Protein AF-0000000068420912 (afdb_homodimer)

Nearest PDB structures (foldseek):
  2xsw-assembly1_A  TM=9.893E-01  e=2.251E-63  Homo sapiens
  5okm-assembly4_D  TM=9.020E-01  e=7.539E-31  Homo sapiens
  8um5-assembly1_A  TM=9.000E-01  e=2.008E-30  Homo sapiens
  6ibd-assembly1_A  TM=8.912E-01  e=1.936E-29  Homo sapiens
  5rw3-assembly1_A  TM=8.659E-01  e=4.733E-30  Homo sapiens

Organism: Pseudonaja textilis (NCBI:txid8673)

Radius of gyration: 32.49 Å; Cα contacts (8 Å, |Δi|>4): 1549; chains: 2; bounding box: 97×98×72 Å

Structure (mmCIF, N/CA/C/O backbone):
data_AF-0000000068420912-model_v1
#
loop_
_entity.id
_entity.type
_entity.pdbx_description
1 polymer 'Phosphatidylinositol polyphosphate 5-phosphatase type IV'
#
loop_
_atom_site.group_PDB
_atom_site.id
_atom_site.type_symbol
_atom_site.label_atom_id
_atom_site.label_alt_id
_atom_site.label_comp_id
_atom_site.label_asym_id
_atom_site.label_entity_id
_atom_site.label_seq_id
_atom_site.pdbx_PDB_ins_code
_atom_site.Cartn_x
_atom_site.Cartn_y
_atom_site.Cartn_z
_atom_site.occupancy
_atom_site.B_iso_or_equiv
_atom_site.auth_seq_id
_atom_site.auth_comp_id
_atom_site.auth_asym_id
_atom_site.auth_atom_id
_atom_site.pdbx_PDB_model_num
ATOM 1 N N . GLU A 1 1 ? -16.797 2.41 -8.555 1 80.75 1 GLU A N 1
ATOM 2 C CA . GLU A 1 1 ? -16 3.479 -9.148 1 80.75 1 GLU A CA 1
ATOM 3 C C . GLU A 1 1 ? -14.531 3.078 -9.258 1 80.75 1 GLU A C 1
ATOM 5 O O . GLU A 1 1 ? -13.93 3.193 -10.328 1 80.75 1 GLU A O 1
ATOM 10 N N . GLU A 1 2 ? -14 2.449 -8.242 1 85.56 2 GLU A N 1
ATOM 11 C CA . GLU A 1 2 ? -12.594 2.059 -8.266 1 85.56 2 GLU A CA 1
ATOM 12 C C . GLU A 1 2 ? -12.344 0.945 -9.273 1 85.56 2 GLU A C 1
ATOM 14 O O . GLU A 1 2 ? -11.344 0.964 -9.992 1 85.56 2 GLU A O 1
ATOM 19 N N . LEU A 1 3 ? -13.266 0.02 -9.336 1 92.19 3 LEU A N 1
ATOM 20 C CA . LEU A 1 3 ? -13.102 -1.083 -10.273 1 92.19 3 LEU A CA 1
ATOM 21 C C . LEU A 1 3 ? -13.031 -0.568 -11.711 1 92.19 3 LEU A C 1
ATOM 23 O O . LEU A 1 3 ? -12.164 -0.98 -12.484 1 92.19 3 LEU A O 1
ATOM 27 N N . ASN A 1 4 ? -13.891 0.358 -12.023 1 92.31 4 ASN A N 1
ATOM 28 C CA . ASN A 1 4 ? -13.922 0.902 -13.375 1 92.31 4 ASN A CA 1
ATOM 29 C C . ASN A 1 4 ? -12.672 1.716 -13.688 1 92.31 4 ASN A C 1
ATOM 31 O O . ASN A 1 4 ? -12.211 1.752 -14.828 1 92.31 4 ASN A O 1
ATOM 35 N N . ARG A 1 5 ? -12.148 2.285 -12.68 1 90.06 5 ARG A N 1
ATOM 36 C CA . ARG A 1 5 ? -10.938 3.084 -12.852 1 90.06 5 ARG A CA 1
ATOM 37 C C . ARG A 1 5 ? -9.727 2.195 -13.133 1 90.06 5 ARG A C 1
ATOM 39 O O . ARG A 1 5 ? -8.938 2.486 -14.031 1 90.06 5 ARG A O 1
ATOM 46 N N . TYR A 1 6 ? -9.648 1.131 -12.461 1 92 6 TYR A N 1
ATOM 47 C CA . TYR A 1 6 ? -8.484 0.259 -12.578 1 92 6 TYR A CA 1
ATOM 48 C C . TYR A 1 6 ? -8.648 -0.712 -13.742 1 92 6 TYR A C 1
ATOM 50 O O . TYR A 1 6 ? -7.68 -1.034 -14.43 1 92 6 TYR A O 1
ATOM 58 N N . PHE A 1 7 ? -9.914 -1.137 -13.836 1 95.56 7 PHE A N 1
ATOM 59 C CA . PHE A 1 7 ? -10.219 -2.146 -14.844 1 95.56 7 PHE A CA 1
ATOM 60 C C . PHE A 1 7 ? -11.477 -1.775 -15.617 1 95.56 7 PHE A C 1
ATOM 62 O O . PHE A 1 7 ? -12.531 -2.387 -15.43 1 95.56 7 PHE A O 1
ATOM 69 N N . PRO A 1 8 ? -11.273 -0.954 -16.609 1 94.38 8 PRO A N 1
ATOM 70 C CA . PRO A 1 8 ? -12.453 -0.501 -17.344 1 94.38 8 PRO A CA 1
ATOM 71 C C . PRO A 1 8 ? -13.18 -1.643 -18.062 1 94.38 8 PRO A C 1
ATOM 73 O O . PRO A 1 8 ? -14.398 -1.594 -18.219 1 94.38 8 PRO A O 1
ATOM 76 N N . ASP A 1 9 ? -12.469 -2.635 -18.469 1 94.44 9 ASP A N 1
ATOM 77 C CA . ASP A 1 9 ? -13.109 -3.748 -19.156 1 94.44 9 ASP A CA 1
ATOM 78 C C . ASP A 1 9 ? -13.508 -4.852 -18.188 1 94.44 9 ASP A C 1
ATOM 80 O O . ASP A 1 9 ? -14 -5.902 -18.594 1 94.44 9 ASP A O 1
ATOM 84 N N . ARG A 1 10 ? -13.133 -4.711 -16.891 1 95.75 10 ARG A N 1
ATOM 85 C CA . ARG A 1 10 ? -13.5 -5.59 -15.789 1 95.75 10 ARG A CA 1
ATOM 86 C C . ARG A 1 10 ? -12.805 -6.941 -15.914 1 95.75 10 ARG A C 1
ATOM 88 O O . ARG A 1 10 ? -13.352 -7.965 -15.508 1 95.75 10 ARG A O 1
ATOM 95 N N . ASN A 1 11 ? -11.68 -6.957 -16.562 1 96.25 11 ASN A N 1
ATOM 96 C CA . ASN A 1 11 ? -10.859 -8.164 -16.656 1 96.25 11 ASN A CA 1
ATOM 97 C C . ASN A 1 11 ? -9.5 -7.965 -15.984 1 96.25 11 ASN A C 1
ATOM 99 O O . ASN A 1 11 ? -8.898 -6.898 -16.109 1 96.25 11 ASN A O 1
ATOM 103 N N . ILE A 1 12 ? -9.125 -8.969 -15.328 1 97.25 12 ILE A N 1
ATOM 104 C CA . ILE A 1 12 ? -7.793 -8.93 -14.742 1 97.25 12 ILE A CA 1
ATOM 105 C C . ILE A 1 12 ? -6.934 -10.047 -15.328 1 97.25 12 ILE A C 1
ATOM 107 O O . ILE A 1 12 ? -7.461 -11.07 -15.773 1 97.25 12 ILE A O 1
ATOM 111 N N . GLY A 1 13 ? -5.641 -9.812 -15.391 1 96.94 13 GLY A N 1
ATOM 112 C CA . GLY A 1 13 ? -4.688 -10.836 -15.797 1 96.94 13 GLY A CA 1
ATOM 113 C C . GLY A 1 13 ? -4.129 -11.625 -14.633 1 96.94 13 GLY A C 1
ATOM 114 O O . GLY A 1 13 ? -3.623 -11.047 -13.664 1 96.94 13 GLY A O 1
ATOM 115 N N . ILE A 1 14 ? -4.199 -12.961 -14.719 1 98.12 14 ILE A N 1
ATOM 116 C CA . ILE A 1 14 ? -3.699 -13.82 -13.656 1 98.12 14 ILE A CA 1
ATOM 117 C C . ILE A 1 14 ? -2.707 -14.828 -14.234 1 98.12 14 ILE A C 1
ATOM 119 O O . ILE A 1 14 ? -3.012 -15.523 -15.203 1 98.12 14 ILE A O 1
ATOM 123 N N . PHE A 1 15 ? -1.549 -14.781 -13.695 1 98.19 15 PHE A N 1
ATOM 124 C CA . PHE A 1 15 ? -0.542 -15.805 -13.969 1 98.19 15 PHE A CA 1
ATOM 125 C C . PHE A 1 15 ? -0.602 -16.922 -12.93 1 98.19 15 PHE A C 1
ATOM 127 O O . PHE A 1 15 ? -0.454 -16.672 -11.734 1 98.19 15 PHE A O 1
ATOM 134 N N . VAL A 1 16 ? -0.883 -18.156 -13.336 1 98.75 16 VAL A N 1
ATOM 135 C CA . VAL A 1 16 ? -0.915 -19.312 -12.445 1 98.75 16 VAL A CA 1
ATOM 136 C C . VAL A 1 16 ? 0.141 -20.328 -12.883 1 98.75 16 VAL A C 1
ATOM 138 O O . VAL A 1 16 ? 0.199 -20.703 -14.055 1 98.75 16 VAL A O 1
ATOM 141 N N . ALA A 1 17 ? 0.94 -20.766 -11.922 1 98.75 17 ALA A N 1
ATOM 142 C CA . ALA A 1 17 ? 1.993 -21.703 -12.297 1 98.75 17 ALA A CA 1
ATOM 143 C C . ALA A 1 17 ? 2.16 -22.797 -11.242 1 98.75 17 ALA A C 1
ATOM 145 O O . ALA A 1 17 ? 1.827 -22.594 -10.07 1 98.75 17 ALA A O 1
ATOM 146 N N . THR A 1 18 ? 2.65 -23.953 -11.656 1 98.88 18 THR A N 1
ATOM 147 C CA . THR A 1 18 ? 2.99 -25.078 -10.781 1 98.88 18 THR A CA 1
ATOM 148 C C . THR A 1 18 ? 4.344 -25.672 -11.164 1 98.88 18 THR A C 1
ATOM 150 O O . THR A 1 18 ? 4.719 -25.672 -12.336 1 98.88 18 THR A O 1
ATOM 153 N N . TRP A 1 19 ? 5.047 -26.109 -10.141 1 98.81 19 TRP A N 1
ATOM 154 C CA . TRP A 1 19 ? 6.371 -26.672 -10.383 1 98.81 19 TRP A CA 1
ATOM 155 C C . TRP A 1 19 ? 6.77 -27.625 -9.266 1 98.81 19 TRP A C 1
ATOM 157 O O . TRP A 1 19 ? 6.859 -27.234 -8.102 1 98.81 19 TRP A O 1
ATOM 167 N N . ASN A 1 20 ? 6.969 -28.844 -9.586 1 98.38 20 ASN A N 1
ATOM 168 C CA . ASN A 1 20 ? 7.613 -29.781 -8.672 1 98.38 20 ASN A CA 1
ATOM 169 C C . ASN A 1 20 ? 9.133 -29.641 -8.711 1 98.38 20 ASN A C 1
ATOM 171 O O . ASN A 1 20 ? 9.766 -30 -9.703 1 98.38 20 ASN A O 1
ATOM 175 N N . MET A 1 21 ? 9.711 -29.234 -7.605 1 97.81 21 MET A N 1
ATOM 176 C CA . MET A 1 21 ? 11.133 -28.906 -7.562 1 97.81 21 MET A CA 1
ATOM 177 C C . MET A 1 21 ? 11.969 -30.141 -7.207 1 97.81 21 MET A C 1
ATOM 179 O O . MET A 1 21 ? 13.195 -30.078 -7.188 1 97.81 21 MET A O 1
ATOM 183 N N . GLN A 1 22 ? 11.383 -31.188 -6.945 1 96.88 22 GLN A N 1
ATOM 184 C CA . GLN A 1 22 ? 12.031 -32.469 -6.598 1 96.88 22 GLN A CA 1
ATOM 185 C C . GLN A 1 22 ? 12.938 -32.281 -5.379 1 96.88 22 GLN A C 1
ATOM 187 O O . GLN A 1 22 ? 14.016 -32.875 -5.316 1 96.88 22 GLN A O 1
ATOM 192 N N . GLY A 1 23 ? 12.641 -31.312 -4.547 1 95.06 23 GLY A N 1
ATOM 193 C CA . GLY A 1 23 ? 13.398 -31.094 -3.326 1 95.06 23 GLY A CA 1
ATOM 194 C C . GLY A 1 23 ? 14.812 -30.609 -3.582 1 95.06 23 GLY A C 1
ATOM 195 O O . GLY A 1 23 ? 15.648 -30.625 -2.682 1 95.06 23 GLY A O 1
ATOM 196 N N . GLN A 1 24 ? 15.07 -30.172 -4.738 1 94.5 24 GLN A N 1
ATOM 197 C CA . GLN A 1 24 ? 16.406 -29.719 -5.074 1 94.5 24 GLN A CA 1
ATOM 198 C C . GLN A 1 24 ? 16.781 -28.469 -4.281 1 94.5 24 GLN A C 1
ATOM 200 O O . GLN A 1 24 ? 15.938 -27.578 -4.09 1 94.5 24 GLN A O 1
ATOM 205 N N . LYS A 1 25 ? 17.969 -28.422 -3.861 1 93.81 25 LYS A N 1
ATOM 206 C CA . LYS A 1 25 ? 18.453 -27.266 -3.115 1 93.81 25 LYS A CA 1
ATOM 207 C C . LYS A 1 25 ? 18.75 -26.094 -4.047 1 93.81 25 LYS A C 1
ATOM 209 O O . LYS A 1 25 ? 18.531 -24.938 -3.689 1 93.81 25 LYS A O 1
ATOM 214 N N . GLU A 1 26 ? 19.203 -26.5 -5.207 1 93.31 26 GLU A N 1
ATOM 215 C CA . GLU A 1 26 ? 19.578 -25.469 -6.172 1 93.31 26 GLU A CA 1
ATOM 216 C C . GLU A 1 26 ? 18.344 -24.844 -6.832 1 93.31 26 GLU A C 1
ATOM 218 O O . GLU A 1 26 ? 17.422 -25.562 -7.215 1 93.31 26 GLU A O 1
ATOM 223 N N . LEU A 1 27 ? 18.297 -23.547 -6.875 1 94.94 27 LEU A N 1
ATOM 224 C CA . LEU A 1 27 ? 17.266 -22.781 -7.559 1 94.94 27 LEU A CA 1
ATOM 225 C C . LEU A 1 27 ? 17.781 -22.219 -8.875 1 94.94 27 LEU A C 1
ATOM 227 O O . LEU A 1 27 ? 18.984 -21.984 -9.031 1 94.94 27 LEU A O 1
ATOM 231 N N . PRO A 1 28 ? 16.844 -22.078 -9.82 1 94.19 28 PRO A N 1
ATOM 232 C CA . PRO A 1 28 ? 17.281 -21.438 -11.055 1 94.19 28 PRO A CA 1
ATOM 233 C C . PRO A 1 28 ? 17.844 -20.031 -10.828 1 94.19 28 PRO A C 1
ATOM 235 O O . PRO A 1 28 ? 17.328 -19.281 -9.992 1 94.19 28 PRO A O 1
ATOM 238 N N . GLU A 1 29 ? 18.828 -19.656 -11.555 1 86.88 29 GLU A N 1
ATOM 239 C CA . GLU A 1 29 ? 19.453 -18.344 -11.406 1 86.88 29 GLU A CA 1
ATOM 240 C C . GLU A 1 29 ? 18.531 -17.234 -11.914 1 86.88 29 GLU A C 1
ATOM 242 O O . GLU A 1 29 ? 18.484 -16.141 -11.336 1 86.88 29 GLU A O 1
ATOM 247 N N . VAL A 1 30 ? 17.922 -17.547 -13.031 1 90.38 30 VAL A N 1
ATOM 248 C CA . VAL A 1 30 ? 17.062 -16.562 -13.664 1 90.38 30 VAL A CA 1
ATOM 249 C C . VAL A 1 30 ? 15.641 -17.109 -13.781 1 90.38 30 VAL A C 1
ATOM 251 O O . VAL A 1 30 ? 15.453 -18.266 -14.188 1 90.38 30 VAL A O 1
ATOM 254 N N . LEU A 1 31 ? 14.727 -16.297 -13.398 1 95.81 31 LEU A N 1
ATOM 255 C CA . LEU A 1 31 ? 13.336 -16.734 -13.445 1 95.81 31 LEU A CA 1
ATOM 256 C C . LEU A 1 31 ? 12.547 -15.922 -14.469 1 95.81 31 LEU A C 1
ATOM 258 O O . LEU A 1 31 ? 11.32 -16.047 -14.555 1 95.81 31 LEU A O 1
ATOM 262 N N . ASP A 1 32 ? 13.203 -15.086 -15.289 1 93.12 32 ASP A N 1
ATOM 263 C CA . ASP A 1 32 ? 12.539 -14.172 -16.219 1 93.12 32 ASP A CA 1
ATOM 264 C C . ASP A 1 32 ? 11.672 -14.93 -17.219 1 93.12 32 ASP A C 1
ATOM 266 O O . ASP A 1 32 ? 10.508 -14.586 -17.438 1 93.12 32 ASP A O 1
ATOM 270 N N . ASP A 1 33 ? 12.234 -15.969 -17.766 1 91.75 33 ASP A N 1
ATOM 271 C CA . ASP A 1 33 ? 11.5 -16.734 -18.781 1 91.75 33 ASP A CA 1
ATOM 272 C C . ASP A 1 33 ? 10.289 -17.438 -18.172 1 91.75 33 ASP A C 1
ATOM 274 O O . ASP A 1 33 ? 9.297 -17.672 -18.859 1 91.75 33 ASP A O 1
ATOM 278 N N . PHE A 1 34 ? 10.391 -17.719 -16.953 1 94.62 34 PHE A N 1
ATOM 279 C CA . PHE A 1 34 ? 9.32 -18.406 -16.234 1 94.62 34 PHE A CA 1
ATOM 280 C C . PHE A 1 34 ? 8.188 -17.438 -15.898 1 94.62 34 PHE A C 1
ATOM 282 O O . PHE A 1 34 ? 7.023 -17.719 -16.188 1 94.62 34 PHE A O 1
ATOM 289 N N . LEU A 1 35 ? 8.539 -16.25 -15.375 1 95.88 35 LEU A N 1
ATOM 290 C CA . LEU A 1 35 ? 7.527 -15.352 -14.836 1 95.88 35 LEU A CA 1
ATOM 291 C C . LEU A 1 35 ? 7.035 -14.383 -15.906 1 95.88 35 LEU A C 1
ATOM 293 O O . LEU A 1 35 ? 5.965 -13.789 -15.766 1 95.88 35 LEU A O 1
ATOM 297 N N . PHE A 1 36 ? 7.879 -14.203 -16.906 1 93.75 36 PHE A N 1
ATOM 298 C CA . PHE A 1 36 ? 7.52 -13.289 -17.984 1 93.75 36 PHE A CA 1
ATOM 299 C C . PHE A 1 36 ? 7.586 -14 -19.344 1 93.75 36 PHE A C 1
ATOM 301 O O . PHE A 1 36 ? 8.352 -13.602 -20.219 1 93.75 36 PHE A O 1
ATOM 308 N N . PRO A 1 37 ? 6.77 -14.969 -19.438 1 87.25 37 PRO A N 1
ATOM 309 C CA . PRO A 1 37 ? 6.809 -15.641 -20.75 1 87.25 37 PRO A CA 1
ATOM 310 C C . PRO A 1 37 ? 6.453 -14.711 -21.906 1 87.25 37 PRO A C 1
ATOM 312 O O . PRO A 1 37 ? 5.738 -13.727 -21.703 1 87.25 37 PRO A O 1
ATOM 315 N N . SER A 1 38 ? 7.117 -14.906 -23.031 1 75.88 38 SER A N 1
ATOM 316 C CA . SER A 1 38 ? 6.996 -14.055 -24.203 1 75.88 38 SER A CA 1
ATOM 317 C C . SER A 1 38 ? 5.547 -13.961 -24.688 1 75.88 38 SER A C 1
ATOM 319 O O . SER A 1 38 ? 4.773 -14.906 -24.516 1 75.88 38 SER A O 1
ATOM 321 N N . GLU A 1 39 ? 4.988 -12.758 -25.031 1 68.19 39 GLU A N 1
ATOM 322 C CA . GLU A 1 39 ? 3.816 -12.461 -25.859 1 68.19 39 GLU A CA 1
ATOM 323 C C . GLU A 1 39 ? 2.883 -11.477 -25.156 1 68.19 39 GLU A C 1
ATOM 325 O O . GLU A 1 39 ? 2.465 -10.477 -25.734 1 68.19 39 GLU A O 1
ATOM 330 N N . PRO A 1 40 ? 2.113 -12.141 -24.031 1 64.25 40 PRO A N 1
ATOM 331 C CA . PRO A 1 40 ? 0.987 -11.211 -24.078 1 64.25 40 PRO A CA 1
ATOM 332 C C . PRO A 1 40 ? 1.399 -9.773 -23.75 1 64.25 40 PRO A C 1
ATOM 334 O O . PRO A 1 40 ? 2.406 -9.555 -23.078 1 64.25 40 PRO A O 1
ATOM 337 N N . ASP A 1 41 ? 0.803 -8.922 -24.406 1 67.75 41 ASP A N 1
ATOM 338 C CA . ASP A 1 41 ? 1.085 -7.488 -24.422 1 67.75 41 ASP A CA 1
ATOM 339 C C . ASP A 1 41 ? 0.681 -6.832 -23.109 1 67.75 41 ASP A C 1
ATOM 341 O O . ASP A 1 41 ? 0.767 -5.609 -22.969 1 67.75 41 ASP A O 1
ATOM 345 N N . TYR A 1 42 ? 0.158 -7.785 -22.203 1 70.06 42 TYR A N 1
ATOM 346 C CA . TYR A 1 42 ? -0.262 -7.055 -21.016 1 70.06 42 TYR A CA 1
ATOM 347 C C . TYR A 1 42 ? 0.426 -7.602 -19.766 1 70.06 42 TYR A C 1
ATOM 349 O O . TYR A 1 42 ? 0.803 -8.773 -19.719 1 70.06 42 TYR A O 1
ATOM 357 N N . ALA A 1 43 ? 0.608 -6.723 -18.812 1 81.88 43 ALA A N 1
ATOM 358 C CA . ALA A 1 43 ? 1.143 -7.098 -17.5 1 81.88 43 ALA A CA 1
ATOM 359 C C . ALA A 1 43 ? 0.087 -7.805 -16.672 1 81.88 43 ALA A C 1
ATOM 361 O O . ALA A 1 43 ? -1.094 -7.453 -16.703 1 81.88 43 ALA A O 1
ATOM 362 N N . GLN A 1 44 ? 0.47 -8.844 -16.031 1 94.75 44 GLN A N 1
ATOM 363 C CA . GLN A 1 44 ? -0.42 -9.57 -15.141 1 94.75 44 GLN A CA 1
ATOM 364 C C . GLN A 1 44 ? -0.696 -8.773 -13.867 1 94.75 44 GLN A C 1
ATOM 366 O O . GLN A 1 44 ? 0.13 -7.961 -13.445 1 94.75 44 GLN A O 1
ATOM 371 N N . ASP A 1 45 ? -1.888 -9.031 -13.352 1 97.56 45 ASP A N 1
ATOM 372 C CA . ASP A 1 45 ? -2.271 -8.344 -12.125 1 97.56 45 ASP A CA 1
ATOM 373 C C . ASP A 1 45 ? -2.008 -9.219 -10.898 1 97.56 45 ASP A C 1
ATOM 375 O O . ASP A 1 45 ? -1.803 -8.711 -9.797 1 97.56 45 ASP A O 1
ATOM 379 N N . MET A 1 46 ? -2.076 -10.555 -11.102 1 98.44 46 MET A N 1
ATOM 380 C CA . MET A 1 46 ? -1.851 -11.531 -10.039 1 98.44 46 MET A CA 1
ATOM 381 C C . MET A 1 46 ? -0.904 -12.633 -10.5 1 98.44 46 MET A C 1
ATOM 383 O O . MET A 1 46 ? -0.938 -13.039 -11.664 1 98.44 46 MET A O 1
ATOM 387 N N . TYR A 1 47 ? -0.04 -12.992 -9.594 1 98.69 47 TYR A N 1
ATOM 388 C CA . TYR A 1 47 ? 0.76 -14.195 -9.758 1 98.69 47 TYR A CA 1
ATOM 389 C C . TYR A 1 47 ? 0.477 -15.195 -8.641 1 98.69 47 TYR A C 1
ATOM 391 O O . TYR A 1 47 ? 0.609 -14.867 -7.461 1 98.69 47 TYR A O 1
ATOM 399 N N . VAL A 1 48 ? 0.046 -16.375 -8.969 1 98.94 48 VAL A N 1
ATOM 400 C CA . VAL A 1 48 ? -0.151 -17.453 -8.008 1 98.94 48 VAL A CA 1
ATOM 401 C C . VAL A 1 48 ? 0.711 -18.656 -8.391 1 98.94 48 VAL A C 1
ATOM 403 O O . VAL A 1 48 ? 0.496 -19.266 -9.438 1 98.94 48 VAL A O 1
ATOM 406 N N . ILE A 1 49 ? 1.65 -18.969 -7.543 1 98.88 49 ILE A N 1
ATOM 407 C CA . ILE A 1 49 ? 2.646 -19.984 -7.883 1 98.88 49 ILE A CA 1
ATOM 408 C C . ILE A 1 49 ? 2.607 -21.109 -6.855 1 98.88 49 ILE A C 1
ATOM 410 O O . ILE A 1 49 ? 2.783 -20.875 -5.656 1 98.88 49 ILE A O 1
ATOM 414 N N . GLY A 1 50 ? 2.34 -22.312 -7.309 1 98.81 50 GLY A N 1
ATOM 415 C CA . GLY A 1 50 ? 2.35 -23.5 -6.469 1 98.81 50 GLY A CA 1
ATOM 416 C C . GLY A 1 50 ? 3.564 -24.375 -6.695 1 98.81 50 GLY A C 1
ATOM 417 O O . GLY A 1 50 ? 3.912 -24.688 -7.84 1 98.81 50 GLY A O 1
ATOM 418 N N . ILE A 1 51 ? 4.184 -24.734 -5.598 1 98.69 51 ILE A N 1
ATOM 419 C CA . ILE A 1 51 ? 5.395 -25.562 -5.66 1 98.69 51 ILE A CA 1
ATOM 420 C C . ILE A 1 51 ? 5.16 -26.875 -4.941 1 98.69 51 ILE A C 1
ATOM 422 O O . ILE A 1 51 ? 4.559 -26.922 -3.863 1 98.69 51 ILE A O 1
ATOM 426 N N . GLN A 1 52 ? 5.531 -27.938 -5.566 1 98.06 52 GLN A N 1
ATOM 427 C CA . GLN A 1 52 ? 5.582 -29.25 -4.914 1 98.06 52 GLN A CA 1
ATOM 428 C C . GLN A 1 52 ? 7.023 -29.688 -4.684 1 98.06 52 GLN A C 1
ATOM 430 O O . GLN A 1 52 ? 7.922 -29.328 -5.441 1 98.06 52 GLN A O 1
ATOM 435 N N . GLU A 1 53 ? 7.23 -30.453 -3.619 1 96.94 53 GLU A N 1
ATOM 436 C CA . GLU A 1 53 ? 8.578 -30.844 -3.23 1 96.94 53 GLU A CA 1
ATOM 437 C C . GLU A 1 53 ? 9.539 -29.656 -3.248 1 96.94 53 GLU A C 1
ATOM 439 O O . GLU A 1 53 ? 10.594 -29.719 -3.885 1 96.94 53 GLU A O 1
ATOM 444 N N . GLY A 1 54 ? 9.148 -28.656 -2.545 1 96.81 54 GLY A N 1
ATOM 445 C CA . GLY A 1 54 ? 9.852 -27.391 -2.549 1 96.81 54 GLY A CA 1
ATOM 446 C C . GLY A 1 54 ? 11.266 -27.484 -2.002 1 96.81 54 GLY A C 1
ATOM 447 O O . GLY A 1 54 ? 11.578 -28.406 -1.233 1 96.81 54 GLY A O 1
ATOM 448 N N . CYS A 1 55 ? 12.055 -26.531 -2.385 1 96.75 55 CYS A N 1
ATOM 449 C CA . CYS A 1 55 ? 13.422 -26.453 -1.891 1 96.75 55 CYS A CA 1
ATOM 450 C C . CYS A 1 55 ? 13.445 -26.203 -0.387 1 96.75 55 CYS A C 1
ATOM 452 O O . CYS A 1 55 ? 12.5 -25.641 0.17 1 96.75 55 CYS A O 1
ATOM 454 N N . PRO A 1 56 ? 14.508 -26.562 0.246 1 96.12 56 PRO A N 1
ATOM 455 C CA . PRO A 1 56 ? 14.586 -26.391 1.697 1 96.12 56 PRO A CA 1
ATOM 456 C C . PRO A 1 56 ? 14.523 -24.906 2.107 1 96.12 56 PRO A C 1
ATOM 458 O O . PRO A 1 56 ? 13.914 -24.578 3.127 1 96.12 56 PRO A O 1
ATOM 461 N N . ASP A 1 57 ? 15.109 -24.031 1.322 1 96.94 57 ASP A N 1
ATOM 462 C CA . ASP A 1 57 ? 15.109 -22.609 1.633 1 96.94 57 ASP A CA 1
ATOM 463 C C . ASP A 1 57 ? 13.953 -21.891 0.932 1 96.94 57 ASP A C 1
ATOM 465 O O . ASP A 1 57 ? 14.164 -21.172 -0.043 1 96.94 57 ASP A O 1
ATOM 469 N N . ARG A 1 58 ? 12.82 -21.969 1.498 1 97.62 58 ARG A N 1
ATOM 470 C CA . ARG A 1 58 ? 11.609 -21.391 0.921 1 97.62 58 ARG A CA 1
ATOM 471 C C . ARG A 1 58 ? 11.727 -19.875 0.798 1 97.62 58 ARG A C 1
ATOM 473 O O . ARG A 1 58 ? 11.289 -19.297 -0.194 1 97.62 58 ARG A O 1
ATOM 480 N N . ARG A 1 59 ? 12.281 -19.25 1.839 1 98 59 ARG A N 1
ATOM 481 C CA . ARG A 1 59 ? 12.391 -17.797 1.846 1 98 59 ARG A CA 1
ATOM 482 C C . ARG A 1 59 ? 13.266 -17.312 0.69 1 98 59 ARG A C 1
ATOM 484 O O . ARG A 1 59 ? 12.953 -16.297 0.059 1 98 59 ARG A O 1
ATOM 491 N N . GLU A 1 60 ? 14.305 -18.047 0.434 1 97.81 60 GLU A N 1
ATOM 492 C CA . GLU A 1 60 ? 15.133 -17.688 -0.712 1 97.81 60 GLU A CA 1
ATOM 493 C C . GLU A 1 60 ? 14.352 -17.781 -2.016 1 97.81 60 GLU A C 1
ATOM 495 O O . GLU A 1 60 ? 14.508 -16.938 -2.904 1 97.81 60 GLU A O 1
ATOM 500 N N . TRP A 1 61 ? 13.57 -18.781 -2.16 1 98.25 61 TRP A N 1
ATOM 501 C CA . TRP A 1 61 ? 12.703 -18.906 -3.328 1 98.25 61 TRP A CA 1
ATOM 502 C C . TRP A 1 61 ? 11.781 -17.703 -3.463 1 98.25 61 TRP A C 1
ATOM 504 O O . TRP A 1 61 ? 11.664 -17.125 -4.543 1 98.25 61 TRP A O 1
ATOM 514 N N . GLU A 1 62 ? 11.188 -17.328 -2.391 1 98.69 62 GLU A N 1
ATOM 515 C CA . GLU A 1 62 ? 10.273 -16.188 -2.371 1 98.69 62 GLU A CA 1
ATOM 516 C C . GLU A 1 62 ? 11.008 -14.898 -2.721 1 98.69 62 GLU A C 1
ATOM 518 O O . GLU A 1 62 ? 10.469 -14.055 -3.441 1 98.69 62 GLU A O 1
ATOM 523 N N . ILE A 1 63 ? 12.211 -14.742 -2.213 1 98.38 63 ILE A N 1
ATOM 524 C CA . ILE A 1 63 ? 13.016 -13.562 -2.508 1 98.38 63 ILE A CA 1
ATOM 525 C C . ILE A 1 63 ? 13.312 -13.5 -4.004 1 98.38 63 ILE A C 1
ATOM 527 O O . ILE A 1 63 ? 13.227 -12.438 -4.617 1 98.38 63 ILE A O 1
ATOM 531 N N . ARG A 1 64 ? 13.594 -14.617 -4.609 1 98.06 64 ARG A N 1
ATOM 532 C CA . ARG A 1 64 ? 13.883 -14.656 -6.039 1 98.06 64 ARG A CA 1
ATOM 533 C C . ARG A 1 64 ? 12.648 -14.289 -6.863 1 98.06 64 ARG A C 1
ATOM 535 O O . ARG A 1 64 ? 12.758 -13.609 -7.883 1 98.06 64 ARG A O 1
ATOM 542 N N . LEU A 1 65 ? 11.523 -14.781 -6.41 1 98.56 65 LEU A N 1
ATOM 543 C CA . LEU A 1 65 ? 10.289 -14.398 -7.082 1 98.56 65 LEU A CA 1
ATOM 544 C C . LEU A 1 65 ? 10.078 -12.891 -7.023 1 98.56 65 LEU A C 1
ATOM 546 O O . LEU A 1 65 ? 9.82 -12.258 -8.047 1 98.56 65 LEU A O 1
ATOM 550 N N . GLN A 1 66 ? 10.203 -12.305 -5.844 1 98.56 66 GLN A N 1
ATOM 551 C CA . GLN A 1 66 ? 10.023 -10.875 -5.648 1 98.56 66 GLN A CA 1
ATOM 552 C C . GLN A 1 66 ? 11.016 -10.07 -6.48 1 98.56 66 GLN A C 1
ATOM 554 O O . GLN A 1 66 ? 10.641 -9.094 -7.141 1 98.56 66 GLN A O 1
ATOM 559 N N . ALA A 1 67 ? 12.281 -10.484 -6.426 1 97.62 67 ALA A N 1
ATOM 560 C CA . ALA A 1 67 ? 13.328 -9.789 -7.168 1 97.62 67 ALA A CA 1
ATOM 561 C C . ALA A 1 67 ? 13.039 -9.812 -8.672 1 97.62 67 ALA A C 1
ATOM 563 O O . ALA A 1 67 ? 13.281 -8.82 -9.367 1 97.62 67 ALA A O 1
ATOM 564 N N . THR A 1 68 ? 12.531 -10.883 -9.141 1 97.31 68 THR A N 1
ATOM 565 C CA . THR A 1 68 ? 12.258 -11.023 -10.57 1 97.31 68 THR A CA 1
ATOM 566 C C . THR A 1 68 ? 11.031 -10.211 -10.969 1 97.31 68 THR A C 1
ATOM 568 O O . THR A 1 68 ? 11.047 -9.508 -11.984 1 97.31 68 THR A O 1
ATOM 571 N N . LEU A 1 69 ? 9.992 -10.312 -10.18 1 97 69 LEU A N 1
ATOM 572 C CA . LEU A 1 69 ? 8.75 -9.617 -10.492 1 97 69 LEU A CA 1
ATOM 573 C C . LEU A 1 69 ? 8.93 -8.102 -10.414 1 97 69 LEU A C 1
ATOM 575 O O . LEU A 1 69 ? 8.273 -7.355 -11.141 1 97 69 LEU A O 1
ATOM 579 N N . GLY A 1 70 ? 9.82 -7.672 -9.43 1 95.38 70 GLY A N 1
ATOM 580 C CA . GLY A 1 70 ? 10.148 -6.258 -9.352 1 95.38 70 GLY A CA 1
ATOM 581 C C . GLY A 1 70 ? 9.219 -5.48 -8.438 1 95.38 70 GLY A C 1
ATOM 582 O O . GLY A 1 70 ? 8.383 -6.07 -7.75 1 95.38 70 GLY A O 1
ATOM 583 N N . PRO A 1 71 ? 9.375 -4.188 -8.391 1 93.44 71 PRO A N 1
ATOM 584 C CA . PRO A 1 71 ? 8.719 -3.338 -7.398 1 93.44 71 PRO A CA 1
ATOM 585 C C . PRO A 1 71 ? 7.23 -3.143 -7.684 1 93.44 71 PRO A C 1
ATOM 587 O O . PRO A 1 71 ? 6.496 -2.617 -6.844 1 93.44 71 PRO A O 1
ATOM 590 N N . GLN A 1 72 ? 6.781 -3.555 -8.812 1 94.81 72 GLN A N 1
ATOM 591 C CA . GLN A 1 72 ? 5.375 -3.361 -9.156 1 94.81 72 GLN A CA 1
ATOM 592 C C . GLN A 1 72 ? 4.492 -4.395 -8.461 1 94.81 72 GLN A C 1
ATOM 594 O O . GLN A 1 72 ? 3.27 -4.254 -8.43 1 94.81 72 GLN A O 1
ATOM 599 N N . TYR A 1 73 ? 5.152 -5.395 -7.938 1 97.56 73 TYR A N 1
ATOM 600 C CA . TYR A 1 73 ? 4.391 -6.461 -7.301 1 97.56 73 TYR A CA 1
ATOM 601 C C . TYR A 1 73 ? 4.816 -6.648 -5.848 1 97.56 73 TYR A C 1
ATOM 603 O O . TYR A 1 73 ? 5.957 -6.352 -5.488 1 97.56 73 TYR A O 1
ATOM 611 N N . VAL A 1 74 ? 3.854 -7.074 -5.043 1 98.25 74 VAL A N 1
ATOM 612 C CA . VAL A 1 74 ? 4.145 -7.422 -3.656 1 98.25 74 VAL A CA 1
ATOM 613 C C . VAL A 1 74 ? 3.562 -8.797 -3.338 1 98.25 74 VAL A C 1
ATOM 615 O O . VAL A 1 74 ? 2.564 -9.211 -3.934 1 98.25 74 VAL A O 1
ATOM 618 N N . MET A 1 75 ? 4.207 -9.508 -2.375 1 98.75 75 MET A N 1
ATOM 619 C CA . MET A 1 75 ? 3.625 -10.766 -1.914 1 98.75 75 MET A CA 1
ATOM 620 C C . MET A 1 75 ? 2.537 -10.516 -0.876 1 98.75 75 MET A C 1
ATOM 622 O O . MET A 1 75 ? 2.83 -10.117 0.253 1 98.75 75 MET A O 1
ATOM 626 N N . SER A 1 76 ? 1.356 -10.82 -1.259 1 98.06 76 SER A N 1
ATOM 627 C CA . SER A 1 76 ? 0.215 -10.617 -0.374 1 98.06 76 SER A CA 1
ATOM 628 C C . SER A 1 76 ? 0.061 -11.766 0.612 1 98.06 76 SER A C 1
ATOM 630 O O . SER A 1 76 ? -0.461 -11.586 1.714 1 98.06 76 SER A O 1
ATOM 632 N N . TYR A 1 77 ? 0.459 -12.93 0.151 1 98.31 77 TYR A N 1
ATOM 633 C CA . TYR A 1 77 ? 0.303 -14.086 1.025 1 98.31 77 TYR A CA 1
ATOM 634 C C . TYR A 1 77 ? 1.218 -15.227 0.592 1 98.31 77 TYR A C 1
ATOM 636 O O . TYR A 1 77 ? 1.487 -15.398 -0.599 1 98.31 77 TYR A O 1
ATOM 644 N N . ALA A 1 78 ? 1.696 -15.961 1.522 1 98.5 78 ALA A N 1
ATOM 645 C CA . ALA A 1 78 ? 2.434 -17.203 1.295 1 98.5 78 ALA A CA 1
ATOM 646 C C . ALA A 1 78 ? 2.049 -18.266 2.32 1 98.5 78 ALA A C 1
ATOM 648 O O . ALA A 1 78 ? 1.818 -17.953 3.492 1 98.5 78 ALA A O 1
ATOM 649 N N . ALA A 1 79 ? 1.966 -19.438 1.815 1 97.56 79 ALA A N 1
ATOM 650 C CA . ALA A 1 79 ? 1.621 -20.547 2.695 1 97.56 79 ALA A CA 1
ATOM 651 C C . ALA A 1 79 ? 2.406 -21.797 2.324 1 97.56 79 ALA A C 1
ATOM 653 O O . ALA A 1 79 ? 2.91 -21.922 1.205 1 97.56 79 ALA A O 1
ATOM 654 N N . ALA A 1 80 ? 2.49 -22.672 3.348 1 96.81 80 ALA A N 1
ATOM 655 C CA . ALA A 1 80 ? 3.176 -23.938 3.127 1 96.81 80 ALA A CA 1
ATOM 656 C C . ALA A 1 80 ? 2.48 -25.078 3.873 1 96.81 80 ALA A C 1
ATOM 658 O O . ALA A 1 80 ? 1.864 -24.844 4.918 1 96.81 80 ALA A O 1
ATOM 659 N N . HIS A 1 81 ? 2.543 -26.156 3.33 1 94.94 81 HIS A N 1
ATOM 660 C CA . HIS A 1 81 ? 2.184 -27.453 3.914 1 94.94 81 HIS A CA 1
ATOM 661 C C . HIS A 1 81 ? 3.24 -28.5 3.613 1 94.94 81 HIS A C 1
ATOM 663 O O . HIS A 1 81 ? 3.178 -29.172 2.58 1 94.94 81 HIS A O 1
ATOM 669 N N . GLY A 1 82 ? 4.223 -28.672 4.66 1 92.88 82 GLY A N 1
ATOM 670 C CA . GLY A 1 82 ? 5.414 -29.438 4.332 1 92.88 82 GLY A CA 1
ATOM 671 C C . GLY A 1 82 ? 6.246 -28.797 3.232 1 92.88 82 GLY A C 1
ATOM 672 O O . GLY A 1 82 ? 6.703 -27.672 3.369 1 92.88 82 GLY A O 1
ATOM 673 N N . VAL A 1 83 ? 6.34 -29.594 2.104 1 95.25 83 VAL A N 1
ATOM 674 C CA . VAL A 1 83 ? 7.148 -29.109 0.993 1 95.25 83 VAL A CA 1
ATOM 675 C C . VAL A 1 83 ? 6.238 -28.609 -0.129 1 95.25 83 VAL A C 1
ATOM 677 O O . VAL A 1 83 ? 6.676 -28.469 -1.274 1 95.25 83 VAL A O 1
ATOM 680 N N . LEU A 1 84 ? 4.98 -28.469 0.208 1 96.88 84 LEU A N 1
ATOM 681 C CA . LEU A 1 84 ? 4.027 -27.781 -0.666 1 96.88 84 LEU A CA 1
ATOM 682 C C . LEU A 1 84 ? 3.959 -26.297 -0.346 1 96.88 84 LEU A C 1
ATOM 684 O O . LEU A 1 84 ? 3.633 -25.906 0.78 1 96.88 84 LEU A O 1
ATOM 688 N N . TYR A 1 85 ? 4.355 -25.469 -1.325 1 98.25 85 TYR A N 1
ATOM 689 C CA . TYR A 1 85 ? 4.363 -24.016 -1.123 1 98.25 85 TYR A CA 1
ATOM 690 C C . TYR A 1 85 ? 3.369 -23.328 -2.053 1 98.25 85 TYR A C 1
ATOM 692 O O . TYR A 1 85 ? 3.127 -23.797 -3.168 1 98.25 85 TYR A O 1
ATOM 700 N N . LEU A 1 86 ? 2.766 -22.281 -1.624 1 98.75 86 LEU A N 1
ATOM 701 C CA . LEU A 1 86 ? 1.933 -21.406 -2.449 1 98.75 86 LEU A CA 1
ATOM 702 C C . LEU A 1 86 ? 2.248 -19.938 -2.18 1 98.75 86 LEU A C 1
ATOM 704 O O . LEU A 1 86 ? 2.273 -19.516 -1.024 1 98.75 86 LEU A O 1
ATOM 708 N N . SER A 1 87 ? 2.609 -19.203 -3.232 1 98.88 87 SER A N 1
ATOM 709 C CA . SER A 1 87 ? 2.883 -17.766 -3.141 1 98.88 87 SER A CA 1
ATOM 710 C C . SER A 1 87 ? 1.881 -16.969 -3.961 1 98.88 87 SER A C 1
ATOM 712 O O . SER A 1 87 ? 1.619 -17.281 -5.121 1 98.88 87 SER A O 1
ATOM 714 N N . PHE A 1 88 ? 1.346 -15.953 -3.338 1 98.88 88 PHE A N 1
ATOM 715 C CA . PHE A 1 88 ? 0.394 -15.055 -3.98 1 98.88 88 PHE A CA 1
ATOM 716 C C . PHE A 1 88 ? 0.95 -13.641 -4.051 1 98.88 88 PHE A C 1
ATOM 718 O O . PHE A 1 88 ? 1.086 -12.969 -3.023 1 98.88 88 PHE A O 1
ATOM 725 N N . PHE A 1 89 ? 1.305 -13.195 -5.301 1 98.81 89 PHE A N 1
ATOM 726 C CA . PHE A 1 89 ? 1.754 -11.828 -5.555 1 98.81 89 PHE A CA 1
ATOM 727 C C . PHE A 1 89 ? 0.653 -11.016 -6.223 1 98.81 89 PHE A C 1
ATOM 729 O O . PHE A 1 89 ? -0.075 -11.523 -7.074 1 98.81 89 PHE A O 1
ATOM 736 N N . LEU A 1 90 ? 0.592 -9.836 -5.871 1 98.19 90 LEU A N 1
ATOM 737 C CA . LEU A 1 90 ? -0.396 -8.883 -6.367 1 98.19 90 LEU A CA 1
ATOM 738 C C . LEU A 1 90 ? 0.271 -7.578 -6.789 1 98.19 90 LEU A C 1
ATOM 740 O O . LEU A 1 90 ? 1.222 -7.125 -6.145 1 98.19 90 LEU A O 1
ATOM 744 N N . ARG A 1 91 ? -0.193 -7.035 -7.934 1 97.19 91 ARG A N 1
ATOM 745 C CA . ARG A 1 91 ? 0.234 -5.672 -8.219 1 97.19 91 ARG A CA 1
ATOM 746 C C . ARG A 1 91 ? 0.037 -4.766 -7.008 1 97.19 91 ARG A C 1
ATOM 748 O O . ARG A 1 91 ? -1.003 -4.824 -6.352 1 97.19 91 ARG A O 1
ATOM 755 N N . ARG A 1 92 ? 0.962 -3.949 -6.73 1 95.69 92 ARG A N 1
ATOM 756 C CA . ARG A 1 92 ? 1.023 -3.27 -5.441 1 95.69 92 ARG A CA 1
ATOM 757 C C . ARG A 1 92 ? -0.113 -2.264 -5.301 1 95.69 92 ARG A C 1
ATOM 759 O O . ARG A 1 92 ? -0.583 -2.002 -4.191 1 95.69 92 ARG A O 1
ATOM 766 N N . ASP A 1 93 ? -0.588 -1.644 -6.387 1 93.56 93 ASP A N 1
ATOM 767 C CA . ASP A 1 93 ? -1.656 -0.653 -6.285 1 93.56 93 ASP A CA 1
ATOM 768 C C . ASP A 1 93 ? -3.01 -1.325 -6.07 1 93.56 93 ASP A C 1
ATOM 770 O O . ASP A 1 93 ? -4.008 -0.653 -5.793 1 93.56 93 ASP A O 1
ATOM 774 N N . LEU A 1 94 ? -3.051 -2.643 -6.078 1 96.06 94 LEU A N 1
ATOM 775 C CA . LEU A 1 94 ? -4.316 -3.363 -5.965 1 96.06 94 LEU A CA 1
ATOM 776 C C . LEU A 1 94 ? -4.496 -3.924 -4.559 1 96.06 94 LEU A C 1
ATOM 778 O O . LEU A 1 94 ? -5.531 -4.516 -4.25 1 96.06 94 LEU A O 1
ATOM 782 N N . ILE A 1 95 ? -3.578 -3.717 -3.682 1 95.56 95 ILE A N 1
ATOM 783 C CA . ILE A 1 95 ? -3.588 -4.367 -2.375 1 95.56 95 ILE A CA 1
ATOM 784 C C . ILE A 1 95 ? -4.742 -3.822 -1.535 1 95.56 95 ILE A C 1
ATOM 786 O O . ILE A 1 95 ? -5.09 -4.395 -0.501 1 95.56 95 ILE A O 1
ATOM 790 N N . TRP A 1 96 ? -5.371 -2.758 -1.979 1 93.69 96 TRP A N 1
ATOM 791 C CA . TRP A 1 96 ? -6.441 -2.105 -1.231 1 93.69 96 TRP A CA 1
ATOM 792 C C . TRP A 1 96 ? -7.785 -2.762 -1.522 1 93.69 96 TRP A C 1
ATOM 794 O O . TRP A 1 96 ? -8.773 -2.51 -0.823 1 93.69 96 TRP A O 1
ATOM 804 N N . PHE A 1 97 ? -7.84 -3.666 -2.537 1 94 97 PHE A N 1
ATOM 805 C CA . PHE A 1 97 ? -9.125 -4.148 -3.031 1 94 97 PHE A CA 1
ATOM 806 C C . PHE A 1 97 ? -9.273 -5.641 -2.775 1 94 97 PHE A C 1
ATOM 808 O O . PHE A 1 97 ? -10.195 -6.273 -3.293 1 94 97 PHE A O 1
ATOM 815 N N . CYS A 1 98 ? -8.359 -6.188 -2.041 1 94.25 98 CYS A N 1
ATOM 816 C CA . CYS A 1 98 ? -8.359 -7.613 -1.72 1 94.25 98 CYS A CA 1
ATOM 817 C C . CYS A 1 98 ? -8.766 -7.844 -0.267 1 94.25 98 CYS A C 1
ATOM 819 O O . CYS A 1 98 ? -8.328 -7.109 0.624 1 94.25 98 CYS A O 1
ATOM 821 N N . SER A 1 99 ? -9.586 -8.789 -0.042 1 93.94 99 SER A N 1
ATOM 822 C CA . SER A 1 99 ? -9.875 -9.195 1.328 1 93.94 99 SER A CA 1
ATOM 823 C C . SER A 1 99 ? -8.672 -9.875 1.97 1 93.94 99 SER A C 1
ATOM 825 O O . SER A 1 99 ? -7.66 -10.109 1.308 1 93.94 99 SER A O 1
ATOM 827 N N . GLU A 1 100 ? -8.867 -10.133 3.219 1 93.38 100 GLU A N 1
ATOM 828 C CA . GLU A 1 100 ? -7.863 -10.984 3.852 1 93.38 100 GLU A CA 1
ATOM 829 C C . GLU A 1 100 ? -7.801 -12.352 3.184 1 93.38 100 GLU A C 1
ATOM 831 O O . GLU A 1 100 ? -8.836 -12.906 2.789 1 93.38 100 GLU A O 1
ATOM 836 N N . VAL A 1 101 ? -6.59 -12.898 3.074 1 97.12 101 VAL A N 1
ATOM 837 C CA . VAL A 1 101 ? -6.406 -14.211 2.471 1 97.12 101 VAL A CA 1
ATOM 838 C C . VAL A 1 101 ? -6.531 -15.297 3.541 1 97.12 101 VAL A C 1
ATOM 840 O O . VAL A 1 101 ? -5.996 -15.148 4.645 1 97.12 101 VAL A O 1
ATOM 843 N N . GLU A 1 102 ? -7.301 -16.219 3.205 1 97.12 102 GLU A N 1
ATOM 844 C CA . GLU A 1 102 ? -7.422 -17.375 4.086 1 97.12 102 GLU A CA 1
ATOM 845 C C . GLU A 1 102 ? -6.742 -18.609 3.484 1 97.12 102 GLU A C 1
ATOM 847 O O . GLU A 1 102 ? -6.633 -18.719 2.264 1 97.12 102 GLU A O 1
ATOM 852 N N . CYS A 1 103 ? -6.273 -19.484 4.32 1 97.69 103 CYS A N 1
ATOM 853 C CA . CYS A 1 103 ? -5.547 -20.656 3.873 1 97.69 103 CYS A CA 1
ATOM 854 C C . CYS A 1 103 ? -6.027 -21.906 4.613 1 97.69 103 CYS A C 1
ATOM 856 O O . CYS A 1 103 ? -6.512 -21.812 5.742 1 97.69 103 CYS A O 1
ATOM 858 N N . ALA A 1 104 ? -6.02 -22.984 3.945 1 97.5 104 ALA A N 1
ATOM 859 C CA . ALA A 1 104 ? -6.273 -24.297 4.527 1 97.5 104 ALA A CA 1
ATOM 860 C C . ALA A 1 104 ? -5.406 -25.359 3.869 1 97.5 104 ALA A C 1
ATOM 862 O O . ALA A 1 104 ? -4.926 -25.172 2.75 1 97.5 104 ALA A O 1
ATOM 863 N N . THR A 1 105 ? -5.172 -26.484 4.594 1 95.94 105 THR A N 1
ATOM 864 C CA . THR A 1 105 ? -4.32 -27.547 4.09 1 95.94 105 THR A CA 1
ATOM 865 C C . THR A 1 105 ? -4.977 -28.906 4.301 1 95.94 105 THR A C 1
ATOM 867 O O . THR A 1 105 ? -5.836 -29.062 5.176 1 95.94 105 THR A O 1
ATOM 870 N N . VAL A 1 106 ? -4.621 -29.844 3.475 1 94.38 106 VAL A N 1
ATOM 871 C CA . VAL A 1 106 ? -5.082 -31.219 3.557 1 94.38 106 VAL A CA 1
ATOM 872 C C . VAL A 1 106 ? -3.904 -32.188 3.367 1 94.38 106 VAL A C 1
ATOM 874 O O . VAL A 1 106 ? -3.123 -32.031 2.426 1 94.38 106 VAL A O 1
ATOM 877 N N . THR A 1 107 ? -3.754 -33.062 4.309 1 91.12 107 THR A N 1
ATOM 878 C CA . THR A 1 107 ? -2.816 -34.188 4.141 1 91.12 107 THR A CA 1
ATOM 879 C C . THR A 1 107 ? -3.533 -35.438 3.619 1 91.12 107 THR A C 1
ATOM 881 O O . THR A 1 107 ? -4.516 -35.875 4.215 1 91.12 107 THR A O 1
ATOM 884 N N . THR A 1 108 ? -3.188 -35.938 2.58 1 85.5 108 THR A N 1
ATOM 885 C CA . THR A 1 108 ? -3.906 -37.062 1.984 1 85.5 108 THR A CA 1
ATOM 886 C C . THR A 1 108 ? -3.195 -38.406 2.281 1 85.5 108 THR A C 1
ATOM 888 O O . THR A 1 108 ? -3.777 -39.469 2.123 1 85.5 108 THR A O 1
ATOM 891 N N . ARG A 1 109 ? -2.023 -38.5 2.494 1 72.25 109 ARG A N 1
ATOM 892 C CA . ARG A 1 109 ? -1.344 -39.719 2.842 1 72.25 109 ARG A CA 1
ATOM 893 C C . ARG A 1 109 ? -0.996 -39.781 4.324 1 72.25 109 ARG A C 1
ATOM 895 O O . ARG A 1 109 ? -0.844 -38.719 4.961 1 72.25 109 ARG A O 1
ATOM 902 N N . ILE A 1 110 ? -1.039 -41.125 4.906 1 56.5 110 ILE A N 1
ATOM 903 C CA . ILE A 1 110 ? -0.812 -41.531 6.293 1 56.5 110 ILE A CA 1
ATOM 904 C C . ILE A 1 110 ? 0.533 -40.969 6.77 1 56.5 110 ILE A C 1
ATOM 906 O O . ILE A 1 110 ? 1.468 -40.844 5.977 1 56.5 110 ILE A O 1
ATOM 910 N N . VAL A 1 111 ? 0.741 -40.5 8.133 1 53.34 111 VAL A N 1
ATOM 911 C CA . VAL A 1 111 ? 1.706 -39.781 8.961 1 53.34 111 VAL A CA 1
ATOM 912 C C . VAL A 1 111 ? 3.111 -40.312 8.695 1 53.34 111 VAL A C 1
ATOM 914 O O . VAL A 1 111 ? 4.098 -39.594 8.828 1 53.34 111 VAL A O 1
ATOM 917 N N . SER A 1 112 ? 3.311 -41.594 8.68 1 45.34 112 SER A N 1
ATOM 918 C CA . SER A 1 112 ? 4.719 -41.969 8.68 1 45.34 112 SER A CA 1
ATOM 919 C C . SER A 1 112 ? 5.449 -41.406 7.473 1 45.34 112 SER A C 1
ATOM 921 O O . SER A 1 112 ? 6.68 -41.438 7.406 1 45.34 112 SER A O 1
ATOM 923 N N . GLN A 1 113 ? 4.836 -41.406 6.266 1 48.97 113 GLN A N 1
ATOM 924 C CA . GLN A 1 113 ? 5.512 -40.938 5.059 1 48.97 113 GLN A CA 1
ATOM 925 C C . GLN A 1 113 ? 5.477 -39.406 4.953 1 48.97 113 GLN A C 1
ATOM 927 O O . GLN A 1 113 ? 4.43 -38.781 5.156 1 48.97 113 GLN A O 1
ATOM 932 N N . PHE A 1 114 ? 6.477 -38.75 5.195 1 49.69 114 PHE A N 1
ATOM 933 C CA . PHE A 1 114 ? 6.855 -37.344 5.211 1 49.69 114 PHE A CA 1
ATOM 934 C C . PHE A 1 114 ? 5.895 -36.531 4.371 1 49.69 114 PHE A C 1
ATOM 936 O O . PHE A 1 114 ? 5.301 -37.031 3.414 1 49.69 114 PHE A O 1
ATOM 943 N N . LYS A 1 115 ? 5.199 -35.406 4.816 1 60.53 115 LYS A N 1
ATOM 944 C CA . LYS A 1 115 ? 4.352 -34.281 4.48 1 60.53 115 LYS A CA 1
ATOM 945 C C . LYS A 1 115 ? 4.633 -33.781 3.066 1 60.53 115 LYS A C 1
ATOM 947 O O . LYS A 1 115 ? 4.922 -32.594 2.867 1 60.53 115 LYS A O 1
ATOM 952 N N . THR A 1 116 ? 4.547 -34.844 2.094 1 76.94 116 THR A N 1
ATOM 953 C CA . THR A 1 116 ? 4.875 -34.469 0.725 1 76.94 116 THR A CA 1
ATOM 954 C C . THR A 1 116 ? 3.615 -34.406 -0.136 1 76.94 116 THR A C 1
ATOM 956 O O . THR A 1 116 ? 3.51 -33.562 -1.039 1 76.94 116 THR A O 1
ATOM 959 N N . LYS A 1 117 ? 2.625 -35.375 0.149 1 91.25 117 LYS A N 1
ATOM 960 C CA . LYS A 1 117 ? 1.409 -35.406 -0.661 1 91.25 117 LYS A CA 1
ATOM 961 C C . LYS A 1 117 ? 0.257 -34.688 0.054 1 91.25 117 LYS A C 1
ATOM 963 O O . LYS A 1 117 ? 0.071 -34.875 1.26 1 91.25 117 LYS A O 1
ATOM 968 N N . GLY A 1 118 ? -0.468 -33.938 -0.673 1 94.75 118 GLY A N 1
ATOM 969 C CA . GLY A 1 118 ? -1.558 -33.156 -0.099 1 94.75 118 GLY A CA 1
ATOM 970 C C . GLY A 1 118 ? -1.968 -31.969 -0.958 1 94.75 118 GLY A C 1
ATOM 971 O O . GLY A 1 118 ? -1.811 -32 -2.18 1 94.75 118 GLY A O 1
ATOM 972 N N . ALA A 1 119 ? -2.662 -31.125 -0.301 1 97.25 119 ALA A N 1
ATOM 973 C CA . ALA A 1 119 ? -3.154 -29.938 -0.992 1 97.25 119 ALA A CA 1
ATOM 974 C C . ALA A 1 119 ? -3.111 -28.719 -0.08 1 97.25 119 ALA A C 1
ATOM 976 O O . ALA A 1 119 ? -3.135 -28.844 1.146 1 97.25 119 ALA A O 1
ATOM 977 N N . LEU A 1 120 ? -2.906 -27.656 -0.643 1 97.56 120 LEU A N 1
ATOM 978 C CA . LEU A 1 120 ? -2.902 -26.328 -0.014 1 97.56 120 LEU A CA 1
ATOM 979 C C . LEU A 1 120 ? -3.801 -25.359 -0.776 1 97.56 120 LEU A C 1
ATOM 981 O O . LEU A 1 120 ? -3.668 -25.219 -1.993 1 97.56 120 LEU A O 1
ATOM 985 N N . GLY A 1 121 ? -4.754 -24.734 -0.067 1 98.25 121 GLY A N 1
ATOM 986 C CA . GLY A 1 121 ? -5.672 -23.797 -0.693 1 98.25 121 GLY A CA 1
ATOM 987 C C . GLY A 1 121 ? -5.645 -22.422 -0.058 1 98.25 121 GLY A C 1
ATOM 988 O O . GLY A 1 121 ? -5.516 -22.297 1.162 1 98.25 121 GLY A O 1
ATOM 989 N N . ILE A 1 122 ? -5.715 -21.391 -0.907 1 98.56 122 ILE A N 1
ATOM 990 C CA . ILE A 1 122 ? -5.949 -20.031 -0.405 1 98.56 122 ILE A CA 1
ATOM 991 C C . ILE A 1 122 ? -7.188 -19.438 -1.074 1 98.56 122 ILE A C 1
ATOM 993 O O . ILE A 1 122 ? -7.508 -19.781 -2.215 1 98.56 122 ILE A O 1
ATOM 997 N N . CYS A 1 123 ? -7.863 -18.578 -0.369 1 97.44 123 CYS A N 1
ATOM 998 C CA . CYS A 1 123 ? -9.031 -17.922 -0.949 1 97.44 123 CYS A CA 1
ATOM 999 C C . CYS A 1 123 ? -9.109 -16.453 -0.513 1 97.44 123 CYS A C 1
ATOM 1001 O O . CYS A 1 123 ? -8.562 -16.094 0.526 1 97.44 123 CYS A O 1
ATOM 1003 N N . PHE A 1 124 ? -9.672 -15.688 -1.293 1 96.69 124 PHE A N 1
ATOM 1004 C CA . PHE A 1 124 ? -9.938 -14.281 -1.013 1 96.69 124 PHE A CA 1
ATOM 1005 C C . PHE A 1 124 ? -10.992 -13.727 -1.961 1 96.69 124 PHE A C 1
ATOM 1007 O O . PHE A 1 124 ? -11.398 -14.398 -2.91 1 96.69 124 PHE A O 1
ATOM 1014 N N . THR A 1 125 ? -11.484 -12.625 -1.608 1 95.25 125 THR A N 1
ATOM 1015 C CA . THR A 1 125 ? -12.367 -11.859 -2.482 1 95.25 125 THR A CA 1
ATOM 1016 C C . THR A 1 125 ? -11.648 -10.625 -3.027 1 95.25 125 THR A C 1
ATOM 1018 O O . THR A 1 125 ? -10.953 -9.93 -2.285 1 95.25 125 THR A O 1
ATOM 1021 N N . PHE A 1 126 ? -11.664 -10.406 -4.254 1 95.56 126 PHE A N 1
ATOM 1022 C CA . PHE A 1 126 ? -11.141 -9.234 -4.945 1 95.56 126 PHE A CA 1
ATOM 1023 C C . PHE A 1 126 ? -12.266 -8.453 -5.605 1 95.56 126 PHE A C 1
ATOM 1025 O O . PHE A 1 126 ? -12.938 -8.953 -6.508 1 95.56 126 PHE A O 1
ATOM 1032 N N . PHE A 1 127 ? -12.375 -7.203 -5.133 1 92.75 127 PHE A N 1
ATOM 1033 C CA . PHE A 1 127 ? -13.609 -6.48 -5.398 1 92.75 127 PHE A CA 1
ATOM 1034 C C . PHE A 1 127 ? -14.82 -7.32 -5.012 1 92.75 127 PHE A C 1
ATOM 1036 O O . PHE A 1 127 ? -14.977 -7.707 -3.854 1 92.75 127 PHE A O 1
ATOM 1043 N N . GLY A 1 128 ? -15.617 -7.734 -5.859 1 91.75 128 GLY A N 1
ATOM 1044 C CA . GLY A 1 128 ? -16.797 -8.523 -5.543 1 91.75 128 GLY A CA 1
ATOM 1045 C C . GLY A 1 128 ? -16.703 -9.953 -6.039 1 91.75 128 GLY A C 1
ATOM 1046 O O . GLY A 1 128 ? -17.703 -10.68 -6.031 1 91.75 128 GLY A O 1
ATOM 1047 N N . THR A 1 129 ? -15.555 -10.422 -6.438 1 94.88 129 THR A N 1
ATOM 1048 C CA . THR A 1 129 ? -15.375 -11.75 -7.008 1 94.88 129 THR A CA 1
ATOM 1049 C C . THR A 1 129 ? -14.539 -12.625 -6.086 1 94.88 129 THR A C 1
ATOM 1051 O O . THR A 1 129 ? -13.438 -12.242 -5.672 1 94.88 129 THR A O 1
ATOM 1054 N N . SER A 1 130 ? -15.062 -13.805 -5.754 1 95.19 130 SER A N 1
ATOM 1055 C CA . SER A 1 130 ? -14.352 -14.711 -4.859 1 95.19 130 SER A CA 1
ATOM 1056 C C . SER A 1 130 ? -13.461 -15.672 -5.641 1 95.19 130 SER A C 1
ATOM 1058 O O . SER A 1 130 ? -13.836 -16.141 -6.719 1 95.19 130 SER A O 1
ATOM 1060 N N . PHE A 1 131 ? -12.297 -15.93 -5.117 1 97.44 131 PHE A N 1
ATOM 1061 C CA . PHE A 1 131 ? -11.312 -16.797 -5.738 1 97.44 131 PHE A CA 1
ATOM 1062 C C . PHE A 1 131 ? -10.891 -17.906 -4.777 1 97.44 131 PHE A C 1
ATOM 1064 O O . PHE A 1 131 ? -10.742 -17.672 -3.578 1 97.44 131 PHE A O 1
ATOM 1071 N N . LEU A 1 132 ? -10.688 -19.062 -5.312 1 98.19 132 LEU A N 1
ATOM 1072 C CA . LEU A 1 132 ? -10.023 -20.172 -4.645 1 98.19 132 LEU A CA 1
ATOM 1073 C C . LEU A 1 132 ? -8.875 -20.703 -5.496 1 98.19 132 LEU A C 1
ATOM 1075 O O . LEU A 1 132 ? -9.07 -21.031 -6.672 1 98.19 132 LEU A O 1
ATOM 1079 N N . PHE A 1 133 ? -7.707 -20.734 -4.957 1 98.94 133 PHE A N 1
ATOM 1080 C CA . PHE A 1 133 ? -6.543 -21.359 -5.582 1 98.94 133 PHE A CA 1
ATOM 1081 C C . PHE A 1 133 ? -6.09 -22.578 -4.797 1 98.94 133 PHE A C 1
ATOM 1083 O O . PHE A 1 133 ? -5.883 -22.5 -3.584 1 98.94 133 PHE A O 1
ATOM 1090 N N . ILE A 1 134 ? -5.965 -23.656 -5.488 1 98.81 134 ILE A N 1
ATOM 1091 C CA . ILE A 1 134 ? -5.539 -24.891 -4.84 1 98.81 134 ILE A CA 1
ATOM 1092 C C . ILE A 1 134 ? -4.289 -25.438 -5.531 1 98.81 134 ILE A C 1
ATOM 1094 O O . ILE A 1 134 ? -4.285 -25.641 -6.75 1 98.81 134 ILE A O 1
ATOM 1098 N N . THR A 1 135 ? -3.26 -25.625 -4.797 1 98.75 135 THR A N 1
ATOM 1099 C CA . THR A 1 135 ? -2.131 -26.406 -5.297 1 98.75 135 THR A CA 1
ATOM 1100 C C . THR A 1 135 ? -2.064 -27.766 -4.609 1 98.75 135 THR A C 1
ATOM 1102 O O . THR A 1 135 ? -2.359 -27.875 -3.42 1 98.75 135 THR A O 1
ATOM 1105 N N . SER A 1 136 ? -1.747 -28.797 -5.402 1 98.25 136 SER A N 1
ATOM 1106 C CA . SER A 1 136 ? -1.748 -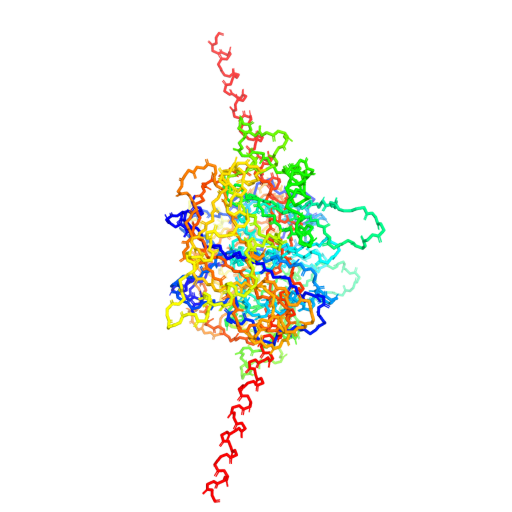30.141 -4.816 1 98.25 136 SER A CA 1
ATOM 1107 C C . SER A 1 136 ? -0.622 -30.984 -5.391 1 98.25 136 SER A C 1
ATOM 1109 O O . SER A 1 136 ? -0.051 -30.656 -6.43 1 98.25 136 SER A O 1
ATOM 1111 N N . HIS A 1 137 ? -0.26 -31.906 -4.633 1 97.69 137 HIS A N 1
ATOM 1112 C CA . HIS A 1 137 ? 0.64 -33 -5 1 97.69 137 HIS A CA 1
ATOM 1113 C C . HIS A 1 137 ? -0.004 -34.344 -4.746 1 97.69 137 HIS A C 1
ATOM 1115 O O . HIS A 1 137 ? 0.031 -34.875 -3.623 1 97.69 137 HIS A O 1
ATOM 1121 N N . PHE A 1 138 ? -0.548 -34.938 -5.828 1 97.06 138 PHE A N 1
ATOM 1122 C CA . PHE A 1 138 ? -1.29 -36.188 -5.68 1 97.06 138 PHE A CA 1
ATOM 1123 C C . PHE A 1 138 ? -0.341 -37.375 -5.602 1 97.06 138 PHE A C 1
ATOM 1125 O O . PHE A 1 138 ? 0.851 -37.25 -5.891 1 97.06 138 PHE A O 1
ATOM 1132 N N . THR A 1 139 ? -0.919 -38.469 -5.215 1 95.31 139 THR A N 1
ATOM 1133 C CA . THR A 1 139 ? -0.192 -39.719 -5.066 1 95.31 139 THR A CA 1
ATOM 1134 C C . THR A 1 139 ? 0.592 -40.062 -6.336 1 95.31 139 THR A C 1
ATOM 1136 O O . THR A 1 139 ? 0.076 -39.906 -7.445 1 95.31 139 THR A O 1
ATOM 1139 N N . SER A 1 140 ? 1.844 -40.438 -6.176 1 93.38 140 SER A N 1
ATOM 1140 C CA . SER A 1 140 ? 2.699 -40.812 -7.297 1 93.38 140 SER A CA 1
ATOM 1141 C C . SER A 1 140 ? 2.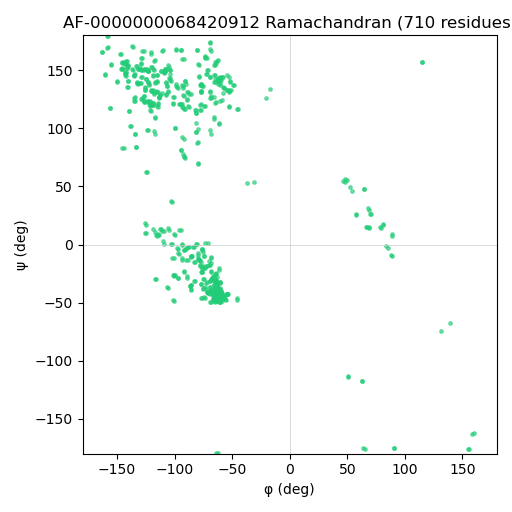684 -42.312 -7.52 1 93.38 140 SER A C 1
ATOM 1143 O O . SER A 1 140 ? 2.199 -43.062 -6.676 1 93.38 140 SER A O 1
ATOM 1145 N N . GLY A 1 141 ? 3.24 -42.656 -8.688 1 90.75 141 GLY A N 1
ATOM 1146 C CA . GLY A 1 141 ? 3.361 -44.062 -8.984 1 90.75 141 GLY A CA 1
ATOM 1147 C C . GLY A 1 141 ? 2.516 -44.5 -10.164 1 90.75 141 GLY A C 1
ATOM 1148 O O . GLY A 1 141 ? 1.48 -43.906 -10.453 1 90.75 141 GLY A O 1
ATOM 1149 N N . ASP A 1 142 ? 2.955 -45.594 -10.734 1 88.81 142 ASP A N 1
ATOM 1150 C CA . ASP A 1 142 ? 2.236 -46.125 -11.883 1 88.81 142 ASP A CA 1
ATOM 1151 C C . ASP A 1 142 ? 0.972 -46.875 -11.445 1 88.81 142 ASP A C 1
ATOM 1153 O O . ASP A 1 142 ? 0.976 -47.562 -10.422 1 88.81 142 ASP A O 1
ATOM 1157 N N . GLY A 1 143 ? -0.08 -46.719 -12.078 1 90.44 143 GLY A N 1
ATOM 1158 C CA . GLY A 1 143 ? -1.307 -47.469 -11.836 1 90.44 143 GLY A CA 1
ATOM 1159 C C . GLY A 1 143 ? -2.084 -46.969 -10.641 1 90.44 143 GLY A C 1
ATOM 1160 O O . GLY A 1 143 ? -2.967 -47.656 -10.125 1 90.44 143 GLY A O 1
ATOM 1161 N N . LYS A 1 144 ? -1.766 -45.812 -10.172 1 94.88 144 LYS A N 1
ATOM 1162 C CA . LYS A 1 144 ? -2.391 -45.312 -8.953 1 94.88 144 LYS A CA 1
ATOM 1163 C C . LYS A 1 144 ? -3.463 -44.281 -9.266 1 94.88 144 LYS A C 1
ATOM 1165 O O . LYS A 1 144 ? -3.578 -43.281 -8.57 1 94.88 144 LYS A O 1
ATOM 1170 N N . VAL A 1 145 ? -4.195 -44.469 -10.328 1 97.25 145 VAL A N 1
ATOM 1171 C CA . VAL A 1 145 ? -5.223 -43.531 -10.766 1 97.25 145 VAL A CA 1
ATOM 1172 C C . VAL A 1 145 ? -6.309 -43.438 -9.695 1 97.25 145 VAL A C 1
ATOM 1174 O O . VAL A 1 145 ? -6.754 -42.344 -9.359 1 97.25 145 VAL A O 1
ATOM 1177 N N . SER A 1 146 ? -6.723 -44.594 -9.133 1 96.75 146 SER A N 1
ATOM 1178 C CA . SER A 1 146 ? -7.773 -44.594 -8.125 1 96.75 146 SER A CA 1
ATOM 1179 C C . SER A 1 146 ? -7.355 -43.812 -6.883 1 96.75 146 SER A C 1
ATOM 1181 O O . SER A 1 146 ? -8.172 -43.094 -6.285 1 96.75 146 SER A O 1
ATOM 1183 N N . GLU A 1 147 ? -6.133 -43.938 -6.449 1 95.81 147 GLU A N 1
ATOM 1184 C CA . GLU A 1 147 ? -5.625 -43.219 -5.301 1 95.81 147 GLU A CA 1
ATOM 1185 C C . GLU A 1 147 ? -5.613 -41.719 -5.578 1 95.81 147 GLU A C 1
ATOM 1187 O O . GLU A 1 147 ? -5.902 -40.906 -4.688 1 95.81 147 GLU A O 1
ATOM 1192 N N . ARG A 1 148 ? -5.297 -41.344 -6.781 1 97.12 148 ARG A N 1
ATOM 1193 C CA . ARG A 1 148 ? -5.277 -39.938 -7.164 1 97.12 148 ARG A CA 1
ATOM 1194 C C . ARG A 1 148 ? -6.688 -39.344 -7.164 1 97.12 148 ARG A C 1
ATOM 1196 O O . ARG A 1 148 ? -6.891 -38.219 -6.758 1 97.12 148 ARG A O 1
ATOM 1203 N N . VAL A 1 149 ? -7.637 -40.125 -7.641 1 97.75 149 VAL A N 1
ATOM 1204 C CA . VAL A 1 149 ? -9.031 -39.688 -7.598 1 97.75 149 VAL A CA 1
ATOM 1205 C C . VAL A 1 149 ? -9.477 -39.531 -6.145 1 97.75 149 VAL A C 1
ATOM 1207 O O . VAL A 1 149 ? -10.203 -38.594 -5.816 1 97.75 149 VAL A O 1
ATOM 1210 N N . LEU A 1 150 ? -9.023 -40.406 -5.297 1 96.5 150 LEU A N 1
ATOM 1211 C CA . LEU A 1 150 ? -9.328 -40.312 -3.877 1 96.5 150 LEU A CA 1
ATOM 1212 C C . LEU A 1 150 ? -8.711 -39.062 -3.285 1 96.5 150 LEU A C 1
ATOM 1214 O O . LEU A 1 150 ? -9.312 -38.406 -2.436 1 96.5 150 LEU A O 1
ATOM 1218 N N . ASP A 1 151 ? -7.496 -38.75 -3.646 1 96.62 151 ASP A N 1
ATOM 1219 C CA . ASP A 1 151 ? -6.852 -37.5 -3.203 1 96.62 151 ASP A CA 1
ATOM 1220 C C . ASP A 1 151 ? -7.699 -36.281 -3.551 1 96.62 151 ASP A C 1
ATOM 1222 O O . ASP A 1 151 ? -7.848 -35.375 -2.734 1 96.62 151 ASP A O 1
ATOM 1226 N N . TYR A 1 152 ? -8.234 -36.312 -4.742 1 97.44 152 TYR A N 1
ATOM 1227 C CA . TYR A 1 152 ? -9.109 -35.219 -5.199 1 97.44 152 TYR A CA 1
ATOM 1228 C C . TYR A 1 152 ? -10.336 -35.094 -4.301 1 97.44 152 TYR A C 1
ATOM 1230 O O . TYR A 1 152 ? -10.633 -34 -3.809 1 97.44 152 TYR A O 1
ATOM 1238 N N . HIS A 1 153 ? -10.953 -36.156 -4.043 1 97.12 153 HIS A N 1
ATOM 1239 C CA . HIS A 1 153 ? -12.18 -36.125 -3.252 1 97.12 153 HIS A CA 1
ATOM 1240 C C . HIS A 1 153 ? -11.891 -35.719 -1.811 1 97.12 153 HIS A C 1
ATOM 1242 O O . HIS A 1 153 ? -12.664 -34.969 -1.211 1 97.12 153 HIS A O 1
ATOM 1248 N N . LYS A 1 154 ? -10.844 -36.219 -1.305 1 95.81 154 LYS A N 1
ATOM 1249 C CA . LYS A 1 154 ? -10.453 -35.812 0.044 1 95.81 154 LYS A CA 1
ATOM 1250 C C . LYS A 1 154 ? -10.203 -34.312 0.12 1 95.81 154 LYS A C 1
ATOM 1252 O O . LYS A 1 154 ? -10.578 -33.656 1.1 1 95.81 154 LYS A O 1
ATOM 1257 N N . THR A 1 155 ? -9.594 -33.781 -0.876 1 97.19 155 THR A N 1
ATOM 1258 C CA . THR A 1 155 ? -9.242 -32.344 -0.899 1 97.19 155 THR A CA 1
ATOM 1259 C C . THR A 1 155 ? -10.5 -31.484 -0.928 1 97.19 155 THR A C 1
ATOM 1261 O O . THR A 1 155 ? -10.641 -30.562 -0.124 1 97.19 155 THR A O 1
ATOM 1264 N N . ILE A 1 156 ? -11.461 -31.766 -1.814 1 97.06 156 ILE A N 1
ATOM 1265 C CA . ILE A 1 156 ? -12.617 -30.875 -1.967 1 97.06 156 ILE A CA 1
ATOM 1266 C C . ILE A 1 156 ? -13.531 -31.016 -0.75 1 97.06 156 ILE A C 1
ATOM 1268 O O . ILE A 1 156 ? -14.328 -30.125 -0.467 1 97.06 156 ILE A O 1
ATOM 1272 N N . GLN A 1 157 ? -13.398 -32.094 0.003 1 95.75 157 GLN A N 1
ATOM 1273 C CA . GLN A 1 157 ? -14.227 -32.281 1.182 1 95.75 157 GLN A CA 1
ATOM 1274 C C . GLN A 1 157 ? -13.594 -31.672 2.422 1 95.75 157 GLN A C 1
ATOM 1276 O O . GLN A 1 157 ? -14.305 -31.203 3.316 1 95.75 157 GLN A O 1
ATOM 1281 N N . ALA A 1 158 ? -12.297 -31.625 2.367 1 94.69 158 ALA A N 1
ATOM 1282 C CA . ALA A 1 158 ? -11.617 -31.344 3.631 1 94.69 158 ALA A CA 1
ATOM 1283 C C . ALA A 1 158 ? -11.172 -29.891 3.691 1 94.69 158 ALA A C 1
ATOM 1285 O O . ALA A 1 158 ? -10.953 -29.344 4.777 1 94.69 158 ALA A O 1
ATOM 1286 N N . LEU A 1 159 ? -10.953 -29.281 2.562 1 95.06 159 LEU A N 1
ATOM 1287 C CA . LEU A 1 159 ? -10.523 -27.891 2.586 1 95.06 159 LEU A CA 1
ATOM 1288 C C . LEU A 1 159 ? -11.617 -26.984 3.152 1 95.06 159 LEU A C 1
ATOM 1290 O O . LEU A 1 159 ? -12.602 -26.703 2.467 1 95.06 159 LEU A O 1
ATOM 1294 N N . SER A 1 160 ? -11.438 -26.5 4.289 1 92.12 160 SER A N 1
ATOM 1295 C CA . SER A 1 160 ? -12.445 -25.719 5.004 1 92.12 160 SER A CA 1
ATOM 1296 C C . SER A 1 160 ? -12.297 -24.234 4.699 1 92.12 160 SER A C 1
ATOM 1298 O O . SER A 1 160 ? -11.867 -23.453 5.555 1 92.12 160 SER A O 1
ATOM 1300 N N . LEU A 1 161 ? -12.734 -23.922 3.492 1 94.44 161 LEU A N 1
ATOM 1301 C CA . LEU A 1 161 ? -12.68 -22.531 3.049 1 94.44 161 LEU A CA 1
ATOM 1302 C C . LEU A 1 161 ? -14.016 -22.109 2.439 1 94.44 161 LEU A C 1
ATOM 1304 O O . LEU A 1 161 ? -14.727 -22.938 1.857 1 94.44 161 LEU A O 1
ATOM 1308 N N . PRO A 1 162 ? -14.398 -20.875 2.488 1 92.19 162 PRO A N 1
ATOM 1309 C CA . PRO A 1 162 ? -13.828 -19.828 3.342 1 92.19 162 PRO A CA 1
ATOM 1310 C C . PRO A 1 162 ? -14.227 -19.984 4.809 1 92.19 162 PRO A C 1
ATOM 1312 O O . PRO A 1 162 ? -15.18 -20.703 5.121 1 92.19 162 PRO A O 1
ATOM 1315 N N . ARG A 1 163 ? -13.547 -19.375 5.723 1 92.81 163 ARG A N 1
ATOM 1316 C CA . ARG A 1 163 ? -13.859 -19.422 7.148 1 92.81 163 ARG A CA 1
ATOM 1317 C C . ARG A 1 163 ? -14.57 -18.141 7.586 1 92.81 163 ARG A C 1
ATOM 1319 O O . ARG A 1 163 ? -15.617 -18.203 8.234 1 92.81 163 ARG A O 1
ATOM 1326 N N . ASN A 1 164 ? -14.008 -16.906 7.176 1 87.06 164 ASN A N 1
ATOM 1327 C CA . ASN A 1 164 ? -14.516 -15.625 7.645 1 87.06 164 ASN A CA 1
ATOM 1328 C C . ASN A 1 164 ? -15.062 -14.789 6.496 1 87.06 164 ASN A C 1
ATOM 1330 O O . ASN A 1 164 ? -15.914 -13.922 6.703 1 87.06 164 ASN A O 1
ATOM 1334 N N . ILE A 1 165 ? -14.523 -14.969 5.371 1 85.69 165 ILE A N 1
ATOM 1335 C CA . ILE A 1 165 ? -14.977 -14.219 4.203 1 85.69 165 ILE A CA 1
ATOM 1336 C C . ILE A 1 165 ? -16.375 -14.68 3.803 1 85.69 165 ILE A C 1
ATOM 1338 O O . ILE A 1 165 ? -16.641 -15.883 3.715 1 85.69 165 ILE A O 1
ATOM 1342 N N . PRO A 1 166 ? -17.156 -13.75 3.621 1 79.06 166 PRO A N 1
ATOM 1343 C CA . PRO A 1 166 ? -18.531 -14.133 3.285 1 79.06 166 PRO A CA 1
ATOM 1344 C C . PRO A 1 166 ? -18.641 -14.852 1.941 1 79.06 166 PRO A C 1
ATOM 1346 O O . PRO A 1 166 ? -17.906 -14.516 1.002 1 79.06 166 PRO A O 1
ATOM 1349 N N . ASP A 1 167 ? -19.547 -15.734 1.973 1 74.62 167 ASP A N 1
ATOM 1350 C CA . ASP A 1 167 ? -19.844 -16.453 0.733 1 74.62 167 ASP A CA 1
ATOM 1351 C C . ASP A 1 167 ? -20.5 -15.523 -0.294 1 74.62 167 ASP A C 1
ATOM 1353 O O . ASP A 1 167 ? -21.438 -14.805 0.023 1 74.62 167 ASP A O 1
ATOM 1357 N N . THR A 1 168 ? -19.938 -15.5 -1.36 1 73.94 168 THR A N 1
ATOM 1358 C CA . THR A 1 168 ? -20.484 -14.641 -2.41 1 73.94 168 THR A CA 1
ATOM 1359 C C . THR A 1 168 ? -21.672 -15.312 -3.094 1 73.94 168 THR A C 1
ATOM 1361 O O . THR A 1 168 ? -22.391 -14.672 -3.857 1 73.94 168 THR A O 1
ATOM 1364 N N . ASN A 1 169 ? -21.812 -16.625 -2.803 1 72.88 169 ASN A N 1
ATOM 1365 C CA . ASN A 1 169 ? -22.922 -17.344 -3.42 1 72.88 169 ASN A CA 1
ATOM 1366 C C . ASN A 1 169 ? -23.5 -18.391 -2.473 1 72.88 169 ASN A C 1
ATOM 1368 O O . ASN A 1 169 ? -23.359 -19.594 -2.705 1 72.88 169 ASN A O 1
ATOM 1372 N N . PRO A 1 170 ? -24.312 -18.031 -1.65 1 69.5 170 PRO A N 1
ATOM 1373 C CA . PRO A 1 170 ? -24.734 -19 -0.638 1 69.5 170 PRO A CA 1
ATOM 1374 C C . PRO A 1 170 ? -25.734 -20.031 -1.183 1 69.5 170 PRO A C 1
ATOM 1376 O O . PRO A 1 170 ? -25.844 -21.141 -0.651 1 69.5 170 PRO A O 1
ATOM 1379 N N . TYR A 1 171 ? -26.281 -19.766 -2.295 1 75.06 171 TYR A N 1
ATOM 1380 C CA . TYR A 1 171 ? -27.344 -20.641 -2.727 1 75.06 171 TYR A CA 1
ATOM 1381 C C . TYR A 1 171 ? -26.812 -21.75 -3.625 1 75.06 171 TYR A C 1
ATOM 1383 O O . TYR A 1 171 ? -27.516 -22.75 -3.879 1 75.06 171 TYR A O 1
ATOM 1391 N N . ARG A 1 172 ? -25.672 -21.703 -4.07 1 77.62 172 ARG A N 1
ATOM 1392 C CA . ARG A 1 172 ? -25.156 -22.703 -5.004 1 77.62 172 ARG A CA 1
ATOM 1393 C C . ARG A 1 172 ? -23.969 -23.438 -4.406 1 77.62 172 ARG A C 1
ATOM 1395 O O . ARG A 1 172 ? -23.297 -24.219 -5.098 1 77.62 172 ARG A O 1
ATOM 1402 N N . SER A 1 173 ? -23.781 -23.281 -3.176 1 81.38 173 SER A N 1
ATOM 1403 C CA . SER A 1 173 ? -22.609 -23.891 -2.537 1 81.38 173 SER A CA 1
ATOM 1404 C C . SER A 1 173 ? -22.953 -25.266 -1.958 1 81.38 173 SER A C 1
ATOM 1406 O O . SER A 1 173 ? -24.094 -25.5 -1.561 1 81.38 173 SER A O 1
ATOM 1408 N N . SER A 1 174 ? -22.031 -26.141 -2.193 1 84.94 174 SER A N 1
ATOM 1409 C CA . SER A 1 174 ? -22.141 -27.484 -1.61 1 84.94 174 SER A CA 1
ATOM 1410 C C . SER A 1 174 ? -21.203 -27.641 -0.414 1 84.94 174 SER A C 1
ATOM 1412 O O . SER A 1 174 ? -20.062 -27.172 -0.448 1 84.94 174 SER A O 1
ATOM 1414 N N . SER A 1 175 ? -21.672 -28.312 0.585 1 84.88 175 SER A N 1
ATOM 1415 C CA . SER A 1 175 ? -20.859 -28.547 1.774 1 84.88 175 SER A CA 1
ATOM 1416 C C . SER A 1 175 ? -19.781 -29.594 1.508 1 84.88 175 SER A C 1
ATOM 1418 O O . SER A 1 175 ? -18.766 -29.641 2.211 1 84.88 175 SER A O 1
ATOM 1420 N N . SER A 1 176 ? -19.984 -30.375 0.5 1 91 176 SER A N 1
ATOM 1421 C CA . SER A 1 176 ? -19.062 -31.484 0.254 1 91 176 SER A CA 1
ATOM 1422 C C . SER A 1 176 ? -18.031 -31.109 -0.8 1 91 176 SER A C 1
ATOM 1424 O O . SER A 1 176 ? -17.141 -31.906 -1.12 1 91 176 SER A O 1
ATOM 1426 N N . ASP A 1 177 ? -18.156 -29.969 -1.326 1 94.19 177 ASP A N 1
ATOM 1427 C CA . ASP A 1 177 ? -17.25 -29.547 -2.381 1 94.19 177 ASP A CA 1
ATOM 1428 C C . ASP A 1 177 ? -16.844 -28.078 -2.205 1 94.19 177 ASP A C 1
ATOM 1430 O O . ASP A 1 177 ? -17.562 -27.172 -2.635 1 94.19 177 ASP A O 1
ATOM 1434 N N . VAL A 1 178 ? -15.742 -27.859 -1.736 1 95.12 178 VAL A N 1
ATOM 1435 C CA . VAL A 1 178 ? -15.258 -26.516 -1.427 1 95.12 178 VAL A CA 1
ATOM 1436 C C . VAL A 1 178 ? -15.219 -25.672 -2.699 1 95.12 178 VAL A C 1
ATOM 1438 O O . VAL A 1 178 ? -15.453 -24.469 -2.652 1 95.12 178 VAL A O 1
ATOM 1441 N N . THR A 1 179 ? -14.953 -26.281 -3.85 1 95.69 179 THR A N 1
ATOM 1442 C CA . THR A 1 179 ? -14.773 -25.547 -5.094 1 95.69 179 THR A CA 1
ATOM 1443 C C . THR A 1 179 ? -16.094 -24.922 -5.551 1 95.69 179 THR A C 1
ATOM 1445 O O . THR A 1 179 ? -16.109 -24.016 -6.383 1 95.69 179 THR A O 1
ATOM 1448 N N . SER A 1 180 ? -17.219 -25.344 -5.027 1 93.5 180 SER A N 1
ATOM 1449 C CA . SER A 1 180 ? -18.531 -24.812 -5.402 1 93.5 180 SER A CA 1
ATOM 1450 C C . SER A 1 180 ? -18.812 -23.5 -4.703 1 93.5 180 SER A C 1
ATOM 1452 O O . SER A 1 180 ? -19.766 -22.797 -5.051 1 93.5 180 SER A O 1
ATOM 1454 N N . ARG A 1 181 ? -17.984 -23.125 -3.805 1 93.69 181 ARG A N 1
ATOM 1455 C CA . ARG A 1 181 ? -18.297 -22 -2.93 1 93.69 181 ARG A CA 1
ATOM 1456 C C . ARG A 1 181 ? -17.719 -20.703 -3.492 1 93.69 181 ARG A C 1
ATOM 1458 O O . ARG A 1 181 ? -17.922 -19.625 -2.926 1 93.69 181 ARG A O 1
ATOM 1465 N N . PHE A 1 182 ? -17.062 -20.766 -4.633 1 95.44 182 PHE A N 1
ATOM 1466 C CA . PHE A 1 182 ? -16.328 -19.609 -5.137 1 95.44 182 PHE A CA 1
ATOM 1467 C C . PHE A 1 182 ? -16.703 -19.328 -6.586 1 95.44 182 PHE A C 1
ATOM 1469 O O . PHE A 1 182 ? -17.141 -20.219 -7.309 1 95.44 182 PHE A O 1
ATOM 1476 N N . ASP A 1 183 ? -16.516 -18.062 -6.984 1 95.25 183 ASP A N 1
ATOM 1477 C CA . ASP A 1 183 ? -16.797 -17.656 -8.359 1 95.25 183 ASP A CA 1
ATOM 1478 C C . ASP A 1 183 ? -15.781 -18.281 -9.328 1 95.25 183 ASP A C 1
ATOM 1480 O O . ASP A 1 183 ? -16.156 -18.781 -10.391 1 95.25 183 ASP A O 1
ATOM 1484 N N . HIS A 1 184 ? -14.555 -18.156 -9.008 1 97.5 184 HIS A N 1
ATOM 1485 C CA . HIS A 1 184 ? -13.477 -18.688 -9.828 1 97.5 184 HIS A CA 1
ATOM 1486 C C . HIS A 1 184 ? -12.562 -19.594 -9.008 1 97.5 184 HIS A C 1
ATOM 1488 O O . HIS A 1 184 ? -12.164 -19.234 -7.898 1 97.5 184 HIS A O 1
ATOM 1494 N N . VAL A 1 185 ? -12.258 -20.75 -9.555 1 98.19 185 VAL A N 1
ATOM 1495 C CA . VAL A 1 185 ? -11.367 -21.703 -8.898 1 98.19 185 VAL A CA 1
ATOM 1496 C C . VAL A 1 185 ? -10.242 -22.094 -9.859 1 98.19 185 VAL A C 1
ATOM 1498 O O . VAL A 1 185 ? -10.492 -22.422 -11.016 1 98.19 185 VAL A O 1
ATOM 1501 N N . PHE A 1 186 ? -9.062 -21.984 -9.414 1 98.94 186 PHE A N 1
ATOM 1502 C CA . PHE A 1 186 ? -7.898 -22.516 -10.109 1 98.94 186 PHE A CA 1
ATOM 1503 C C . PHE A 1 186 ? -7.285 -23.672 -9.32 1 98.94 186 PHE A C 1
ATOM 1505 O O . PHE A 1 186 ? -7.059 -23.547 -8.109 1 98.94 186 PHE A O 1
ATOM 1512 N N . TRP A 1 187 ? -7.078 -24.734 -9.953 1 98.94 187 TRP A N 1
ATOM 1513 C CA . TRP A 1 187 ? -6.406 -25.906 -9.383 1 98.94 187 TRP A CA 1
ATOM 1514 C C . TRP A 1 187 ? -5.172 -26.281 -10.188 1 98.94 187 TRP A C 1
ATOM 1516 O O . TRP A 1 187 ? -5.25 -26.453 -11.406 1 98.94 187 TRP A O 1
ATOM 1526 N N . PHE A 1 188 ? -4.066 -26.312 -9.539 1 98.94 188 PHE A N 1
ATOM 1527 C CA . PHE A 1 188 ? -2.799 -26.547 -10.227 1 98.94 188 PHE A CA 1
ATOM 1528 C C . PHE A 1 188 ? -1.848 -27.344 -9.336 1 98.94 188 PHE A C 1
ATOM 1530 O O . PHE A 1 188 ? -1.972 -27.328 -8.109 1 98.94 188 PHE A O 1
ATOM 1537 N N . GLY A 1 189 ? -0.984 -28.078 -9.961 1 98.75 189 GLY A N 1
ATOM 1538 C CA . GLY A 1 189 ? -0.026 -28.875 -9.219 1 98.75 189 GLY A CA 1
ATOM 1539 C C . GLY A 1 189 ? 0.476 -30.078 -9.992 1 98.75 189 GLY A C 1
ATOM 1540 O O . GLY A 1 189 ? 0.255 -30.188 -11.203 1 98.75 189 GLY A O 1
ATOM 1541 N N . ASP A 1 190 ? 1.281 -30.875 -9.312 1 98.56 190 ASP A N 1
ATOM 1542 C CA . ASP A 1 190 ? 1.656 -32.188 -9.812 1 98.56 190 ASP A CA 1
ATOM 1543 C C . ASP A 1 190 ? 0.565 -33.219 -9.516 1 98.56 190 ASP A C 1
ATOM 1545 O O . ASP A 1 190 ? 0.575 -33.844 -8.461 1 98.56 190 ASP A O 1
ATOM 1549 N N . PHE A 1 191 ? -0.248 -33.406 -10.555 1 98.56 191 PHE A N 1
ATOM 1550 C CA . PHE A 1 191 ? -1.372 -34.312 -10.359 1 98.56 191 PHE A CA 1
ATOM 1551 C C . PHE A 1 191 ? -0.937 -35.781 -10.547 1 98.56 191 PHE A C 1
ATOM 1553 O O . PHE A 1 191 ? -1.658 -36.688 -10.164 1 98.56 191 PHE A O 1
ATOM 1560 N N . ASN A 1 192 ? 0.178 -36.031 -11.109 1 97.62 192 ASN A N 1
ATOM 1561 C CA . ASN A 1 192 ? 0.847 -37.312 -11.25 1 97.62 192 ASN A CA 1
ATOM 1562 C C . ASN A 1 192 ? 0.068 -38.25 -12.156 1 97.62 192 ASN A C 1
ATOM 1564 O O . ASN A 1 192 ? 0.297 -39.469 -12.148 1 97.62 192 ASN A O 1
ATOM 1568 N N . PHE A 1 193 ? -0.889 -37.75 -12.914 1 98.31 193 PHE A N 1
ATOM 1569 C CA . PHE A 1 193 ? -1.494 -38.594 -13.953 1 98.31 193 PHE A CA 1
ATOM 1570 C C . PHE A 1 193 ? -0.526 -38.781 -15.117 1 98.31 193 PHE A C 1
ATOM 1572 O O . PHE A 1 193 ? 0.216 -37.875 -15.484 1 98.31 193 PHE A O 1
ATOM 1579 N N . ARG A 1 194 ? -0.614 -39.938 -15.703 1 97.56 194 ARG A N 1
ATOM 1580 C CA . ARG A 1 194 ? 0.378 -40.344 -16.703 1 97.56 194 ARG A CA 1
ATOM 1581 C C . ARG A 1 194 ? -0.278 -40.625 -18.047 1 97.56 194 ARG A C 1
ATOM 1583 O O . ARG A 1 194 ? -1.506 -40.594 -18.172 1 97.56 194 ARG A O 1
ATOM 1590 N N . LEU A 1 195 ? 0.587 -40.656 -19.062 1 97.31 195 LEU A N 1
ATOM 1591 C CA . LEU A 1 195 ? 0.12 -41.25 -20.312 1 97.31 195 LEU A CA 1
ATOM 1592 C C . LEU A 1 195 ? 0.029 -42.781 -20.188 1 97.31 195 LEU A C 1
ATOM 1594 O O . LEU A 1 195 ? 1.003 -43.438 -19.812 1 97.31 195 LEU A O 1
ATOM 1598 N N . ASN A 1 196 ? -1.171 -43.219 -20.375 1 95.38 196 ASN A N 1
ATOM 1599 C CA . ASN A 1 196 ? -1.395 -44.656 -20.312 1 95.38 196 ASN A CA 1
ATOM 1600 C C . ASN A 1 196 ? -0.986 -45.344 -21.609 1 95.38 196 ASN A C 1
ATOM 1602 O O . ASN A 1 196 ? -1.835 -45.906 -22.312 1 95.38 196 ASN A O 1
ATOM 1606 N N . GLU A 1 197 ? 0.23 -45.438 -21.938 1 94.56 197 GLU A N 1
ATOM 1607 C CA . GLU A 1 197 ? 0.824 -46.031 -23.125 1 94.56 197 GLU A CA 1
ATOM 1608 C C . GLU A 1 197 ? 2.268 -46.469 -22.875 1 94.56 197 GLU A C 1
ATOM 1610 O O . GLU A 1 197 ? 2.914 -45.969 -21.953 1 94.56 197 GLU A O 1
ATOM 1615 N N . ASN A 1 198 ? 2.719 -47.438 -23.656 1 93.88 198 ASN A N 1
ATOM 1616 C CA . ASN A 1 198 ? 4.105 -47.906 -23.531 1 93.88 198 ASN A CA 1
ATOM 1617 C C . ASN A 1 198 ? 5.082 -46.75 -23.859 1 93.88 198 ASN A C 1
ATOM 1619 O O . ASN A 1 198 ? 4.844 -45.969 -24.781 1 93.88 198 ASN A O 1
ATOM 1623 N N . ARG A 1 199 ? 6.09 -46.75 -23.094 1 95.12 199 ARG A N 1
ATOM 1624 C CA . ARG A 1 199 ? 7.082 -45.688 -23.234 1 95.12 199 ARG A CA 1
ATOM 1625 C C . ARG A 1 199 ? 7.602 -45.594 -24.672 1 95.12 199 ARG A C 1
ATOM 1627 O O . ARG A 1 199 ? 7.812 -44.5 -25.203 1 95.12 199 ARG A O 1
ATOM 1634 N N . GLU A 1 200 ? 7.859 -46.719 -25.25 1 93.69 200 GLU A N 1
ATOM 1635 C CA . GLU A 1 200 ? 8.406 -46.781 -26.609 1 93.69 200 GLU A CA 1
ATOM 1636 C C . GLU A 1 200 ? 7.488 -46.094 -27.594 1 93.69 200 GLU A C 1
ATOM 1638 O O . GLU A 1 200 ? 7.961 -45.375 -28.484 1 93.69 200 GLU A O 1
ATOM 1643 N N . VAL A 1 201 ? 6.281 -46.281 -27.484 1 93.88 201 VAL A N 1
ATOM 1644 C CA . VAL A 1 201 ? 5.297 -45.656 -28.359 1 93.88 201 VAL A CA 1
ATOM 1645 C C . VAL A 1 201 ? 5.273 -44.156 -28.141 1 93.88 201 VAL A C 1
ATOM 1647 O O . VAL A 1 201 ? 5.242 -43.375 -29.094 1 93.88 201 VAL A O 1
ATOM 1650 N N . VAL A 1 202 ? 5.258 -43.719 -26.891 1 95.12 202 VAL A N 1
ATOM 1651 C CA . VAL A 1 202 ? 5.258 -42.312 -26.547 1 95.12 202 VAL A CA 1
ATOM 1652 C C . VAL A 1 202 ? 6.496 -41.625 -27.141 1 95.12 202 VAL A C 1
ATOM 1654 O O . VAL A 1 202 ? 6.406 -40.531 -27.719 1 95.12 202 VAL A O 1
ATOM 1657 N N . GLU A 1 203 ? 7.617 -42.281 -27 1 92.81 203 GLU A N 1
ATOM 1658 C CA . GLU A 1 203 ? 8.867 -41.75 -27.516 1 92.81 203 GLU A CA 1
ATOM 1659 C C . GLU A 1 203 ? 8.828 -41.625 -29.031 1 92.81 203 GLU A C 1
ATOM 1661 O O . GLU A 1 203 ? 9.398 -40.688 -29.609 1 92.81 203 GLU A O 1
ATOM 1666 N N . GLU A 1 204 ? 8.258 -42.531 -29.625 1 91.94 204 GLU A N 1
ATOM 1667 C CA . GLU A 1 204 ? 8.117 -42.5 -31.078 1 91.94 204 GLU A CA 1
ATOM 1668 C C . GLU A 1 204 ? 7.289 -41.281 -31.5 1 91.94 204 GLU A C 1
ATOM 1670 O O . GLU A 1 204 ? 7.621 -40.594 -32.5 1 91.94 204 GLU A O 1
ATOM 1675 N N . ILE A 1 205 ? 6.223 -41.125 -30.812 1 92.56 205 ILE A N 1
ATOM 1676 C CA . ILE A 1 205 ? 5.367 -39.969 -31.125 1 92.56 205 ILE A CA 1
ATOM 1677 C C . ILE A 1 205 ? 6.133 -38.688 -30.891 1 92.56 205 ILE A C 1
ATOM 1679 O O . ILE A 1 205 ? 6.059 -37.75 -31.688 1 92.56 205 ILE A O 1
ATOM 1683 N N . LEU A 1 206 ? 6.875 -38.594 -29.812 1 93.25 206 LEU A N 1
ATOM 1684 C CA . LEU A 1 206 ? 7.625 -37.406 -29.438 1 93.25 206 LEU A CA 1
ATOM 1685 C C . LEU A 1 206 ? 8.727 -37.125 -30.453 1 93.25 206 LEU A C 1
ATOM 1687 O O . LEU A 1 206 ? 9.078 -35.969 -30.672 1 93.25 206 LEU A O 1
ATOM 1691 N N . ASN A 1 207 ? 9.242 -38.094 -31.016 1 87.94 207 ASN A N 1
ATOM 1692 C CA . ASN A 1 207 ? 10.375 -37.969 -31.922 1 87.94 207 ASN A CA 1
ATOM 1693 C C . ASN A 1 207 ? 9.922 -37.906 -33.375 1 87.94 207 ASN A C 1
ATOM 1695 O O . ASN A 1 207 ? 10.742 -37.781 -34.281 1 87.94 207 ASN A O 1
ATOM 1699 N N . HIS A 1 208 ? 8.602 -38.156 -33.5 1 77.5 208 HIS A N 1
ATOM 1700 C CA . HIS A 1 208 ? 8.094 -38.219 -34.875 1 77.5 208 HIS A CA 1
ATOM 1701 C C . HIS A 1 208 ? 8.125 -36.844 -35.531 1 77.5 208 HIS A C 1
ATOM 1703 O O . HIS A 1 208 ? 7.348 -35.969 -35.188 1 77.5 208 HIS A O 1
ATOM 1709 N N . GLY A 1 209 ? 9.062 -36.5 -36.312 1 62.75 209 GLY A N 1
ATOM 1710 C CA . GLY A 1 209 ? 9.18 -35.406 -37.25 1 62.75 209 GLY A CA 1
ATOM 1711 C C . GLY A 1 209 ? 9.141 -34.031 -36.594 1 62.75 209 GLY A C 1
ATOM 1712 O O . GLY A 1 209 ? 9.133 -33.938 -35.375 1 62.75 209 GLY A O 1
ATOM 1713 N N . ARG A 1 210 ? 9.148 -32.906 -37.406 1 60.41 210 ARG A N 1
ATOM 1714 C CA . ARG A 1 210 ? 9.32 -31.484 -37.062 1 60.41 210 ARG A CA 1
ATOM 1715 C C . ARG A 1 210 ? 8.148 -30.969 -36.25 1 60.41 210 ARG A C 1
ATOM 1717 O O . ARG A 1 210 ? 8.328 -30.141 -35.344 1 60.41 210 ARG A O 1
ATOM 1724 N N . ASP A 1 211 ? 6.953 -31.625 -36.5 1 72.31 211 ASP A N 1
ATOM 1725 C CA . ASP A 1 211 ? 5.824 -31 -35.812 1 72.31 211 ASP A CA 1
ATOM 1726 C C . ASP A 1 211 ? 5.184 -31.953 -34.812 1 72.31 211 ASP A C 1
ATOM 1728 O O . ASP A 1 211 ? 4.508 -32.906 -35.219 1 72.31 211 ASP A O 1
ATOM 1732 N N . LEU A 1 212 ? 5.602 -31.781 -33.531 1 80 212 LEU A N 1
ATOM 1733 C CA . LEU A 1 212 ? 5.027 -32.594 -32.438 1 80 212 LEU A CA 1
ATOM 1734 C C . LEU A 1 212 ? 3.504 -32.5 -32.469 1 80 212 LEU A C 1
ATOM 1736 O O . LEU A 1 212 ? 2.945 -31.391 -32.469 1 80 212 LEU A O 1
ATOM 1740 N N . ASP A 1 213 ? 2.855 -33.688 -32.656 1 86.44 213 ASP A N 1
ATOM 1741 C CA . ASP A 1 213 ? 1.403 -33.75 -32.531 1 86.44 213 ASP A CA 1
ATOM 1742 C C . ASP A 1 213 ? 0.997 -34.156 -31.125 1 86.44 213 ASP A C 1
ATOM 1744 O O . ASP A 1 213 ? 0.797 -35.312 -30.828 1 86.44 213 ASP A O 1
ATOM 1748 N N . VAL A 1 214 ? 0.771 -33.219 -30.281 1 93.12 214 VAL A N 1
ATOM 1749 C CA . VAL A 1 214 ? 0.442 -33.406 -28.875 1 93.12 214 VAL A CA 1
ATOM 1750 C C . VAL A 1 214 ? -0.886 -34.125 -28.734 1 93.12 214 VAL A C 1
ATOM 1752 O O . VAL A 1 214 ? -1.098 -34.875 -27.766 1 93.12 214 VAL A O 1
ATOM 1755 N N . SER A 1 215 ? -1.756 -34 -29.75 1 93.19 215 SER A N 1
ATOM 1756 C CA . SER A 1 215 ? -3.076 -34.594 -29.688 1 93.19 215 SER A CA 1
ATOM 1757 C C . SER A 1 215 ? -2.973 -36.125 -29.641 1 93.19 215 SER A C 1
ATOM 1759 O O . SER A 1 215 ? -3.803 -36.781 -29.016 1 93.19 215 SER A O 1
ATOM 1761 N N . LEU A 1 216 ? -2 -36.656 -30.297 1 94.31 216 LEU A N 1
ATOM 1762 C CA . LEU A 1 216 ? -1.794 -38.094 -30.281 1 94.31 216 LEU A CA 1
ATOM 1763 C C . LEU A 1 216 ? -1.41 -38.594 -28.891 1 94.31 216 LEU A C 1
ATOM 1765 O O . LEU A 1 216 ? -1.839 -39.656 -28.453 1 94.31 216 LEU A O 1
ATOM 1769 N N . LEU A 1 217 ? -0.593 -37.812 -28.281 1 96.19 217 LEU A N 1
ATOM 1770 C CA . LEU A 1 217 ? -0.203 -38.156 -26.922 1 96.19 217 LEU A CA 1
ATOM 1771 C C . LEU A 1 217 ? -1.401 -38.094 -25.984 1 96.19 217 LEU A C 1
ATOM 1773 O O . LEU A 1 217 ? -1.596 -38.969 -25.141 1 96.19 217 LEU A O 1
ATOM 1777 N N . LEU A 1 218 ? -2.211 -37.062 -26.156 1 97.19 218 LEU A N 1
ATOM 1778 C CA . LEU A 1 218 ? -3.297 -36.75 -25.219 1 97.19 218 LEU A CA 1
ATOM 1779 C C . LEU A 1 218 ? -4.402 -37.812 -25.328 1 97.19 218 LEU A C 1
ATOM 1781 O O . LEU A 1 218 ? -5.246 -37.906 -24.438 1 97.19 218 LEU A O 1
ATOM 1785 N N . GLN A 1 219 ? -4.41 -38.531 -26.359 1 96.44 219 GLN A N 1
ATOM 1786 C CA . GLN A 1 219 ? -5.348 -39.656 -26.469 1 96.44 219 GLN A CA 1
ATOM 1787 C C . GLN A 1 219 ? -5.102 -40.688 -25.359 1 96.44 219 GLN A C 1
ATOM 1789 O O . GLN A 1 219 ? -6 -41.438 -25 1 96.44 219 GLN A O 1
ATOM 1794 N N . HIS A 1 220 ? -3.936 -40.656 -24.797 1 96.75 220 HIS A N 1
ATOM 1795 C CA . HIS A 1 220 ? -3.561 -41.656 -23.797 1 96.75 220 HIS A CA 1
ATOM 1796 C C . HIS A 1 220 ? -3.455 -41 -22.406 1 96.75 220 HIS A C 1
ATOM 1798 O O . HIS A 1 220 ? -2.943 -41.625 -21.469 1 96.75 220 HIS A O 1
ATOM 1804 N N . ASP A 1 221 ? -3.908 -39.875 -22.344 1 97.75 221 ASP A N 1
ATOM 1805 C CA . ASP A 1 221 ? -3.781 -39.125 -21.094 1 97.75 221 ASP A CA 1
ATOM 1806 C C . ASP A 1 221 ? -4.809 -39.594 -20.062 1 97.75 221 ASP A C 1
ATOM 1808 O O . ASP A 1 221 ? -6.016 -39.5 -20.297 1 97.75 221 ASP A O 1
ATOM 1812 N N . GLN A 1 222 ? -4.328 -40.062 -18.953 1 98 222 GLN A N 1
ATOM 1813 C CA . GLN A 1 222 ? -5.176 -40.625 -17.906 1 98 222 GLN A CA 1
ATOM 1814 C C . GLN A 1 222 ? -6.117 -39.531 -17.344 1 98 222 GLN A C 1
ATOM 1816 O O . GLN A 1 222 ? -7.277 -39.812 -17.047 1 98 222 GLN A O 1
ATOM 1821 N N . LEU A 1 223 ? -5.602 -38.312 -17.094 1 98.38 223 LEU A N 1
ATOM 1822 C CA . LEU A 1 223 ? -6.414 -37.281 -16.469 1 98.38 223 LEU A CA 1
ATOM 1823 C C . LEU A 1 223 ? -7.586 -36.906 -17.359 1 98.38 223 LEU A C 1
ATOM 1825 O O . LEU A 1 223 ? -8.711 -36.75 -16.891 1 98.38 223 LEU A O 1
ATOM 1829 N N . LEU A 1 224 ? -7.273 -36.656 -18.609 1 97.62 224 LEU A N 1
ATOM 1830 C CA . LEU A 1 224 ? -8.336 -36.281 -19.531 1 97.62 224 LEU A CA 1
ATOM 1831 C C . LEU A 1 224 ? -9.445 -37.312 -19.531 1 97.62 224 LEU A C 1
ATOM 1833 O O . LEU A 1 224 ? -10.633 -37 -19.578 1 97.62 224 LEU A O 1
ATOM 1837 N N . LYS A 1 225 ? -9.055 -38.531 -19.531 1 96.88 225 LYS A N 1
ATOM 1838 C CA . LYS A 1 225 ? -10.031 -39.625 -19.5 1 96.88 225 LYS A CA 1
ATOM 1839 C C . LYS A 1 225 ? -10.875 -39.562 -18.219 1 96.88 225 LYS A C 1
ATOM 1841 O O . LYS A 1 225 ? -12.102 -39.688 -18.281 1 96.88 225 LYS A O 1
ATOM 1846 N N . GLU A 1 226 ? -10.211 -39.406 -17.078 1 97.56 226 GLU A N 1
ATOM 1847 C CA . GLU A 1 226 ? -10.922 -39.344 -15.812 1 97.56 226 GLU A CA 1
ATOM 1848 C C . GLU A 1 226 ? -11.844 -38.125 -15.758 1 97.56 226 GLU A C 1
ATOM 1850 O O . GLU A 1 226 ? -12.938 -38.188 -15.203 1 97.56 226 GLU A O 1
ATOM 1855 N N . MET A 1 227 ? -11.43 -36.969 -16.266 1 97.69 227 MET A N 1
ATOM 1856 C CA . MET A 1 227 ? -12.25 -35.75 -16.297 1 97.69 227 MET A CA 1
ATOM 1857 C C . MET A 1 227 ? -13.484 -35.969 -17.172 1 97.69 227 MET A C 1
ATOM 1859 O O . MET A 1 227 ? -14.578 -35.531 -16.812 1 97.69 227 MET A O 1
ATOM 1863 N N . GLN A 1 228 ? -13.297 -36.594 -18.297 1 96 228 GLN A N 1
ATOM 1864 C CA . GLN A 1 228 ? -14.398 -36.844 -19.219 1 96 228 GLN A CA 1
ATOM 1865 C C . GLN A 1 228 ? -15.43 -37.781 -18.562 1 96 228 GLN A C 1
ATOM 1867 O O . GLN A 1 228 ? -16.641 -37.656 -18.812 1 96 228 GLN A O 1
ATOM 1872 N N . SER A 1 229 ? -14.961 -38.688 -17.781 1 95.69 229 SER A N 1
ATOM 1873 C CA . SER A 1 229 ? -15.859 -39.625 -17.109 1 95.69 229 SER A CA 1
ATOM 1874 C C . SER A 1 229 ? -16.578 -38.969 -15.945 1 95.69 229 SER A C 1
ATOM 1876 O O . SER A 1 229 ? -17.562 -39.5 -15.414 1 95.69 229 SER A O 1
ATOM 1878 N N . GLY A 1 230 ? -16.031 -37.812 -15.469 1 94.88 230 GLY A N 1
ATOM 1879 C CA . GLY A 1 230 ? -16.641 -37.094 -14.375 1 94.88 230 GLY A CA 1
ATOM 1880 C C . GLY A 1 230 ? -16.172 -37.531 -13.008 1 94.88 230 GLY A C 1
ATOM 1881 O O . GLY A 1 230 ? -16.719 -37.125 -11.984 1 94.88 230 GLY A O 1
ATOM 1882 N N . SER A 1 231 ? -15.227 -38.344 -12.953 1 96 231 SER A N 1
ATOM 1883 C CA . SER A 1 231 ? -14.75 -38.906 -11.68 1 96 231 SER A CA 1
ATOM 1884 C C . SER A 1 231 ? -13.914 -37.875 -10.922 1 96 231 SER A C 1
ATOM 1886 O O . SER A 1 231 ? -13.758 -37.969 -9.703 1 96 231 SER A O 1
ATOM 1888 N N . ILE A 1 232 ? -13.375 -36.969 -11.617 1 97.69 232 ILE A N 1
ATOM 1889 C CA . ILE A 1 232 ? -12.5 -36 -10.984 1 97.69 232 ILE A CA 1
ATOM 1890 C C . ILE A 1 232 ? -12.672 -34.625 -11.664 1 97.69 232 ILE A C 1
ATOM 1892 O O . ILE A 1 232 ? -13.062 -34.562 -12.828 1 97.69 232 ILE A O 1
ATOM 1896 N N . PHE A 1 233 ? -12.461 -33.562 -10.953 1 98.25 233 PHE A N 1
ATOM 1897 C CA . PHE A 1 233 ? -12.461 -32.188 -11.445 1 98.25 233 PHE A CA 1
ATOM 1898 C C . PHE A 1 233 ? -13.734 -31.906 -12.219 1 98.25 233 PHE A C 1
ATOM 1900 O O . PHE A 1 233 ? -13.688 -31.391 -13.344 1 98.25 233 PHE A O 1
ATOM 1907 N N . LYS A 1 234 ? -14.797 -32.25 -11.602 1 94.88 234 LYS A N 1
ATOM 1908 C CA . LYS A 1 234 ? -16.094 -32.031 -12.234 1 94.88 234 LYS A CA 1
ATOM 1909 C C . LYS A 1 234 ? -16.312 -30.531 -12.5 1 94.88 234 LYS A C 1
ATOM 1911 O O . LYS A 1 234 ?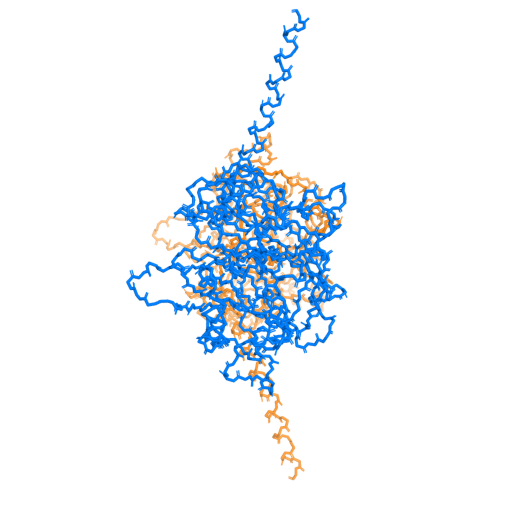 -16.188 -29.703 -11.586 1 94.88 234 LYS A O 1
ATOM 1916 N N . GLY A 1 235 ? -16.562 -30.234 -13.758 1 94.19 235 GLY A N 1
ATOM 1917 C CA . GLY A 1 235 ? -16.859 -28.859 -14.125 1 94.19 235 GLY A CA 1
ATOM 1918 C C . GLY A 1 235 ? -15.625 -28.047 -14.461 1 94.19 235 GLY A C 1
ATOM 1919 O O . GLY A 1 235 ? -15.719 -26.906 -14.922 1 94.19 235 GLY A O 1
ATOM 1920 N N . PHE A 1 236 ? -14.5 -28.578 -14.211 1 97.69 236 PHE A N 1
ATOM 1921 C CA . PHE A 1 236 ? -13.258 -27.891 -14.516 1 97.69 236 PHE A CA 1
ATOM 1922 C C . PHE A 1 236 ? -12.914 -28 -16 1 97.69 236 PHE A C 1
ATOM 1924 O O . PHE A 1 236 ? -13.367 -28.922 -16.672 1 97.69 236 PHE A O 1
ATOM 1931 N N . GLN A 1 237 ? -12.156 -27.031 -16.438 1 96.5 237 GLN A N 1
ATOM 1932 C CA . GLN A 1 237 ? -11.641 -27 -17.812 1 96.5 237 GLN A CA 1
ATOM 1933 C C . GLN A 1 237 ? -10.133 -26.797 -17.828 1 96.5 237 GLN A C 1
ATOM 1935 O O . GLN A 1 237 ? -9.57 -26.203 -16.906 1 96.5 237 GLN A O 1
ATOM 1940 N N . GLU A 1 238 ? -9.578 -27.344 -18.828 1 98 238 GLU A N 1
ATOM 1941 C CA . GLU A 1 238 ? -8.156 -27.125 -19.094 1 98 238 GLU A CA 1
ATOM 1942 C C . GLU A 1 238 ? -7.945 -26.531 -20.484 1 98 238 GLU A C 1
ATOM 1944 O O . GLU A 1 238 ? -8.633 -26.906 -21.438 1 98 238 GLU A O 1
ATOM 1949 N N . ALA A 1 239 ? -7.059 -25.562 -20.547 1 97.62 239 ALA A N 1
ATOM 1950 C CA . ALA A 1 239 ? -6.703 -25.031 -21.859 1 97.62 239 ALA A CA 1
ATOM 1951 C C . ALA A 1 239 ? -6 -26.078 -22.719 1 97.62 239 ALA A C 1
ATOM 1953 O O . ALA A 1 239 ? -5.395 -27.016 -22.188 1 97.62 239 ALA A O 1
ATOM 1954 N N . PRO A 1 240 ? -6.102 -25.906 -24.016 1 96.56 240 PRO A N 1
ATOM 1955 C CA . PRO A 1 240 ? -5.414 -26.875 -24.875 1 96.56 240 PRO A CA 1
ATOM 1956 C C . PRO A 1 240 ? -3.914 -26.938 -24.594 1 96.56 240 PRO A C 1
ATOM 1958 O O . PRO A 1 240 ? -3.27 -25.906 -24.422 1 96.56 240 PRO A O 1
ATOM 1961 N N . ILE A 1 241 ? -3.482 -28.156 -24.531 1 97.56 241 ILE A N 1
ATOM 1962 C CA . ILE A 1 241 ? -2.061 -28.375 -24.297 1 97.56 241 ILE A CA 1
ATOM 1963 C C . ILE A 1 241 ? -1.32 -28.422 -25.641 1 97.56 241 ILE A C 1
ATOM 1965 O O . ILE A 1 241 ? -1.662 -29.219 -26.516 1 97.56 241 ILE A O 1
ATOM 1969 N N . PHE A 1 242 ? -0.29 -27.547 -25.75 1 95.12 242 PHE A N 1
ATOM 1970 C CA . PHE A 1 242 ? 0.492 -27.547 -26.984 1 95.12 242 PHE A CA 1
ATOM 1971 C C . PHE A 1 242 ? 1.974 -27.734 -26.688 1 95.12 242 PHE A C 1
ATOM 1973 O O . PHE A 1 242 ? 2.818 -27.578 -27.578 1 95.12 242 PHE A O 1
ATOM 1980 N N . PHE A 1 243 ? 2.264 -28.047 -25.516 1 95.56 243 PHE A N 1
ATOM 1981 C CA . PHE A 1 243 ? 3.652 -28.219 -25.109 1 95.56 243 PHE A CA 1
ATOM 1982 C C . PHE A 1 243 ? 3.943 -29.688 -24.828 1 95.56 243 PHE A C 1
ATOM 1984 O O . PHE A 1 243 ? 3.02 -30.5 -24.672 1 95.56 243 PHE A O 1
ATOM 1991 N N . ARG A 1 244 ? 5.227 -30.016 -24.703 1 95.81 244 ARG A N 1
ATOM 1992 C CA . ARG A 1 244 ? 5.668 -31.375 -24.422 1 95.81 244 ARG A CA 1
ATOM 1993 C C . ARG A 1 244 ? 5.391 -31.75 -22.984 1 95.81 244 ARG A C 1
ATOM 1995 O O . ARG A 1 244 ? 5.16 -30.891 -22.141 1 95.81 244 ARG A O 1
ATOM 2002 N N . PRO A 1 245 ? 5.387 -33.094 -22.75 1 97.44 245 PRO A N 1
ATOM 2003 C CA . PRO A 1 245 ? 5.23 -33.531 -21.359 1 97.44 245 PRO A CA 1
ATOM 2004 C C . PRO A 1 245 ? 6.219 -32.875 -20.406 1 97.44 245 PRO A C 1
ATOM 2006 O O . PRO A 1 245 ? 7.387 -32.656 -20.766 1 97.44 245 PRO A O 1
ATOM 2009 N N . SER A 1 246 ? 5.727 -32.531 -19.25 1 97.94 246 SER A N 1
ATOM 2010 C CA . SER A 1 246 ? 6.539 -31.797 -18.281 1 97.94 246 SER A CA 1
ATOM 2011 C C . SER A 1 246 ? 7.379 -32.75 -17.438 1 97.94 246 SER A C 1
ATOM 2013 O O . SER A 1 246 ? 8.219 -32.312 -16.656 1 97.94 246 SER A O 1
ATOM 2015 N N . TYR A 1 247 ? 7.168 -34 -17.5 1 97.56 247 TYR A N 1
ATOM 2016 C CA . TYR A 1 247 ? 7.762 -35.031 -16.656 1 97.56 247 TYR A CA 1
ATOM 2017 C C . TYR A 1 247 ? 8.047 -36.312 -17.469 1 97.56 247 TYR A C 1
ATOM 2019 O O . TYR A 1 247 ? 7.293 -36.625 -18.375 1 97.56 247 TYR A O 1
ATOM 2027 N N . LYS A 1 248 ? 8.992 -37 -17.234 1 97.06 248 LYS A N 1
ATOM 2028 C CA . LYS A 1 248 ? 10.133 -36.906 -16.328 1 97.06 248 LYS A CA 1
ATOM 2029 C C . LYS A 1 248 ? 11.438 -36.688 -17.094 1 97.06 248 LYS A C 1
ATOM 2031 O O . LYS A 1 248 ? 11.75 -37.469 -18.016 1 97.06 248 LYS A O 1
ATOM 2036 N N . PHE A 1 249 ? 12.172 -35.688 -16.625 1 97.69 249 PHE A N 1
ATOM 2037 C CA . PHE A 1 249 ? 13.438 -35.406 -17.281 1 97.69 249 PHE A CA 1
ATOM 2038 C C . PHE A 1 249 ? 14.609 -35.875 -16.422 1 97.69 249 PHE A C 1
ATOM 2040 O O . PHE A 1 249 ? 14.461 -36.031 -15.203 1 97.69 249 PHE A O 1
ATOM 2047 N N . ASP A 1 250 ? 15.742 -36.156 -17.172 1 97.25 250 ASP A N 1
ATOM 2048 C CA . ASP A 1 250 ? 17 -36.188 -16.422 1 97.25 250 ASP A CA 1
ATOM 2049 C C . ASP A 1 250 ? 17.359 -34.781 -15.945 1 97.25 250 ASP A C 1
ATOM 2051 O O . ASP A 1 250 ? 17.359 -33.812 -16.719 1 97.25 250 ASP A O 1
ATOM 2055 N N . VAL A 1 251 ? 17.609 -34.719 -14.633 1 96 251 VAL A N 1
ATOM 2056 C CA . VAL A 1 251 ? 17.875 -33.406 -14.047 1 96 251 VAL A CA 1
ATOM 2057 C C . VAL A 1 251 ? 19.016 -32.719 -14.797 1 96 251 VAL A C 1
ATOM 2059 O O . VAL A 1 251 ? 20.047 -33.344 -15.078 1 96 251 VAL A O 1
ATOM 2062 N N . GLY A 1 252 ? 18.812 -31.453 -15.141 1 95.75 252 GLY A N 1
ATOM 2063 C CA . GLY A 1 252 ? 19.812 -30.656 -15.828 1 95.75 252 GLY A CA 1
ATOM 2064 C C . GLY A 1 252 ? 19.812 -30.859 -17.328 1 95.75 252 GLY A C 1
ATOM 2065 O O . GLY A 1 252 ? 20.547 -30.188 -18.062 1 95.75 252 GLY A O 1
ATOM 2066 N N . GLN A 1 253 ? 18.906 -31.766 -17.859 1 96.38 253 GLN A N 1
ATOM 2067 C CA . GLN A 1 253 ? 18.922 -32.125 -19.281 1 96.38 253 GLN A CA 1
ATOM 2068 C C . GLN A 1 253 ? 17.531 -31.969 -19.891 1 96.38 253 GLN A C 1
ATOM 2070 O O . GLN A 1 253 ? 16.547 -31.75 -19.172 1 96.38 253 GLN A O 1
ATOM 2075 N N . ASP A 1 254 ? 17.531 -32 -21.219 1 95.44 254 ASP A N 1
ATOM 2076 C CA . ASP A 1 254 ? 16.266 -31.969 -21.953 1 95.44 254 ASP A CA 1
ATOM 2077 C C . ASP A 1 254 ? 15.867 -33.375 -22.406 1 95.44 254 ASP A C 1
ATOM 2079 O O . ASP A 1 254 ? 14.906 -33.531 -23.172 1 95.44 254 ASP A O 1
ATOM 2083 N N . THR A 1 255 ? 16.594 -34.312 -21.938 1 95.62 255 THR A N 1
ATOM 2084 C CA . THR A 1 255 ? 16.281 -35.688 -22.25 1 95.62 255 THR A CA 1
ATOM 2085 C C . THR A 1 255 ? 15.375 -36.312 -21.188 1 95.62 255 THR A C 1
ATOM 2087 O O . THR A 1 255 ? 15.594 -36.094 -19.984 1 95.62 255 THR A O 1
ATOM 2090 N N . TYR A 1 256 ? 14.438 -37 -21.719 1 96.56 256 TYR A N 1
ATOM 2091 C CA . TYR A 1 256 ? 13.57 -37.688 -20.766 1 96.56 256 TYR A CA 1
ATOM 2092 C C . TYR A 1 256 ? 14.312 -38.812 -20.062 1 96.56 256 TYR A C 1
ATOM 2094 O O . TYR A 1 256 ? 15.391 -39.25 -20.5 1 96.56 256 TYR A O 1
ATOM 2102 N N . ASP A 1 257 ? 13.789 -39.375 -19.031 1 96.69 257 ASP A N 1
ATOM 2103 C CA . ASP A 1 257 ? 14.344 -40.281 -18.031 1 96.69 257 ASP A CA 1
ATOM 2104 C C . ASP A 1 257 ? 15.156 -41.375 -18.688 1 96.69 257 ASP A C 1
ATOM 2106 O O . ASP A 1 257 ? 14.602 -42.25 -19.391 1 96.69 257 ASP A O 1
ATOM 2110 N N . THR A 1 258 ? 16.453 -41.438 -18.422 1 95.12 258 THR A N 1
ATOM 2111 C CA . THR A 1 258 ? 17.297 -42.469 -18.969 1 95.12 258 THR A CA 1
ATOM 2112 C C . THR A 1 258 ? 17.734 -43.469 -17.875 1 95.12 258 THR A C 1
ATOM 2114 O O . THR A 1 258 ? 18.609 -44.312 -18.094 1 95.12 258 THR A O 1
ATOM 2117 N N . THR A 1 259 ? 17.281 -43.219 -16.766 1 93.31 259 THR A N 1
ATOM 2118 C CA . THR A 1 259 ? 17.578 -44.156 -15.703 1 93.31 259 THR A CA 1
ATOM 2119 C C . THR A 1 259 ? 16.984 -45.531 -16 1 93.31 259 THR A C 1
ATOM 2121 O O . THR A 1 259 ? 16.297 -45.688 -17.016 1 93.31 259 THR A O 1
ATOM 2124 N N . SER A 1 260 ? 17.203 -46.406 -15.07 1 92.88 260 SER A N 1
ATOM 2125 C CA . SER A 1 260 ? 16.688 -47.75 -15.25 1 92.88 260 SER A CA 1
ATOM 2126 C C . SER A 1 260 ? 15.172 -47.781 -15.18 1 92.88 260 SER A C 1
ATOM 2128 O O . SER A 1 260 ? 14.539 -48.688 -15.758 1 92.88 260 SER A O 1
ATOM 2130 N N . LYS A 1 261 ? 14.602 -46.844 -14.562 1 89.31 261 LYS A N 1
ATOM 2131 C CA . LYS A 1 261 ? 13.148 -46.812 -14.414 1 89.31 261 LYS A CA 1
ATOM 2132 C C . LYS A 1 261 ? 12.477 -46.438 -15.734 1 89.31 261 LYS A C 1
ATOM 2134 O O . LYS A 1 261 ? 11.406 -46.969 -16.047 1 89.31 261 LYS A O 1
ATOM 2139 N N . GLN A 1 262 ? 13.109 -45.562 -16.453 1 93.06 262 GLN A N 1
ATOM 2140 C CA . GLN A 1 262 ? 12.625 -45.156 -17.766 1 93.06 262 GLN A CA 1
ATOM 2141 C C . GLN A 1 262 ? 11.141 -44.812 -17.734 1 93.06 262 GLN A C 1
ATOM 2143 O O . GLN A 1 262 ? 10.352 -45.344 -18.5 1 93.06 262 GLN A O 1
ATOM 2148 N N . ARG A 1 263 ? 10.836 -43.875 -16.859 1 95 263 ARG A N 1
ATOM 2149 C CA . ARG A 1 263 ? 9.445 -43.469 -16.703 1 95 263 ARG A CA 1
ATOM 2150 C C . ARG A 1 263 ? 8.898 -42.875 -18 1 95 263 ARG A C 1
ATOM 2152 O O . ARG A 1 263 ? 9.609 -42.188 -18.719 1 95 263 ARG A O 1
ATOM 2159 N N . THR A 1 264 ? 7.68 -43.219 -18.344 1 96.31 264 THR A N 1
ATOM 2160 C CA . THR A 1 264 ? 7.027 -42.688 -19.531 1 96.31 264 THR A CA 1
ATOM 2161 C C . THR A 1 264 ? 6.809 -41.188 -19.406 1 96.31 264 THR A C 1
ATOM 2163 O O . THR A 1 264 ? 6.199 -40.719 -18.438 1 96.31 264 THR A O 1
ATOM 2166 N N . PRO A 1 265 ? 7.359 -40.406 -20.359 1 96.94 265 PRO A N 1
ATOM 2167 C CA . PRO A 1 265 ? 7.062 -38.969 -20.312 1 96.94 265 PRO A CA 1
ATOM 2168 C C . PRO A 1 265 ? 5.562 -38.688 -20.25 1 96.94 265 PRO A C 1
ATOM 2170 O O . PRO A 1 265 ? 4.777 -39.281 -20.984 1 96.94 265 PRO A O 1
ATOM 2173 N N . SER A 1 266 ? 5.102 -37.781 -19.312 1 98.19 266 SER A N 1
ATOM 2174 C CA . SER A 1 266 ? 3.682 -37.531 -19.078 1 98.19 266 SER A CA 1
ATOM 2175 C C . SER A 1 266 ? 3.426 -36.094 -18.672 1 98.19 266 SER A C 1
ATOM 2177 O O . SER A 1 266 ? 4.359 -35.375 -18.312 1 98.19 266 SER A O 1
ATOM 2179 N N . TYR A 1 267 ? 2.191 -35.719 -18.766 1 98.31 267 TYR A N 1
ATOM 2180 C CA . TYR A 1 267 ? 1.735 -34.375 -18.359 1 98.31 267 TYR A CA 1
ATOM 2181 C C . TYR A 1 267 ? 1.265 -34.406 -16.906 1 98.31 267 TYR A C 1
ATOM 2183 O O . TYR A 1 267 ? 0.067 -34.281 -16.625 1 98.31 267 TYR A O 1
ATOM 2191 N N . THR A 1 268 ? 2.242 -34.406 -15.984 1 98.38 268 THR A N 1
ATOM 2192 C CA . THR A 1 268 ? 1.877 -34.562 -14.578 1 98.38 268 THR A CA 1
ATOM 2193 C C . THR A 1 268 ? 1.529 -33.219 -13.953 1 98.38 268 THR A C 1
ATOM 2195 O O . THR A 1 268 ? 0.698 -33.156 -13.047 1 98.38 268 THR A O 1
ATOM 2198 N N . ASP A 1 269 ? 2.176 -32.125 -14.328 1 98.69 269 ASP A N 1
ATOM 2199 C CA . ASP A 1 269 ? 1.921 -30.781 -13.852 1 98.69 269 ASP A CA 1
ATOM 2200 C C . ASP A 1 269 ? 0.859 -30.094 -14.711 1 98.69 269 ASP A C 1
ATOM 2202 O O . ASP A 1 269 ? 1.026 -29.953 -15.922 1 98.69 269 ASP A O 1
ATOM 2206 N N . ARG A 1 270 ? -0.221 -29.734 -14.086 1 98.62 270 ARG A N 1
ATOM 2207 C CA . ARG A 1 270 ? -1.345 -29.188 -14.844 1 98.62 270 ARG A CA 1
ATOM 2208 C C . ARG A 1 270 ? -1.946 -27.984 -14.133 1 98.62 270 ARG A C 1
ATOM 2210 O O . ARG A 1 270 ? -1.826 -27.844 -12.906 1 98.62 270 ARG A O 1
ATOM 2217 N N . VAL A 1 271 ? -2.531 -27.047 -14.883 1 98.88 271 VAL A N 1
ATOM 2218 C CA . VAL A 1 271 ? -3.352 -25.938 -14.398 1 98.88 271 VAL A CA 1
ATOM 2219 C C . VAL A 1 271 ? -4.758 -26.047 -14.984 1 98.88 271 VAL A C 1
ATOM 2221 O O . VAL A 1 271 ? -4.93 -26.047 -16.203 1 98.88 271 VAL A O 1
ATOM 2224 N N . ILE A 1 272 ? -5.715 -26.156 -14.141 1 98.75 272 ILE A N 1
ATOM 2225 C CA . ILE A 1 272 ? -7.102 -26.219 -14.602 1 98.75 272 ILE A CA 1
ATOM 2226 C C . ILE A 1 272 ? -7.938 -25.188 -13.844 1 98.75 272 ILE A C 1
ATOM 2228 O O . ILE A 1 272 ? -7.492 -24.625 -12.844 1 98.75 272 ILE A O 1
ATOM 2232 N N . HIS A 1 273 ? -9.078 -24.844 -14.406 1 98.69 273 HIS A N 1
ATOM 2233 C CA . HIS A 1 273 ? -9.883 -23.797 -13.789 1 98.69 273 HIS A CA 1
ATOM 2234 C C . HIS A 1 273 ? -11.367 -24.062 -13.961 1 98.69 273 HIS A C 1
ATOM 2236 O O . HIS A 1 273 ? -11.766 -24.875 -14.797 1 98.69 273 HIS A O 1
ATOM 2242 N N . ARG A 1 274 ? -12.086 -23.5 -13.102 1 97.25 274 ARG A N 1
ATOM 2243 C CA . ARG A 1 274 ? -13.547 -23.547 -13.133 1 97.25 274 ARG A CA 1
ATOM 2244 C C . ARG A 1 274 ? -14.156 -22.203 -12.742 1 97.25 274 ARG A C 1
ATOM 2246 O O . ARG A 1 274 ? -13.664 -21.547 -11.82 1 97.25 274 ARG A O 1
ATOM 2253 N N . SER A 1 275 ? -15.117 -21.812 -13.469 1 96.06 275 SER A N 1
ATOM 2254 C CA . SER A 1 275 ? -15.875 -20.609 -13.156 1 96.06 275 SER A CA 1
ATOM 2255 C C . SER A 1 275 ? -17.344 -20.922 -12.914 1 96.06 275 SER A C 1
ATOM 2257 O O . SER A 1 275 ? -17.906 -21.812 -13.555 1 96.06 275 SER A O 1
ATOM 2259 N N . ARG A 1 276 ? -17.875 -20.188 -12.031 1 91.75 276 ARG A N 1
ATOM 2260 C CA . ARG A 1 276 ? -19.297 -20.344 -11.758 1 91.75 276 ARG A CA 1
ATOM 2261 C C . ARG A 1 276 ? -20.125 -20.047 -13 1 91.75 276 ARG A C 1
ATOM 2263 O O . ARG A 1 276 ? -21.062 -20.781 -13.32 1 91.75 276 ARG A O 1
ATOM 2270 N N . HIS A 1 277 ? -19.688 -18.984 -13.688 1 90.25 277 HIS A N 1
ATOM 2271 C CA . HIS A 1 277 ? -20.344 -18.609 -14.938 1 90.25 277 HIS A CA 1
ATOM 2272 C C . HIS A 1 277 ? -19.438 -18.906 -16.141 1 90.25 277 HIS A C 1
ATOM 2274 O O . HIS A 1 277 ? -18.219 -18.719 -16.062 1 90.25 277 HIS A O 1
ATOM 2280 N N . GLN A 1 278 ? -20.125 -19.219 -17.156 1 87.75 278 GLN A N 1
ATOM 2281 C CA . GLN A 1 278 ? -19.359 -19.609 -18.344 1 87.75 278 GLN A CA 1
ATOM 2282 C C . GLN A 1 278 ? -18.625 -18.422 -18.938 1 87.75 278 GLN A C 1
ATOM 2284 O O . GLN A 1 278 ? -19.125 -17.281 -18.891 1 87.75 278 GLN A O 1
ATOM 2289 N N . ASN A 1 279 ? -17.516 -18.609 -19.438 1 90.12 279 ASN A N 1
ATOM 2290 C CA . ASN A 1 279 ? -16.719 -17.688 -20.25 1 90.12 279 ASN A CA 1
ATOM 2291 C C . ASN A 1 279 ? -16.219 -16.5 -19.438 1 90.12 279 ASN A C 1
ATOM 2293 O O . ASN A 1 279 ? -16.125 -15.383 -19.938 1 90.12 279 ASN A O 1
ATOM 2297 N N . GLU A 1 280 ? -16 -16.781 -18.188 1 96.94 280 GLU A N 1
ATOM 2298 C CA . GLU A 1 280 ? -15.477 -15.703 -17.344 1 96.94 280 GLU A CA 1
ATOM 2299 C C . GLU A 1 280 ? -13.977 -15.867 -17.109 1 96.94 280 GLU A C 1
ATOM 2301 O O . GLU A 1 280 ? -13.328 -14.984 -16.547 1 96.94 280 GLU A O 1
ATOM 2306 N N . ILE A 1 281 ? -13.492 -16.984 -17.469 1 98.06 281 ILE A N 1
ATOM 2307 C CA . ILE A 1 281 ? -12.055 -17.234 -17.453 1 98.06 281 ILE A CA 1
ATOM 2308 C C . ILE A 1 281 ? -11.594 -17.609 -18.859 1 98.06 281 ILE A C 1
ATOM 2310 O O . ILE A 1 281 ? -12.109 -18.547 -19.469 1 98.06 281 ILE A O 1
ATOM 2314 N N . GLN A 1 282 ? -10.734 -16.828 -19.391 1 96.44 282 GLN A N 1
ATOM 2315 C CA . GLN A 1 282 ? -10.148 -17.109 -20.688 1 96.44 282 GLN A CA 1
ATOM 2316 C C . GLN A 1 282 ? -8.648 -17.391 -20.562 1 96.44 282 GLN A C 1
ATOM 2318 O O . GLN A 1 282 ? -7.898 -16.562 -20.062 1 96.44 282 GLN A O 1
ATOM 2323 N N . ALA A 1 283 ? -8.242 -18.594 -21.016 1 95.81 283 ALA A N 1
ATOM 2324 C CA . ALA A 1 283 ? -6.812 -18.906 -21.062 1 95.81 283 ALA A CA 1
ATOM 2325 C C . ALA A 1 283 ? -6.152 -18.234 -22.266 1 95.81 283 ALA A C 1
ATOM 2327 O O . ALA A 1 283 ? -6.48 -18.562 -23.406 1 95.81 283 ALA A O 1
ATOM 2328 N N . VAL A 1 284 ? -5.258 -17.344 -22.016 1 94.81 284 VAL A N 1
ATOM 2329 C CA . VAL A 1 284 ? -4.555 -16.625 -23.078 1 94.81 284 VAL A CA 1
ATOM 2330 C C . VAL A 1 284 ? -3.338 -17.438 -23.516 1 94.81 284 VAL A C 1
ATOM 2332 O O . VAL A 1 284 ? -2.971 -17.406 -24.703 1 94.81 284 VAL A O 1
ATOM 2335 N N . LYS A 1 285 ? -2.771 -18.047 -22.578 1 95.56 285 LYS A N 1
ATOM 2336 C CA . LYS A 1 285 ? -1.604 -18.891 -22.828 1 95.56 285 LYS A CA 1
ATOM 2337 C C . LYS A 1 285 ? -1.536 -20.031 -21.828 1 95.56 285 LYS A C 1
ATOM 2339 O O . LYS A 1 285 ? -1.895 -19.875 -20.656 1 95.56 285 LYS A O 1
ATOM 2344 N N . TYR A 1 286 ? -1.177 -21.141 -22.297 1 96.94 286 TYR A N 1
ATOM 2345 C CA . TYR A 1 286 ? -0.925 -22.328 -21.5 1 96.94 286 TYR A CA 1
ATOM 2346 C C . TYR A 1 286 ? 0.305 -23.078 -22 1 96.94 286 TYR A C 1
ATOM 2348 O O . TYR A 1 286 ? 0.338 -23.531 -23.141 1 96.94 286 TYR A O 1
ATOM 2356 N N . SER A 1 287 ? 1.352 -23.109 -21.094 1 96.62 287 SER A N 1
ATOM 2357 C CA . SER A 1 287 ? 2.615 -23.641 -21.594 1 96.62 287 SER A CA 1
ATOM 2358 C C . SER A 1 287 ? 3.496 -24.125 -20.438 1 96.62 287 SER A C 1
ATOM 2360 O O . SER A 1 287 ? 3.055 -24.172 -19.281 1 96.62 287 SER A O 1
ATOM 2362 N N . ALA A 1 288 ? 4.648 -24.625 -20.844 1 96.94 288 ALA A N 1
ATOM 2363 C CA . ALA A 1 288 ? 5.68 -25.031 -19.891 1 96.94 288 ALA A CA 1
ATOM 2364 C C . ALA A 1 288 ? 6.969 -24.25 -20.109 1 96.94 288 ALA A C 1
ATOM 2366 O O . ALA A 1 288 ? 7.199 -23.719 -21.203 1 96.94 288 ALA A O 1
ATOM 2367 N N . CYS A 1 289 ? 7.707 -24.109 -19.062 1 96 289 CYS A N 1
ATOM 2368 C CA . CYS A 1 289 ? 8.977 -23.406 -19.156 1 96 289 CYS A CA 1
ATOM 2369 C C . CYS A 1 289 ? 10.141 -24.375 -19.25 1 96 289 CYS A C 1
ATOM 2371 O O . CYS A 1 289 ? 10.719 -24.781 -18.234 1 96 289 CYS A O 1
ATOM 2373 N N . PHE A 1 290 ? 10.625 -24.594 -20.391 1 94.44 290 PHE A N 1
ATOM 2374 C CA . PHE A 1 290 ? 11.625 -25.625 -20.625 1 94.44 290 PHE A CA 1
ATOM 2375 C C . PHE A 1 290 ? 13.031 -25.094 -20.391 1 94.44 290 PHE A C 1
ATOM 2377 O O . PHE A 1 290 ? 13.992 -25.859 -20.359 1 94.44 290 PHE A O 1
ATOM 2384 N N . GLY A 1 291 ? 13.094 -23.797 -20.062 1 92.94 291 GLY A N 1
ATOM 2385 C CA . GLY A 1 291 ? 14.383 -23.219 -19.734 1 92.94 291 GLY A CA 1
ATOM 2386 C C . GLY A 1 291 ? 14.852 -23.562 -18.344 1 92.94 291 GLY A C 1
ATOM 2387 O O . GLY A 1 291 ? 16.047 -23.453 -18.031 1 92.94 291 GLY A O 1
ATOM 2388 N N . ILE A 1 292 ? 13.977 -23.984 -17.547 1 95.69 292 ILE A N 1
ATOM 2389 C CA . ILE A 1 292 ? 14.32 -24.375 -16.188 1 95.69 292 ILE A CA 1
ATOM 2390 C C . ILE A 1 292 ? 14.562 -25.875 -16.125 1 95.69 292 ILE A C 1
ATOM 2392 O O . ILE A 1 292 ? 13.656 -26.672 -16.391 1 95.69 292 ILE A O 1
ATOM 2396 N N . ARG A 1 293 ? 15.812 -26.312 -15.695 1 96.5 293 ARG A N 1
ATOM 2397 C CA . ARG A 1 293 ? 16.188 -27.719 -15.773 1 96.5 293 ARG A CA 1
ATOM 2398 C C . ARG A 1 293 ? 16.641 -28.234 -14.406 1 96.5 293 ARG A C 1
ATOM 2400 O O . ARG A 1 293 ? 17.281 -29.281 -14.32 1 96.5 293 ARG A O 1
ATOM 2407 N N . THR A 1 294 ? 16.281 -27.516 -13.336 1 97.06 294 THR A N 1
ATOM 2408 C CA . THR A 1 294 ? 16.844 -27.828 -12.023 1 97.06 294 THR A CA 1
ATOM 2409 C C . THR A 1 294 ? 16.062 -28.953 -11.352 1 97.06 294 THR A C 1
ATOM 2411 O O . THR A 1 294 ? 16.406 -29.375 -10.25 1 97.06 294 THR A O 1
ATOM 2414 N N . SER A 1 295 ? 15.047 -29.453 -11.914 1 97.19 295 SER A N 1
ATOM 2415 C CA . SER A 1 295 ? 14.266 -30.594 -11.422 1 97.19 295 SER A CA 1
ATOM 2416 C C . SER A 1 295 ? 13.922 -31.562 -12.547 1 97.19 295 SER A C 1
ATOM 2418 O O . SER A 1 295 ? 14.188 -31.281 -13.719 1 97.19 295 SER A O 1
ATOM 2420 N N . ASP A 1 296 ? 13.398 -32.719 -12.18 1 97.69 296 ASP A N 1
ATOM 2421 C CA . ASP A 1 296 ? 12.977 -33.656 -13.195 1 97.69 296 ASP A CA 1
ATOM 2422 C C . ASP A 1 296 ? 11.609 -33.312 -13.766 1 97.69 296 ASP A C 1
ATOM 2424 O O . ASP A 1 296 ? 11.07 -34.031 -14.609 1 97.69 296 ASP A O 1
ATOM 2428 N N . HIS A 1 297 ? 11.031 -32.25 -13.289 1 98.38 297 HIS A N 1
ATOM 2429 C CA . HIS A 1 297 ? 9.82 -31.672 -13.844 1 98.38 297 HIS A CA 1
ATOM 2430 C C . HIS A 1 297 ? 10.102 -30.312 -14.477 1 98.38 297 HIS A C 1
ATOM 2432 O O . HIS A 1 297 ? 11.031 -29.609 -14.07 1 98.38 297 HIS A O 1
ATOM 2438 N N . ARG A 1 298 ? 9.367 -29.953 -15.484 1 98.25 298 ARG A N 1
ATOM 2439 C CA . ARG A 1 298 ? 9.336 -28.594 -16 1 98.25 298 ARG A CA 1
ATOM 2440 C C . ARG A 1 298 ? 8.133 -27.828 -15.453 1 98.25 298 ARG A C 1
ATOM 2442 O O . ARG A 1 298 ? 7.035 -28.375 -15.367 1 98.25 298 ARG A O 1
ATOM 2449 N N . PRO A 1 299 ? 8.406 -26.578 -15.031 1 98.38 299 PRO A N 1
ATOM 2450 C CA . PRO A 1 299 ? 7.254 -25.797 -14.57 1 98.38 299 PRO A CA 1
ATOM 2451 C C . PRO A 1 299 ? 6.199 -25.609 -15.664 1 98.38 299 PRO A C 1
ATOM 2453 O O . PRO A 1 299 ? 6.543 -25.406 -16.828 1 98.38 299 PRO A O 1
ATOM 2456 N N . VAL A 1 300 ? 4.953 -25.656 -15.312 1 98.75 300 VAL A N 1
ATOM 2457 C CA . VAL A 1 300 ? 3.828 -25.391 -16.203 1 98.75 300 VAL A CA 1
ATOM 2458 C C . VAL A 1 300 ? 3.074 -24.141 -15.742 1 98.75 300 VAL A C 1
ATOM 2460 O O . VAL A 1 300 ? 2.93 -23.922 -14.539 1 98.75 300 VAL A O 1
ATOM 2463 N N . TYR A 1 301 ? 2.637 -23.328 -16.703 1 97.81 301 TYR A N 1
ATOM 2464 C CA . TYR A 1 301 ? 1.943 -22.094 -16.312 1 97.81 301 TYR A CA 1
ATOM 2465 C C . TYR A 1 301 ? 0.811 -21.781 -17.281 1 97.81 301 TYR A C 1
ATOM 2467 O O . TYR A 1 301 ? 0.785 -22.297 -18.406 1 97.81 301 TYR A O 1
ATOM 2475 N N . GLY A 1 302 ? -0.121 -21.031 -16.766 1 97.31 302 GLY A N 1
ATOM 2476 C CA . GLY A 1 302 ? -1.185 -20.453 -17.578 1 97.31 302 GLY A CA 1
ATOM 2477 C C . GLY A 1 302 ? -1.366 -18.969 -17.344 1 97.31 302 GLY A C 1
ATOM 2478 O O . GLY A 1 302 ? -1.231 -18.484 -16.219 1 97.31 302 GLY A O 1
ATOM 2479 N N . LEU A 1 303 ? -1.591 -18.25 -18.438 1 96.94 303 LEU A N 1
ATOM 2480 C CA . LEU A 1 303 ? -2.025 -16.859 -18.406 1 96.94 303 LEU A CA 1
ATOM 2481 C C . LEU A 1 303 ? -3.525 -16.75 -18.672 1 96.94 303 LEU A C 1
ATOM 2483 O O . LEU A 1 303 ? -4.023 -17.25 -19.672 1 96.94 303 LEU A O 1
ATOM 2487 N N . PHE A 1 304 ? -4.176 -16.062 -17.75 1 97.06 304 PHE A N 1
ATOM 2488 C CA . PHE A 1 304 ? -5.629 -16.031 -17.844 1 97.06 304 PHE A CA 1
ATOM 2489 C C . PHE A 1 304 ? -6.152 -14.609 -17.797 1 97.06 304 PHE A C 1
ATOM 2491 O O . PHE A 1 304 ? -5.586 -13.758 -17.094 1 97.06 304 PHE A O 1
ATOM 2498 N N . ARG A 1 305 ? -7.191 -14.328 -18.531 1 96.81 305 ARG A N 1
ATOM 2499 C CA . ARG A 1 305 ? -8.047 -13.156 -18.375 1 96.81 305 ARG A CA 1
ATOM 2500 C C . ARG A 1 305 ? -9.336 -13.516 -17.656 1 96.81 305 ARG A C 1
ATOM 2502 O O . ARG A 1 305 ? -10.07 -14.406 -18.078 1 96.81 305 ARG A O 1
ATOM 2509 N N . VAL A 1 306 ? -9.547 -12.844 -16.531 1 97.94 306 VAL A N 1
ATOM 2510 C CA . VAL A 1 306 ? -10.641 -13.258 -15.656 1 97.94 306 VAL A CA 1
ATOM 2511 C C . VAL A 1 306 ? -11.555 -12.062 -15.367 1 97.94 306 VAL A C 1
ATOM 2513 O O . VAL A 1 306 ? -11.078 -10.977 -15.039 1 97.94 306 VAL A O 1
ATOM 2516 N N . LYS A 1 307 ? -12.805 -12.289 -15.445 1 97.5 307 LYS A N 1
ATOM 2517 C CA . LYS A 1 307 ? -13.797 -11.25 -15.18 1 97.5 307 LYS A CA 1
ATOM 2518 C C . LYS A 1 307 ? -13.953 -11.016 -13.68 1 97.5 307 LYS A C 1
ATOM 2520 O O . LYS A 1 307 ? -13.969 -11.969 -12.898 1 97.5 307 LYS A O 1
ATOM 2525 N N . VAL A 1 308 ? -14.047 -9.727 -13.312 1 96.25 308 VAL A N 1
ATOM 2526 C CA . VAL A 1 308 ? -14.273 -9.367 -11.914 1 96.25 308 VAL A CA 1
ATOM 2527 C C . VAL A 1 308 ? -15.492 -8.438 -11.82 1 96.25 308 VAL A C 1
ATOM 2529 O O . VAL A 1 308 ? -15.766 -7.664 -12.734 1 96.25 308 VAL A O 1
ATOM 2532 N N . ARG A 1 309 ? -16.141 -8.523 -10.68 1 93.38 309 ARG A N 1
ATOM 2533 C CA . ARG A 1 309 ? -17.359 -7.762 -10.453 1 93.38 309 ARG A CA 1
ATOM 2534 C C . ARG A 1 309 ? -17.188 -6.785 -9.289 1 93.38 309 ARG A C 1
ATOM 2536 O O . ARG A 1 309 ? -16.281 -6.938 -8.477 1 93.38 309 ARG A O 1
ATOM 2543 N N . PRO A 1 310 ? -18.062 -5.73 -9.289 1 89.44 310 PRO A N 1
ATOM 2544 C CA . PRO A 1 310 ? -17.984 -4.785 -8.172 1 89.44 310 PRO A CA 1
ATOM 2545 C C . PRO A 1 310 ? -18.297 -5.43 -6.824 1 89.44 310 PRO A C 1
ATOM 2547 O O . PRO A 1 310 ? -19.125 -6.344 -6.758 1 89.44 310 PRO A O 1
ATOM 2550 N N . GLY A 1 311 ? -17.562 -5.023 -5.824 1 83.56 311 GLY A N 1
ATOM 2551 C CA . GLY A 1 311 ? -17.766 -5.559 -4.488 1 83.56 311 GLY A CA 1
ATOM 2552 C C . GLY A 1 311 ? -18.609 -4.664 -3.607 1 83.56 311 GLY A C 1
ATOM 2553 O O . GLY A 1 311 ? -19 -3.568 -4.02 1 83.56 311 GLY A O 1
ATOM 2554 N N . ARG A 1 312 ? -19 -5.324 -2.492 1 72.06 312 ARG A N 1
ATOM 2555 C CA . ARG A 1 312 ? -19.688 -4.57 -1.444 1 72.06 312 ARG A CA 1
ATOM 2556 C C . ARG A 1 312 ? -18.688 -4.043 -0.414 1 72.06 312 ARG A C 1
ATOM 2558 O O . ARG A 1 312 ? -17.562 -4.539 -0.316 1 72.06 312 ARG A O 1
ATOM 2565 N N . ASP A 1 313 ? -19.062 -3.068 0.319 1 65.44 313 ASP A N 1
ATOM 2566 C CA . ASP A 1 313 ? -18.203 -2.414 1.293 1 65.44 313 ASP A CA 1
ATOM 2567 C C . ASP A 1 313 ? -18.031 -3.275 2.541 1 65.44 313 ASP A C 1
ATOM 2569 O O . ASP A 1 313 ? -17.156 -3.01 3.371 1 65.44 313 ASP A O 1
ATOM 2573 N N . ASN A 1 314 ? -18.719 -4.305 2.588 1 68.62 314 ASN A N 1
ATOM 2574 C CA . ASN A 1 314 ? -18.719 -5.055 3.84 1 68.62 314 ASN A CA 1
ATOM 2575 C C . ASN A 1 314 ? -17.688 -6.184 3.818 1 68.62 314 ASN A C 1
ATOM 2577 O O . ASN A 1 314 ? -17.703 -7.051 4.695 1 68.62 314 ASN A O 1
ATOM 2581 N N . ILE A 1 315 ? -16.859 -6.238 2.957 1 77.5 315 ILE A N 1
ATOM 2582 C CA . ILE A 1 315 ? -15.836 -7.281 2.906 1 77.5 315 ILE A CA 1
ATOM 2583 C C . ILE A 1 315 ? -14.641 -6.875 3.756 1 77.5 315 ILE A C 1
ATOM 2585 O O . ILE A 1 315 ? -14.242 -5.703 3.766 1 77.5 315 ILE A O 1
ATOM 2589 N N . PRO A 1 316 ? -14.266 -7.816 4.617 1 82.19 316 PRO A N 1
ATOM 2590 C CA . PRO A 1 316 ? -13.055 -7.508 5.383 1 82.19 316 PRO A CA 1
ATOM 2591 C C . PRO A 1 316 ? -11.828 -7.32 4.492 1 82.19 316 PRO A C 1
ATOM 2593 O O . PRO A 1 316 ? -11.211 -8.305 4.074 1 82.19 316 PRO A O 1
ATOM 2596 N N . LEU A 1 317 ? -11.508 -6.199 4.348 1 87.06 317 LEU A N 1
ATOM 2597 C CA . LEU A 1 317 ? -10.383 -5.887 3.473 1 87.06 317 LEU A CA 1
ATOM 2598 C C . LEU A 1 317 ? -9.055 -6.141 4.184 1 87.06 317 LEU A C 1
ATOM 2600 O O . LEU A 1 317 ? -8.961 -5.969 5.398 1 87.06 317 LEU A O 1
ATOM 2604 N N . ALA A 1 318 ? -8.07 -6.598 3.426 1 90.5 318 ALA A N 1
ATOM 2605 C CA . ALA A 1 318 ? -6.723 -6.797 3.955 1 90.5 318 ALA A CA 1
ATOM 2606 C C . ALA A 1 318 ? -6.09 -5.469 4.367 1 90.5 318 ALA A C 1
ATOM 2608 O O . ALA A 1 318 ? -5.168 -5.441 5.184 1 90.5 318 ALA A O 1
ATOM 2609 N N . ALA A 1 319 ? -6.551 -4.438 3.762 1 91.25 319 ALA A N 1
ATOM 2610 C CA . ALA A 1 319 ? -6.168 -3.092 4.176 1 91.25 319 ALA A CA 1
ATOM 2611 C C . ALA A 1 319 ? -4.672 -2.857 3.965 1 91.25 319 ALA A C 1
ATOM 2613 O O . ALA A 1 319 ? -3.967 -2.443 4.887 1 91.25 319 ALA A O 1
ATOM 2614 N N . GLY A 1 320 ? -4.219 -3.223 2.771 1 92.75 320 GLY A N 1
ATOM 2615 C CA . GLY A 1 320 ? -2.859 -2.887 2.375 1 92.75 320 GLY A CA 1
ATOM 2616 C C . GLY A 1 320 ? -1.821 -3.84 2.936 1 92.75 320 GLY A C 1
ATOM 2617 O O . GLY A 1 320 ? -0.629 -3.525 2.957 1 92.75 320 GLY A O 1
ATOM 2618 N N . LEU A 1 321 ? -2.215 -4.957 3.375 1 94.19 321 LEU A N 1
ATOM 2619 C CA . LEU A 1 321 ? -1.302 -5.918 3.984 1 94.19 321 LEU A CA 1
ATOM 2620 C C . LEU A 1 321 ? -0.483 -6.641 2.92 1 94.19 321 LEU A C 1
ATOM 2622 O O . LEU A 1 321 ? -1.02 -7.043 1.884 1 94.19 321 LEU A O 1
ATOM 2626 N N . PHE A 1 322 ? 0.858 -6.715 3.09 1 97.19 322 PHE A N 1
ATOM 2627 C CA . PHE A 1 322 ? 1.774 -7.512 2.285 1 97.19 322 PHE A CA 1
ATOM 2628 C C . PHE A 1 322 ? 3.068 -7.781 3.045 1 97.19 322 PHE A C 1
ATOM 2630 O O . PHE A 1 322 ? 3.268 -7.266 4.145 1 97.19 322 PHE A O 1
ATOM 2637 N N . ASP A 1 323 ? 3.908 -8.656 2.564 1 97.56 323 ASP A N 1
ATOM 2638 C CA . ASP A 1 323 ? 5.195 -8.945 3.184 1 97.56 323 ASP A CA 1
ATOM 2639 C C . ASP A 1 323 ? 6.234 -7.887 2.824 1 97.56 323 ASP A C 1
ATOM 2641 O O . ASP A 1 323 ? 7.047 -8.086 1.92 1 97.56 323 ASP A O 1
ATOM 2645 N N . ARG A 1 324 ? 6.297 -6.824 3.6 1 96.44 324 ARG A N 1
ATOM 2646 C CA . ARG A 1 324 ? 7.16 -5.68 3.322 1 96.44 324 ARG A CA 1
ATOM 2647 C C . ARG A 1 324 ? 8.633 -6.074 3.41 1 96.44 324 ARG A C 1
ATOM 2649 O O . ARG A 1 324 ? 9.461 -5.566 2.654 1 96.44 324 ARG A O 1
ATOM 2656 N N . GLU A 1 325 ? 8.93 -6.914 4.352 1 97.12 325 GLU A N 1
ATOM 2657 C CA . GLU A 1 325 ? 10.312 -7.348 4.496 1 97.12 325 GLU A CA 1
ATOM 2658 C C . GLU A 1 325 ? 10.797 -8.07 3.24 1 97.12 325 GLU A C 1
ATOM 2660 O O . GLU A 1 325 ? 11.898 -7.809 2.754 1 97.12 325 GLU A O 1
ATOM 2665 N N . LEU A 1 326 ? 9.969 -8.953 2.756 1 98.38 326 LEU A N 1
ATOM 2666 C CA . LEU A 1 326 ? 10.312 -9.648 1.521 1 98.38 326 LEU A CA 1
ATOM 2667 C C . LEU A 1 326 ? 10.5 -8.656 0.375 1 98.38 326 LEU A C 1
ATOM 2669 O O . LEU A 1 326 ? 11.422 -8.805 -0.434 1 98.38 326 LEU A O 1
ATOM 2673 N N . TYR A 1 327 ? 9.594 -7.723 0.296 1 98 327 TYR A N 1
ATOM 2674 C CA . TYR A 1 327 ? 9.641 -6.699 -0.746 1 98 327 TYR A CA 1
ATOM 2675 C C . TYR A 1 327 ? 10.969 -5.957 -0.73 1 98 327 TYR A C 1
ATOM 2677 O O . TYR A 1 327 ? 11.625 -5.824 -1.768 1 98 327 TYR A O 1
ATOM 2685 N N . LEU A 1 328 ? 11.391 -5.543 0.445 1 96 328 LEU A N 1
ATOM 2686 C CA . LEU A 1 328 ? 12.617 -4.77 0.583 1 96 328 LEU A CA 1
ATOM 2687 C C . LEU A 1 328 ? 13.836 -5.605 0.198 1 96 328 LEU A C 1
ATOM 2689 O O . LEU A 1 328 ? 14.719 -5.133 -0.519 1 96 328 LEU A O 1
ATOM 2693 N N . ILE A 1 329 ? 13.844 -6.809 0.615 1 97.25 329 ILE A N 1
ATOM 2694 C CA . ILE A 1 329 ? 14.961 -7.699 0.317 1 97.25 329 ILE A CA 1
ATOM 2695 C C . ILE A 1 329 ? 15.008 -7.984 -1.183 1 97.25 329 ILE A C 1
ATOM 2697 O O . ILE A 1 329 ? 16.078 -7.961 -1.792 1 97.25 329 ILE A O 1
ATOM 2701 N N . GLY A 1 330 ? 13.828 -8.305 -1.75 1 97.25 330 GLY A N 1
ATOM 2702 C CA . GLY A 1 330 ? 13.75 -8.586 -3.174 1 97.25 330 GLY A CA 1
ATOM 2703 C C . GLY A 1 330 ? 14.195 -7.418 -4.035 1 97.25 330 GLY A C 1
ATOM 2704 O O . GLY A 1 330 ? 14.945 -7.602 -5 1 97.25 330 GLY A O 1
ATOM 2705 N N . ILE A 1 331 ? 13.789 -6.234 -3.701 1 94.31 331 ILE A N 1
ATOM 2706 C CA . ILE A 1 331 ? 14.125 -5.055 -4.488 1 94.31 331 ILE A CA 1
ATOM 2707 C C . ILE A 1 331 ? 15.617 -4.758 -4.355 1 94.31 331 ILE A C 1
ATOM 2709 O O . ILE A 1 331 ? 16.281 -4.395 -5.336 1 94.31 331 ILE A O 1
ATOM 2713 N N . LYS A 1 332 ? 16.172 -4.863 -3.164 1 93.81 332 LYS A N 1
ATOM 2714 C CA . LYS A 1 332 ? 17.609 -4.688 -2.969 1 93.81 332 LYS A CA 1
ATOM 2715 C C . LYS A 1 332 ? 18.406 -5.66 -3.838 1 93.81 332 LYS A C 1
ATOM 2717 O O . LYS A 1 332 ? 19.391 -5.273 -4.461 1 93.81 332 LYS A O 1
ATOM 2722 N N . ARG A 1 333 ? 18.016 -6.871 -3.838 1 95.44 333 ARG A N 1
ATOM 2723 C CA . ARG A 1 333 ? 18.672 -7.887 -4.652 1 95.44 333 ARG A CA 1
ATOM 2724 C C . ARG A 1 333 ? 18.578 -7.539 -6.137 1 95.44 333 ARG A C 1
ATOM 2726 O O . ARG A 1 333 ? 19.547 -7.73 -6.879 1 95.44 333 ARG A O 1
ATOM 2733 N N . ARG A 1 334 ? 17.453 -7.145 -6.539 1 94 334 ARG A N 1
ATOM 2734 C CA . ARG A 1 334 ? 17.266 -6.762 -7.934 1 94 334 ARG A CA 1
ATOM 2735 C C . ARG A 1 334 ? 18.219 -5.641 -8.328 1 94 334 ARG A C 1
ATOM 2737 O O . ARG A 1 334 ? 18.859 -5.703 -9.383 1 94 334 ARG A O 1
ATOM 2744 N N . ILE A 1 335 ? 18.359 -4.621 -7.492 1 91.12 335 ILE A N 1
ATOM 2745 C CA . ILE A 1 335 ? 19.219 -3.471 -7.754 1 91.12 335 ILE A CA 1
ATOM 2746 C C . ILE A 1 335 ? 20.688 -3.92 -7.816 1 91.12 335 ILE A C 1
ATOM 2748 O O . ILE A 1 335 ? 21.422 -3.512 -8.711 1 91.12 335 ILE A O 1
ATOM 2752 N N . THR A 1 336 ? 21.031 -4.715 -6.879 1 92.12 336 THR A N 1
ATOM 2753 C CA . THR A 1 336 ? 22.391 -5.223 -6.828 1 92.12 336 THR A CA 1
ATOM 2754 C C . THR A 1 336 ? 22.734 -6 -8.094 1 92.12 336 THR A C 1
ATOM 2756 O O . THR A 1 336 ? 23.828 -5.844 -8.656 1 92.12 336 THR A O 1
ATOM 2759 N N . ARG A 1 337 ? 21.844 -6.797 -8.523 1 91.81 337 ARG A N 1
ATOM 2760 C CA . ARG A 1 337 ? 22.047 -7.582 -9.734 1 91.81 337 ARG A CA 1
ATOM 2761 C C . ARG A 1 337 ? 22.203 -6.68 -10.961 1 91.81 337 ARG A C 1
ATOM 2763 O O . ARG A 1 337 ? 23.016 -6.949 -11.836 1 91.81 337 ARG A O 1
ATOM 2770 N N . GLN A 1 338 ? 21.406 -5.699 -11.008 1 89.69 338 GLN A N 1
ATOM 2771 C CA . GLN A 1 338 ? 21.469 -4.773 -12.133 1 89.69 338 GLN A CA 1
ATOM 2772 C C . GLN A 1 338 ? 22.781 -4.004 -12.156 1 89.69 338 GLN A C 1
ATOM 2774 O O . GLN A 1 338 ? 23.344 -3.766 -13.219 1 89.69 338 GLN A O 1
ATOM 2779 N N . LEU A 1 339 ? 23.234 -3.607 -11.008 1 89.44 339 LEU A N 1
ATOM 2780 C CA . LEU A 1 339 ? 24.5 -2.891 -10.898 1 89.44 339 LEU A CA 1
ATOM 2781 C C . LEU A 1 339 ? 25.656 -3.785 -11.305 1 89.44 339 LEU A C 1
ATOM 2783 O O . LEU A 1 339 ? 26.594 -3.334 -11.977 1 89.44 339 LEU A O 1
ATOM 2787 N N . GLN A 1 340 ? 25.562 -4.957 -10.836 1 90.75 340 GLN A N 1
ATOM 2788 C CA . GLN A 1 340 ? 26.609 -5.918 -11.18 1 90.75 340 GLN A CA 1
ATOM 2789 C C . GLN A 1 340 ? 26.625 -6.18 -12.688 1 90.75 340 GLN A C 1
ATOM 2791 O O . GLN A 1 340 ? 27.703 -6.309 -13.281 1 90.75 340 GLN A O 1
ATOM 2796 N N . LYS A 1 341 ? 25.547 -6.293 -13.266 1 89.44 341 LYS A N 1
ATOM 2797 C CA . LYS A 1 341 ? 25.453 -6.504 -14.703 1 89.44 341 LYS A CA 1
ATOM 2798 C C . LYS A 1 341 ? 26.031 -5.309 -15.469 1 89.44 341 LYS A C 1
ATOM 2800 O O . LYS A 1 341 ? 26.719 -5.48 -16.469 1 89.44 341 LYS A O 1
ATOM 2805 N N . LYS A 1 342 ? 25.734 -4.121 -15 1 88.69 342 LYS A N 1
ATOM 2806 C CA . LYS A 1 342 ? 26.25 -2.912 -15.633 1 88.69 342 LYS A CA 1
ATOM 2807 C C . LYS A 1 342 ? 27.766 -2.834 -15.516 1 88.69 342 LYS A C 1
ATOM 2809 O O . LYS A 1 342 ? 28.453 -2.443 -16.453 1 88.69 342 LYS A O 1
ATOM 2814 N N . GLN A 1 343 ? 28.219 -3.146 -14.344 1 88.81 343 GLN A N 1
ATOM 2815 C CA . GLN A 1 343 ? 29.656 -3.143 -14.125 1 88.81 343 GLN A CA 1
ATOM 2816 C C . GLN A 1 343 ? 30.344 -4.184 -14.992 1 88.81 343 GLN A C 1
ATOM 2818 O O . GLN A 1 343 ? 31.438 -3.938 -15.516 1 88.81 343 GLN A O 1
ATOM 2823 N N . ALA A 1 344 ? 29.766 -5.285 -15.094 1 88.94 344 ALA A N 1
ATOM 2824 C CA . ALA A 1 344 ? 30.328 -6.344 -15.93 1 88.94 344 ALA A CA 1
ATOM 2825 C C . ALA A 1 344 ? 30.375 -5.922 -17.391 1 88.94 344 ALA A C 1
ATOM 2827 O O . ALA A 1 344 ? 31.328 -6.215 -18.094 1 88.94 344 ALA A O 1
ATOM 2828 N N . LEU A 1 345 ? 29.375 -5.332 -17.812 1 87.12 345 LEU A N 1
ATOM 2829 C CA . LEU A 1 345 ? 29.328 -4.848 -19.188 1 87.12 345 LEU A CA 1
ATOM 2830 C C . LEU A 1 345 ? 30.391 -3.764 -19.406 1 87.12 345 LEU A C 1
ATOM 2832 O O . LEU A 1 345 ? 31.016 -3.717 -20.469 1 87.12 345 LEU A O 1
ATOM 2836 N N . LYS A 1 346 ? 30.609 -2.918 -18.406 1 86.69 346 LYS A N 1
ATOM 2837 C CA . LYS A 1 346 ? 31.625 -1.876 -18.484 1 86.69 346 LYS A CA 1
ATOM 2838 C C . LYS A 1 346 ? 33.031 -2.48 -18.547 1 86.69 346 LYS A C 1
ATOM 2840 O O . LYS A 1 346 ? 33.875 -2.006 -19.281 1 86.69 346 LYS A O 1
ATOM 2845 N N . ASN A 1 347 ? 33.188 -3.428 -17.734 1 87.06 347 ASN A N 1
ATOM 2846 C CA . ASN A 1 347 ? 34.469 -4.109 -17.703 1 87.06 347 ASN A CA 1
ATOM 2847 C C . ASN A 1 347 ? 34.75 -4.848 -19 1 87.06 347 ASN A C 1
ATOM 2849 O O . ASN A 1 347 ? 35.906 -4.918 -19.438 1 87.06 347 ASN A O 1
ATOM 2853 N N . GLN A 1 348 ? 33.875 -5.469 -19.531 1 79.25 348 GLN A N 1
ATOM 2854 C CA . GLN A 1 348 ? 34.031 -6.148 -20.812 1 79.25 348 GLN A CA 1
ATOM 2855 C C . GLN A 1 348 ? 34.375 -5.152 -21.922 1 79.25 348 GLN A C 1
ATOM 2857 O O . GLN A 1 348 ? 35.188 -5.457 -22.812 1 79.25 348 GLN A O 1
ATOM 2862 N N . LYS A 1 349 ? 33.844 -3.961 -21.797 1 80.44 349 LYS A N 1
ATOM 2863 C CA . LYS A 1 349 ? 34.125 -2.936 -22.797 1 80.44 349 LYS A CA 1
ATOM 2864 C C . LYS A 1 349 ? 35.531 -2.361 -22.625 1 80.44 349 LYS A C 1
ATOM 2866 O O . LYS A 1 349 ? 36.219 -2.1 -23.609 1 80.44 349 LYS A O 1
ATOM 2871 N N . SER A 1 350 ? 35.906 -2.221 -21.484 1 75.5 350 SER A N 1
ATOM 2872 C CA . SER A 1 350 ? 37.25 -1.7 -21.219 1 75.5 350 SER A CA 1
ATOM 2873 C C . SER A 1 350 ? 38.312 -2.705 -21.625 1 75.5 350 SER A C 1
ATOM 2875 O O . SER A 1 350 ? 39.375 -2.324 -22.141 1 75.5 350 SER A O 1
ATOM 2877 N N . SER A 1 351 ? 38.062 -3.91 -21.438 1 70.81 351 SER A N 1
ATOM 2878 C CA . SER A 1 351 ? 39 -4.961 -21.812 1 70.81 351 SER A CA 1
ATOM 2879 C C . SER A 1 351 ? 39.062 -5.121 -23.328 1 70.81 351 SER A C 1
ATOM 2881 O O . SER A 1 351 ? 40.125 -5.383 -23.875 1 70.81 351 SER A O 1
ATOM 2883 N N . ALA A 1 352 ? 38.094 -5.066 -23.891 1 64.44 352 ALA A N 1
ATOM 2884 C CA . ALA A 1 352 ? 38.094 -5.16 -25.344 1 64.44 352 ALA A CA 1
ATOM 2885 C C . ALA A 1 352 ? 38.812 -3.979 -25.969 1 64.44 352 ALA A C 1
ATOM 2887 O O . ALA A 1 352 ? 39.531 -4.137 -26.984 1 64.44 352 ALA A O 1
ATOM 2888 N N . VAL A 1 353 ? 38.812 -2.75 -25.406 1 68.38 353 VAL A N 1
ATOM 2889 C CA . VAL A 1 353 ? 39.531 -1.567 -25.891 1 68.38 353 VAL A CA 1
ATOM 2890 C C . VAL A 1 353 ? 41.031 -1.732 -25.656 1 68.38 353 VAL A C 1
ATOM 2892 O O . VAL A 1 353 ? 41.844 -1.369 -26.516 1 68.38 353 VAL A O 1
ATOM 2895 N N . CYS A 1 354 ? 41.344 -2.383 -24.641 1 63.56 354 CYS A N 1
ATOM 2896 C CA . CYS A 1 354 ? 42.781 -2.623 -24.375 1 63.56 354 CYS A CA 1
ATOM 2897 C C . CYS A 1 354 ? 43.312 -3.691 -25.312 1 63.56 354 CYS A C 1
ATOM 2899 O O . CYS A 1 354 ? 44.531 -3.779 -25.531 1 63.56 354 CYS A O 1
ATOM 2901 N N . SER A 1 355 ? 42.469 -4.523 -25.656 1 52.78 355 SER A N 1
ATOM 2902 C CA . SER A 1 355 ? 42.938 -5.559 -26.562 1 52.78 355 SER A CA 1
ATOM 2903 C C . SER A 1 355 ? 43.094 -5.023 -27.984 1 52.78 355 SER A C 1
ATOM 2905 O O . SER A 1 35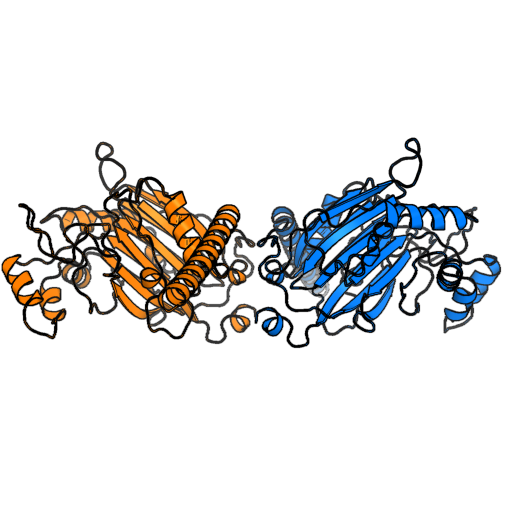5 ? 43.75 -5.656 -28.828 1 52.78 355 SER A O 1
ATOM 2907 N N . VAL A 1 356 ? 42.469 -4.113 -28.219 1 63.12 356 VAL A N 1
ATOM 2908 C CA . VAL A 1 356 ? 42.625 -3.553 -29.562 1 63.12 356 VAL A CA 1
ATOM 2909 C C . VAL A 1 356 ? 43.75 -2.531 -29.578 1 63.12 356 VAL A C 1
ATOM 2911 O O . VAL A 1 356 ? 44.25 -2.166 -30.641 1 63.12 356 VAL A O 1
ATOM 2914 N N . SER A 1 357 ? 44.25 -2.07 -28.469 1 40.09 357 SER A N 1
ATOM 2915 C CA . SER A 1 357 ? 45.438 -1.203 -28.547 1 40.09 357 SER A CA 1
ATOM 2916 C C . SER A 1 357 ? 46.719 -2.018 -28.641 1 40.09 357 SER A C 1
ATOM 2918 O O . SER A 1 357 ? 46.844 -3.061 -28 1 40.09 357 SER A O 1
ATOM 2920 N N . GLU B 1 1 ? 8.086 8.102 -15.367 1 80.88 1 GLU B N 1
ATOM 2921 C CA . GLU B 1 1 ? 6.867 7.543 -15.93 1 80.88 1 GLU B CA 1
ATOM 2922 C C . GLU B 1 1 ? 5.738 7.531 -14.898 1 80.88 1 GLU B C 1
ATOM 2924 O O . GLU B 1 1 ? 4.629 7.992 -15.18 1 80.88 1 GLU B O 1
ATOM 2929 N N . GLU B 1 2 ? 6.051 7.156 -13.688 1 85.5 2 GLU B N 1
ATOM 2930 C CA . GLU B 1 2 ? 5.023 7.102 -12.648 1 85.5 2 GLU B CA 1
ATOM 2931 C C . GLU B 1 2 ? 4.527 8.5 -12.281 1 85.5 2 GLU B C 1
ATOM 2933 O O . GLU B 1 2 ? 3.33 8.703 -12.086 1 85.5 2 GLU B O 1
ATOM 2938 N N . LEU B 1 3 ? 5.441 9.43 -12.219 1 92.12 3 LEU B N 1
ATOM 2939 C CA . LEU B 1 3 ? 5.051 10.789 -11.867 1 92.12 3 LEU B CA 1
ATOM 2940 C C . LEU B 1 3 ? 4.062 11.352 -12.883 1 92.12 3 LEU B C 1
ATOM 2942 O O . LEU B 1 3 ? 3.047 11.938 -12.508 1 92.12 3 LEU B O 1
ATOM 2946 N N . ASN B 1 4 ? 4.332 11.109 -14.133 1 92.31 4 ASN B N 1
ATOM 2947 C CA . ASN B 1 4 ? 3.457 11.617 -15.188 1 92.31 4 ASN B CA 1
ATOM 2948 C C . ASN B 1 4 ? 2.096 10.93 -15.164 1 92.31 4 ASN B C 1
ATOM 2950 O O . ASN B 1 4 ? 1.081 11.547 -15.5 1 92.31 4 ASN B O 1
ATOM 2954 N N . ARG B 1 5 ? 2.117 9.727 -14.742 1 90 5 ARG B N 1
ATOM 2955 C CA . ARG B 1 5 ? 0.873 8.969 -14.672 1 90 5 ARG B CA 1
ATOM 2956 C C . ARG B 1 5 ? -0.019 9.484 -13.547 1 90 5 ARG B C 1
ATOM 2958 O O . ARG B 1 5 ? -1.224 9.664 -13.734 1 90 5 ARG B O 1
ATOM 2965 N N . TYR B 1 6 ? 0.566 9.781 -12.469 1 92.06 6 TYR B N 1
ATOM 2966 C CA . TYR B 1 6 ? -0.202 10.188 -11.297 1 92.06 6 TYR B CA 1
ATOM 2967 C C . TYR B 1 6 ? -0.492 11.688 -11.328 1 92.06 6 TYR B C 1
ATOM 2969 O O . TYR B 1 6 ? -1.567 12.125 -10.914 1 92.06 6 TYR B O 1
ATOM 2977 N N . PHE B 1 7 ? 0.552 12.359 -11.789 1 95.56 7 PHE B N 1
ATOM 2978 C CA . PHE B 1 7 ? 0.473 13.82 -11.797 1 95.56 7 PHE B CA 1
ATOM 2979 C C . PHE B 1 7 ? 0.938 14.383 -13.133 1 95.56 7 PHE B C 1
ATOM 2981 O O . PHE B 1 7 ? 2.023 14.953 -13.227 1 95.56 7 PHE B O 1
ATOM 2988 N N . PRO B 1 8 ? 0.021 14.398 -14.062 1 94.38 8 PRO B N 1
ATOM 2989 C CA . PRO B 1 8 ? 0.424 14.859 -15.391 1 94.38 8 PRO B CA 1
ATOM 2990 C C . PRO B 1 8 ? 0.874 16.312 -15.398 1 94.38 8 PRO B C 1
ATOM 2992 O O . PRO B 1 8 ? 1.729 16.703 -16.203 1 94.38 8 PRO B O 1
ATOM 2995 N N . ASP B 1 9 ? 0.323 17.125 -14.562 1 94.38 9 ASP B N 1
ATOM 2996 C CA . ASP B 1 9 ? 0.712 18.531 -14.531 1 94.38 9 ASP B CA 1
ATOM 2997 C C . ASP B 1 9 ? 1.847 18.766 -13.531 1 94.38 9 ASP B C 1
ATOM 2999 O O . ASP B 1 9 ? 2.27 19.906 -13.32 1 94.38 9 ASP B O 1
ATOM 3003 N N . ARG B 1 10 ? 2.242 17.719 -12.773 1 95.81 10 ARG B N 1
ATOM 3004 C CA . ARG B 1 10 ? 3.371 17.703 -11.852 1 95.81 10 ARG B CA 1
ATOM 3005 C C . ARG B 1 10 ? 3.09 18.578 -10.625 1 95.81 10 ARG B C 1
ATOM 3007 O O . ARG B 1 10 ? 4.008 19.156 -10.055 1 95.81 10 ARG B O 1
ATOM 3014 N N . ASN B 1 11 ? 1.845 18.734 -10.312 1 96.25 11 ASN B N 1
ATOM 3015 C CA . ASN B 1 11 ? 1.445 19.453 -9.102 1 96.25 11 ASN B CA 1
ATOM 3016 C C . ASN B 1 11 ? 0.701 18.531 -8.133 1 96.25 11 ASN B C 1
ATOM 3018 O O . ASN B 1 11 ? -0.106 17.703 -8.555 1 96.25 11 ASN B O 1
ATOM 3022 N N . ILE B 1 12 ? 1.022 18.719 -6.93 1 97.31 12 ILE B N 1
ATOM 3023 C CA . ILE B 1 12 ? 0.288 17.969 -5.914 1 97.31 12 ILE B CA 1
ATOM 3024 C C . ILE B 1 12 ? -0.439 18.938 -4.984 1 97.31 12 ILE B C 1
ATOM 3026 O O . ILE B 1 12 ? -0.029 20.094 -4.832 1 97.31 12 ILE B O 1
ATOM 3030 N N . GLY B 1 13 ? -1.547 18.484 -4.434 1 97 13 GLY B N 1
ATOM 3031 C CA . GLY B 1 13 ? -2.273 19.25 -3.426 1 97 13 GLY B CA 1
ATOM 3032 C C . GLY B 1 13 ? -1.862 18.891 -2.008 1 97 13 GLY B C 1
ATOM 3033 O O . GLY B 1 13 ? -1.862 17.719 -1.626 1 97 13 GLY B O 1
ATOM 3034 N N . ILE B 1 14 ? -1.534 19.922 -1.22 1 98.19 14 ILE B N 1
ATOM 3035 C CA . ILE B 1 14 ? -1.115 19.703 0.161 1 98.19 14 ILE B CA 1
ATOM 3036 C C . ILE B 1 14 ? -1.97 20.547 1.1 1 98.19 14 ILE B C 1
ATOM 3038 O O . ILE B 1 14 ? -2.107 21.766 0.901 1 98.19 14 ILE B O 1
ATOM 3042 N N . PHE B 1 15 ? -2.584 19.875 1.993 1 98.19 15 PHE B N 1
ATOM 3043 C CA . PHE B 1 15 ? -3.279 20.531 3.094 1 98.19 15 PHE B CA 1
ATOM 3044 C C . PHE B 1 15 ? -2.373 20.656 4.312 1 98.19 15 PHE B C 1
ATOM 3046 O O . PHE B 1 15 ? -1.875 19.656 4.824 1 98.19 15 PHE B O 1
ATOM 3053 N N . VAL B 1 16 ? -2.07 21.859 4.77 1 98.75 16 VAL B N 1
ATOM 3054 C CA . VAL B 1 16 ? -1.258 22.109 5.957 1 98.75 16 VAL B CA 1
ATOM 3055 C C . VAL B 1 16 ? -2.082 22.859 7.004 1 98.75 16 VAL B C 1
ATOM 3057 O O . VAL B 1 16 ? -2.689 23.891 6.703 1 98.75 16 VAL B O 1
ATOM 3060 N N . ALA B 1 17 ? -2.064 22.328 8.227 1 98.75 17 ALA B N 1
ATOM 3061 C CA . ALA B 1 17 ? -2.877 22.984 9.25 1 98.75 17 ALA B CA 1
ATOM 3062 C C . ALA B 1 17 ? -2.148 23.016 10.586 1 98.75 17 ALA B C 1
ATOM 3064 O O . ALA B 1 17 ? -1.281 22.172 10.852 1 98.75 17 ALA B O 1
ATOM 3065 N N . THR B 1 18 ? -2.482 23.984 11.422 1 98.88 18 THR B N 1
ATOM 3066 C CA . THR B 1 18 ? -1.985 24.109 12.781 1 98.88 18 THR B CA 1
ATOM 3067 C C . THR B 1 18 ? -3.123 24.438 13.742 1 98.88 18 THR B C 1
ATOM 3069 O O . THR B 1 18 ? -4.082 25.125 13.375 1 98.88 18 THR B O 1
ATOM 3072 N N . TRP B 1 19 ? -2.986 23.906 14.945 1 98.81 19 TRP B N 1
ATOM 3073 C CA . TRP B 1 19 ? -4.031 24.141 15.938 1 98.81 19 TRP B CA 1
ATOM 3074 C C . TRP B 1 19 ? -3.482 23.984 17.359 1 98.81 19 TRP B C 1
ATOM 3076 O O . TRP B 1 19 ? -2.994 22.922 17.719 1 98.81 19 TRP B O 1
ATOM 3086 N N . ASN B 1 20 ? -3.516 25 18.109 1 98.44 20 ASN B N 1
ATOM 3087 C CA . ASN B 1 20 ? -3.275 24.906 19.547 1 98.44 20 ASN B CA 1
ATOM 3088 C C . ASN B 1 20 ? -4.527 24.469 20.281 1 98.44 20 ASN B C 1
ATOM 3090 O O . ASN B 1 20 ? -5.5 25.219 20.391 1 98.44 20 ASN B O 1
ATOM 3094 N N . MET B 1 21 ? -4.465 23.297 20.891 1 97.94 21 MET B N 1
ATOM 3095 C CA . MET B 1 21 ? -5.641 22.688 21.5 1 97.94 21 MET B CA 1
ATOM 3096 C C . MET B 1 21 ? -5.793 23.109 22.953 1 97.94 21 MET B C 1
ATOM 3098 O O . MET B 1 21 ? -6.77 22.75 23.609 1 97.94 21 MET B O 1
ATOM 3102 N N . GLN B 1 22 ? -4.93 23.828 23.453 1 96.88 22 GLN B N 1
ATOM 3103 C CA . GLN B 1 22 ? -4.934 24.344 24.828 1 96.88 22 GLN B CA 1
ATOM 3104 C C . GLN B 1 22 ? -5.004 23.188 25.828 1 96.88 22 GLN B C 1
ATOM 3106 O O . GLN B 1 22 ? -5.668 23.312 26.859 1 96.88 22 GLN B O 1
ATOM 3111 N N . GLY B 1 23 ? -4.547 22.016 25.422 1 95.06 23 GLY B N 1
ATOM 3112 C CA . GLY B 1 23 ? -4.508 20.859 26.312 1 95.06 23 GLY B CA 1
ATOM 3113 C C . GLY B 1 23 ? -5.887 20.328 26.656 1 95.06 23 GLY B C 1
ATOM 3114 O O . GLY B 1 23 ? -6.039 19.547 27.594 1 95.06 23 GLY B O 1
ATOM 3115 N N . GLN B 1 24 ? -6.848 20.734 25.953 1 94.38 24 GLN B N 1
ATOM 3116 C CA . GLN B 1 24 ? -8.211 20.281 26.234 1 94.38 24 GLN B CA 1
ATOM 3117 C C . GLN B 1 24 ? -8.359 18.781 26 1 94.38 24 GLN B C 1
ATOM 3119 O O . GLN B 1 24 ? -7.812 18.25 25.031 1 94.38 24 GLN B O 1
ATOM 3124 N N . LYS B 1 25 ? -9.07 18.188 26.859 1 93.62 25 LYS B N 1
ATOM 3125 C CA . LYS B 1 25 ? -9.312 16.75 26.734 1 93.62 25 LYS B CA 1
ATOM 3126 C C . LYS B 1 25 ? -10.359 16.469 25.656 1 93.62 25 LYS B C 1
ATOM 3128 O O . LYS B 1 25 ? -10.266 15.477 24.938 1 93.62 25 LYS B O 1
ATOM 3133 N N . GLU B 1 26 ? -11.266 17.406 25.609 1 93.25 26 GLU B N 1
ATOM 3134 C CA . GLU B 1 26 ? -12.367 17.219 24.656 1 93.25 26 GLU B CA 1
ATOM 3135 C C . GLU B 1 26 ? -11.914 17.531 23.234 1 93.25 26 GLU B C 1
ATOM 3137 O O . GLU B 1 26 ? -11.227 18.516 23 1 93.25 26 GLU B O 1
ATOM 3142 N N . LEU B 1 27 ? -12.234 16.641 22.312 1 95 27 LEU B N 1
ATOM 3143 C CA . LEU B 1 27 ? -11.984 16.812 20.891 1 95 27 LEU B CA 1
ATOM 3144 C C . LEU B 1 27 ? -13.273 17.156 20.156 1 95 27 LEU B C 1
ATOM 3146 O O . LEU B 1 27 ? -14.367 16.812 20.609 1 95 27 LEU B O 1
ATOM 3150 N N . PRO B 1 28 ? -13.102 17.922 19.062 1 94.19 28 PRO B N 1
ATOM 3151 C CA . PRO B 1 28 ? -14.305 18.172 18.266 1 94.19 28 PRO B CA 1
ATOM 3152 C C . PRO B 1 28 ? -14.961 16.891 17.766 1 94.19 28 PRO B C 1
ATOM 3154 O O . PRO B 1 28 ? -14.273 15.945 17.406 1 94.19 28 PRO B O 1
ATOM 3157 N N . GLU B 1 29 ? -16.234 16.875 17.719 1 86.88 29 GLU B N 1
ATOM 3158 C CA . GLU B 1 29 ? -16.969 15.695 17.281 1 86.88 29 GLU B CA 1
ATOM 3159 C C . GLU B 1 29 ? -16.812 15.469 15.781 1 86.88 29 GLU B C 1
ATOM 3161 O O . GLU B 1 29 ? -16.734 14.328 15.32 1 86.88 29 GLU B O 1
ATOM 3166 N N . VAL B 1 30 ? -16.891 16.578 15.086 1 90.31 30 VAL B N 1
ATOM 3167 C CA . VAL B 1 30 ? -16.812 16.516 13.633 1 90.31 30 VAL B CA 1
ATOM 3168 C C . VAL B 1 30 ? -15.617 17.344 13.141 1 90.31 30 VAL B C 1
ATOM 3170 O O . VAL B 1 30 ? -15.414 18.469 13.586 1 90.31 30 VAL B O 1
ATOM 3173 N N . LEU B 1 31 ? -14.883 16.719 12.281 1 95.94 31 LEU B N 1
ATOM 3174 C CA . LEU B 1 31 ? -13.703 17.406 11.766 1 95.94 31 LEU B CA 1
ATOM 3175 C C . LEU B 1 31 ? -13.852 17.703 10.273 1 95.94 31 LEU B C 1
ATOM 3177 O O . LEU B 1 31 ? -12.906 18.156 9.633 1 95.94 31 LEU B O 1
ATOM 3181 N N . ASP B 1 32 ? -15.039 17.484 9.68 1 93.19 32 ASP B N 1
ATOM 3182 C CA . ASP B 1 32 ? -15.258 17.594 8.242 1 93.19 32 ASP B CA 1
ATOM 3183 C C . ASP B 1 32 ? -14.953 19.016 7.762 1 93.19 32 ASP B C 1
ATOM 3185 O O . ASP B 1 32 ? -14.242 19.203 6.773 1 93.19 32 ASP B O 1
ATOM 3189 N N . ASP B 1 33 ? -15.453 19.984 8.477 1 92 33 ASP B N 1
ATOM 3190 C CA . ASP B 1 33 ? -15.258 21.375 8.055 1 92 33 ASP B CA 1
ATOM 3191 C C . ASP B 1 33 ? -13.789 21.766 8.148 1 92 33 ASP B C 1
ATOM 3193 O O . ASP B 1 33 ? -13.336 22.641 7.402 1 92 33 ASP B O 1
ATOM 3197 N N . PHE B 1 34 ? -13.109 21.156 9.008 1 94.81 34 PHE B N 1
ATOM 3198 C CA . PHE B 1 34 ? -11.695 21.438 9.211 1 94.81 34 PHE B CA 1
ATOM 3199 C C . PHE B 1 34 ? -10.852 20.812 8.109 1 94.81 34 PHE B C 1
ATOM 3201 O O . PHE B 1 34 ? -10.031 21.484 7.488 1 94.81 34 PHE B O 1
ATOM 3208 N N . LEU B 1 35 ? -11.125 19.531 7.785 1 96.06 35 LEU B N 1
ATOM 3209 C CA . LEU B 1 35 ? -10.242 18.781 6.895 1 96.06 35 LEU B CA 1
ATOM 3210 C C . LEU B 1 35 ? -10.695 18.922 5.445 1 96.06 35 LEU B C 1
ATOM 3212 O O . LEU B 1 35 ? -9.914 18.672 4.523 1 96.06 35 LEU B O 1
ATOM 3216 N N . PHE B 1 36 ? -11.977 19.234 5.293 1 93.88 36 PHE B N 1
ATOM 3217 C CA . PHE B 1 36 ? -12.516 19.391 3.947 1 93.88 36 PHE B CA 1
ATOM 3218 C C . PHE B 1 36 ? -13.148 20.766 3.775 1 93.88 36 PHE B C 1
ATOM 3220 O O . PHE B 1 36 ? -14.344 20.875 3.492 1 93.88 36 PHE B O 1
ATOM 3227 N N . PRO B 1 37 ? -12.328 21.734 3.912 1 87.62 37 PRO B N 1
ATOM 3228 C CA . PRO B 1 37 ? -12.922 23.062 3.725 1 87.62 37 PRO B CA 1
ATOM 3229 C C . PRO B 1 37 ? -13.516 23.25 2.33 1 87.62 37 PRO B C 1
ATOM 3231 O O . PRO B 1 37 ? -13.07 22.609 1.374 1 87.62 37 PRO B O 1
ATOM 3234 N N . SER B 1 38 ? -14.625 23.953 2.264 1 75.88 38 SER B N 1
ATOM 3235 C CA . SER B 1 38 ? -15.398 24.172 1.046 1 75.88 38 SER B CA 1
ATOM 3236 C C . SER B 1 38 ? -14.562 24.828 -0.043 1 75.88 38 SER B C 1
ATOM 3238 O O . SER B 1 38 ? -13.648 25.594 0.252 1 75.88 38 SER B O 1
ATOM 3240 N N . GLU B 1 39 ? -14.508 24.344 -1.349 1 68 39 GLU B N 1
ATOM 3241 C CA . GLU B 1 39 ? -14.133 25.062 -2.561 1 68 39 GLU B CA 1
ATOM 3242 C C . GLU B 1 39 ? -13.273 24.188 -3.477 1 68 39 GLU B C 1
ATOM 3244 O O . GLU B 1 39 ? -13.492 24.156 -4.691 1 68 39 GLU B O 1
ATOM 3249 N N . PRO B 1 40 ? -11.992 23.922 -2.898 1 64.44 40 PRO B N 1
ATOM 3250 C CA . PRO B 1 40 ? -11.273 23.531 -4.117 1 64.44 40 PRO B CA 1
ATOM 3251 C C . PRO B 1 40 ? -11.805 22.25 -4.734 1 64.44 40 PRO B C 1
ATOM 3253 O O . PRO B 1 40 ? -12.367 21.406 -4.027 1 64.44 40 PRO B O 1
ATOM 3256 N N . ASP B 1 41 ? -11.812 22.266 -5.941 1 68.06 41 ASP B N 1
ATOM 3257 C CA . ASP B 1 41 ? -12.391 21.234 -6.789 1 68.06 41 ASP B CA 1
ATOM 3258 C C . ASP B 1 41 ? -11.508 19.984 -6.797 1 68.06 41 ASP B C 1
ATOM 3260 O O . ASP B 1 41 ? -11.773 19.031 -7.535 1 68.06 41 ASP B O 1
ATOM 3264 N N . TYR B 1 42 ? -10.391 20.141 -5.961 1 70.5 42 TYR B N 1
ATOM 3265 C CA . TYR B 1 42 ? -9.57 18.938 -6.07 1 70.5 42 TYR B CA 1
ATOM 3266 C C . TYR B 1 42 ? -9.305 18.328 -4.695 1 70.5 42 TYR B C 1
ATOM 3268 O O . TYR B 1 42 ? -9.297 19.047 -3.689 1 70.5 42 TYR B O 1
ATOM 3276 N N . ALA B 1 43 ? -9.125 17.016 -4.699 1 82.31 43 ALA B N 1
ATOM 3277 C CA . ALA B 1 43 ? -8.734 16.297 -3.492 1 82.31 43 ALA B CA 1
ATOM 3278 C C . ALA B 1 43 ? -7.25 16.5 -3.186 1 82.31 43 ALA B C 1
ATOM 3280 O O . ALA B 1 43 ? -6.426 16.562 -4.102 1 82.31 43 ALA B O 1
ATOM 3281 N N . GLN B 1 44 ? -6.953 16.719 -1.977 1 94.88 44 GLN B N 1
ATOM 3282 C CA . GLN B 1 44 ? -5.57 16.859 -1.542 1 94.88 44 GLN B CA 1
ATOM 3283 C C . GLN B 1 44 ? -4.836 15.531 -1.595 1 94.88 44 GLN B C 1
ATOM 3285 O O . GLN B 1 44 ? -5.453 14.469 -1.473 1 94.88 44 GLN B O 1
ATOM 3290 N N . ASP B 1 45 ? -3.547 15.664 -1.835 1 97.62 45 ASP B N 1
ATOM 3291 C CA . ASP B 1 45 ? -2.721 14.461 -1.894 1 97.62 45 ASP B CA 1
ATOM 3292 C C . ASP B 1 45 ? -2.023 14.203 -0.559 1 97.62 45 ASP B C 1
ATOM 3294 O O . ASP B 1 45 ? -1.683 13.07 -0.237 1 97.62 45 ASP B O 1
ATOM 3298 N N . MET B 1 46 ? -1.755 15.305 0.187 1 98.44 46 MET B N 1
ATOM 3299 C CA . MET B 1 46 ? -1.092 15.234 1.485 1 98.44 46 MET B CA 1
ATOM 3300 C C . MET B 1 46 ? -1.822 16.078 2.518 1 98.44 46 MET B C 1
ATOM 3302 O O . MET B 1 46 ? -2.348 17.156 2.189 1 98.44 46 MET B O 1
ATOM 3306 N N . TYR B 1 47 ? -1.904 15.531 3.691 1 98.69 47 TYR B N 1
ATOM 3307 C CA . TYR B 1 47 ? -2.328 16.297 4.859 1 98.69 47 TYR B CA 1
ATOM 3308 C C . TYR B 1 47 ? -1.229 16.328 5.914 1 98.69 47 TYR B C 1
ATOM 3310 O O . TYR B 1 47 ? -0.75 15.289 6.359 1 98.69 47 TYR B O 1
ATOM 3318 N N . VAL B 1 48 ? -0.793 17.484 6.281 1 98.94 48 VAL B N 1
ATOM 3319 C CA . VAL B 1 48 ? 0.17 17.656 7.363 1 98.94 48 VAL B CA 1
ATOM 3320 C C . VAL B 1 48 ? -0.43 18.547 8.453 1 98.94 48 VAL B C 1
ATOM 3322 O O . VAL B 1 48 ? -0.692 19.734 8.219 1 98.94 48 VAL B O 1
ATOM 3325 N N . ILE B 1 49 ? -0.615 17.984 9.625 1 98.88 49 ILE B N 1
ATOM 3326 C CA . ILE B 1 49 ? -1.342 18.688 10.68 1 98.88 49 ILE B CA 1
ATOM 3327 C C . ILE B 1 49 ? -0.452 18.812 11.914 1 98.88 49 ILE B C 1
ATOM 3329 O O . ILE B 1 49 ? 0.032 17.812 12.453 1 98.88 49 ILE B O 1
ATOM 3333 N N . GLY B 1 50 ? -0.205 20.031 12.328 1 98.81 50 GLY B N 1
ATOM 3334 C CA . GLY B 1 50 ? 0.556 20.312 13.531 1 98.81 50 GLY B CA 1
ATOM 3335 C C . GLY B 1 50 ? -0.31 20.781 14.688 1 98.81 50 GLY B C 1
ATOM 3336 O O . GLY B 1 50 ? -1.151 21.672 14.516 1 98.81 50 GLY B O 1
ATOM 3337 N N . ILE B 1 51 ? -0.083 20.172 15.82 1 98.69 51 ILE B N 1
ATOM 3338 C CA . ILE B 1 51 ? -0.869 20.484 17.016 1 98.69 51 ILE B CA 1
ATOM 3339 C C . ILE B 1 51 ? 0.049 21 18.109 1 98.69 51 ILE B C 1
ATOM 3341 O O . ILE B 1 51 ? 1.137 20.469 18.328 1 98.69 51 ILE B O 1
ATOM 3345 N N . GLN B 1 52 ? -0.335 22.078 18.703 1 98.06 52 GLN B N 1
ATOM 3346 C CA . GLN B 1 52 ? 0.315 22.562 19.922 1 98.06 52 GLN B CA 1
ATOM 3347 C C . GLN B 1 52 ? -0.582 22.375 21.141 1 98.06 52 GLN B C 1
ATOM 3349 O O . GLN B 1 52 ? -1.81 22.375 21.016 1 98.06 52 GLN B O 1
ATOM 3354 N N . GLU B 1 53 ? 0.034 22.141 22.281 1 96.94 53 GLU B N 1
ATOM 3355 C CA . GLU B 1 53 ? -0.709 21.828 23.5 1 96.94 53 GLU B CA 1
ATOM 3356 C C . GLU B 1 53 ? -1.767 20.766 23.25 1 96.94 53 GLU B C 1
ATOM 3358 O O . GLU B 1 53 ? -2.943 20.953 23.562 1 96.94 53 GLU B O 1
ATOM 3363 N N . GLY B 1 54 ? -1.314 19.688 22.703 1 96.81 54 GLY B N 1
ATOM 3364 C CA . GLY B 1 54 ? -2.184 18.609 22.266 1 96.81 54 GLY B CA 1
ATOM 3365 C C . GLY B 1 54 ? -2.957 17.969 23.406 1 96.81 54 GLY B C 1
ATOM 3366 O O . GLY B 1 54 ? -2.537 18.031 24.562 1 96.81 54 GLY B O 1
ATOM 3367 N N . CYS B 1 55 ? -4.023 17.344 23.031 1 96.75 55 CYS B N 1
ATOM 3368 C CA . CYS B 1 55 ? -4.844 16.609 23.984 1 96.75 55 CYS B CA 1
ATOM 3369 C C . CYS B 1 55 ? -4.074 15.445 24.578 1 96.75 55 CYS B C 1
ATOM 3371 O O . CYS B 1 55 ? -3.156 14.914 23.953 1 96.75 55 CYS B O 1
ATOM 3373 N N . PRO B 1 56 ? -4.469 15.023 25.734 1 96.19 56 PRO B N 1
ATOM 3374 C CA . PRO B 1 56 ? -3.75 13.914 26.375 1 96.19 56 PRO B CA 1
ATOM 3375 C C . PRO B 1 56 ? -3.838 12.617 25.578 1 96.19 56 PRO B C 1
ATOM 3377 O O . PRO B 1 56 ? -2.867 11.859 25.516 1 96.19 56 PRO B O 1
ATOM 3380 N N . ASP B 1 57 ? -4.957 12.359 24.938 1 96.94 57 ASP B N 1
ATOM 3381 C CA . ASP B 1 57 ? -5.129 11.148 24.141 1 96.94 57 ASP B CA 1
ATOM 3382 C C . ASP B 1 57 ? -4.793 11.398 22.672 1 96.94 57 ASP B C 1
ATOM 3384 O O . ASP B 1 57 ? -5.691 11.477 21.828 1 96.94 57 ASP B O 1
ATOM 3388 N N . ARG B 1 58 ? -3.564 11.367 22.375 1 97.62 58 ARG B N 1
ATOM 3389 C CA . ARG B 1 58 ? -3.08 11.648 21.016 1 97.62 58 ARG B CA 1
ATOM 3390 C C . ARG B 1 58 ? -3.621 10.625 20.031 1 97.62 58 ARG B C 1
ATOM 3392 O O . ARG B 1 58 ? -3.977 10.984 18.906 1 97.62 58 ARG B O 1
ATOM 3399 N N . ARG B 1 59 ? -3.627 9.359 20.438 1 98 59 ARG B N 1
ATOM 3400 C CA . ARG B 1 59 ? -4.078 8.297 19.547 1 98 59 ARG B CA 1
ATOM 3401 C C . ARG B 1 59 ? -5.531 8.5 19.141 1 98 59 ARG B C 1
ATOM 3403 O O . ARG B 1 59 ? -5.898 8.266 17.984 1 98 59 ARG B O 1
ATOM 3410 N N . GLU B 1 60 ? -6.309 8.922 20.078 1 97.81 60 GLU B N 1
ATOM 3411 C CA . GLU B 1 60 ? -7.699 9.219 19.75 1 97.81 60 GLU B CA 1
ATOM 3412 C C . GLU B 1 60 ? -7.793 10.336 18.719 1 97.81 60 GLU B C 1
ATOM 3414 O O . GLU B 1 60 ? -8.633 10.289 17.812 1 97.81 60 GLU B O 1
ATOM 3419 N N . TRP B 1 61 ? -7.02 11.336 18.859 1 98.25 61 TRP B N 1
ATOM 3420 C CA . TRP B 1 61 ? -6.969 12.422 17.875 1 98.25 61 TRP B CA 1
ATOM 3421 C C . TRP B 1 61 ? -6.609 11.883 16.5 1 98.25 61 TRP B C 1
ATOM 3423 O O . TRP B 1 61 ? -7.273 12.211 15.508 1 98.25 61 TRP B O 1
ATOM 3433 N N . GLU B 1 62 ? -5.629 11.055 16.453 1 98.69 62 GLU B N 1
ATOM 3434 C CA . GLU B 1 62 ? -5.184 10.461 15.195 1 98.69 62 GLU B CA 1
ATOM 3435 C C . GLU B 1 62 ? -6.277 9.594 14.578 1 98.69 62 GLU B C 1
ATOM 3437 O O . GLU B 1 62 ? -6.473 9.609 13.359 1 98.69 62 GLU B O 1
ATOM 3442 N N . ILE B 1 63 ? -6.977 8.852 15.406 1 98.38 63 ILE B N 1
ATOM 3443 C CA . ILE B 1 63 ? -8.078 8.008 14.938 1 98.38 63 ILE B CA 1
ATOM 3444 C C . ILE B 1 63 ? -9.164 8.883 14.32 1 98.38 63 ILE B C 1
ATOM 3446 O O . ILE B 1 63 ? -9.711 8.547 13.266 1 98.38 63 ILE B O 1
ATOM 3450 N N . ARG B 1 64 ? -9.445 10 14.914 1 98.06 64 ARG B N 1
ATOM 3451 C CA . ARG B 1 64 ? -10.469 10.898 14.398 1 98.06 64 ARG B CA 1
ATOM 3452 C C . ARG B 1 64 ? -10.055 11.492 13.047 1 98.06 64 ARG B C 1
ATOM 3454 O O . ARG B 1 64 ? -10.891 11.656 12.156 1 98.06 64 ARG B O 1
ATOM 3461 N N . LEU B 1 65 ? -8.797 11.82 12.969 1 98.56 65 LEU B N 1
ATOM 3462 C CA . LEU B 1 65 ? -8.305 12.305 11.688 1 98.56 65 LEU B CA 1
ATOM 3463 C C . LEU B 1 65 ? -8.477 11.25 10.602 1 98.56 65 LEU B C 1
ATOM 3465 O O . LEU B 1 65 ? -9.008 11.539 9.531 1 98.56 65 LEU B O 1
ATOM 3469 N N . GLN B 1 66 ? -8.047 10.023 10.867 1 98.56 66 GLN B N 1
ATOM 3470 C CA . GLN B 1 66 ? -8.148 8.93 9.914 1 98.56 66 GLN B CA 1
ATOM 3471 C C . GLN B 1 66 ? -9.602 8.664 9.531 1 98.56 66 GLN B C 1
ATOM 3473 O O . GLN B 1 66 ? -9.914 8.492 8.352 1 98.56 66 GLN B O 1
ATOM 3478 N N . ALA B 1 67 ? -10.461 8.609 10.547 1 97.69 67 ALA B N 1
ATOM 3479 C CA . ALA B 1 67 ? -11.875 8.344 10.305 1 97.69 67 ALA B CA 1
ATOM 3480 C C . ALA B 1 67 ? -12.492 9.414 9.414 1 97.69 67 ALA B C 1
ATOM 3482 O O . ALA B 1 67 ? -13.32 9.117 8.547 1 97.69 67 ALA B O 1
ATOM 3483 N N . THR B 1 68 ? -12.094 10.617 9.602 1 97.31 68 THR B N 1
ATOM 3484 C CA . THR B 1 68 ? -12.641 11.727 8.836 1 97.31 68 THR B CA 1
ATOM 3485 C C . THR B 1 68 ? -12.102 11.711 7.406 1 97.31 68 THR B C 1
ATOM 3487 O O . THR B 1 68 ? -12.859 11.891 6.449 1 97.31 68 THR B O 1
ATOM 3490 N N . LEU B 1 69 ? -10.812 11.523 7.277 1 97 69 LEU B N 1
ATOM 3491 C CA . LEU B 1 69 ? -10.18 11.555 5.961 1 97 69 LEU B CA 1
ATOM 3492 C C . LEU B 1 69 ? -10.664 10.383 5.105 1 97 69 LEU B C 1
ATOM 3494 O O . LEU B 1 69 ? -10.742 10.5 3.881 1 97 69 LEU B O 1
ATOM 3498 N N . GLY B 1 70 ? -10.914 9.211 5.805 1 95.38 70 GLY B N 1
ATOM 3499 C CA . GLY B 1 70 ? -11.484 8.07 5.094 1 95.38 70 GLY B CA 1
ATOM 3500 C C . GLY B 1 70 ? -10.43 7.148 4.508 1 95.38 70 GLY B C 1
ATOM 3501 O O . GLY B 1 70 ? -9.234 7.316 4.773 1 95.38 70 GLY B O 1
ATOM 3502 N N . PRO B 1 71 ? -10.852 6.16 3.766 1 93.44 71 PRO B N 1
ATOM 3503 C CA . PRO B 1 71 ? -9.984 5.066 3.326 1 93.44 71 PRO B CA 1
ATOM 3504 C C . PRO B 1 71 ? -9.016 5.484 2.219 1 93.44 71 PRO B C 1
ATOM 3506 O O . PRO B 1 71 ? -8.094 4.734 1.881 1 93.44 71 PRO B O 1
ATOM 3509 N N . GLN B 1 72 ? -9.188 6.637 1.683 1 94.81 72 GLN B N 1
ATOM 3510 C CA . GLN B 1 72 ? -8.32 7.07 0.595 1 94.81 72 GLN B CA 1
ATOM 3511 C C . GLN B 1 72 ? -6.977 7.566 1.127 1 94.81 72 GLN B C 1
ATOM 3513 O O . GLN B 1 72 ? -6.031 7.746 0.361 1 94.81 72 GLN B O 1
ATOM 3518 N N . TYR B 1 73 ? -6.957 7.762 2.418 1 97.56 73 TYR B N 1
ATOM 3519 C CA . TYR B 1 73 ? -5.734 8.289 3.012 1 97.56 73 TYR B CA 1
ATOM 3520 C C . TYR B 1 73 ? -5.207 7.355 4.098 1 97.56 73 TYR B C 1
ATOM 3522 O O . TYR B 1 73 ? -5.977 6.621 4.719 1 97.56 73 TYR B O 1
ATOM 3530 N N . VAL B 1 74 ? -3.889 7.363 4.238 1 98.31 74 VAL B N 1
ATOM 3531 C CA . VAL B 1 74 ? -3.248 6.621 5.316 1 98.31 74 VAL B CA 1
ATOM 3532 C C . VAL B 1 74 ? -2.27 7.531 6.059 1 98.31 74 VAL B C 1
ATOM 3534 O O . VAL B 1 74 ? -1.717 8.461 5.477 1 98.31 74 VAL B O 1
ATOM 3537 N N . MET B 1 75 ? -2.061 7.242 7.367 1 98.75 75 MET B N 1
ATOM 3538 C CA . MET B 1 75 ? -1.032 7.973 8.102 1 98.75 75 MET B CA 1
ATOM 3539 C C . MET B 1 75 ? 0.349 7.383 7.84 1 98.75 75 MET B C 1
ATOM 3541 O O . MET B 1 75 ? 0.658 6.285 8.312 1 98.75 75 MET B O 1
ATOM 3545 N N . SER B 1 76 ? 1.143 8.141 7.191 1 98.06 76 SER B N 1
ATOM 3546 C CA . SER B 1 76 ? 2.488 7.688 6.852 1 98.06 76 SER B CA 1
ATOM 3547 C C . SER B 1 76 ? 3.451 7.891 8.016 1 98.06 76 SER B C 1
ATOM 3549 O O . SER B 1 76 ? 4.434 7.16 8.148 1 98.06 76 SER B O 1
ATOM 3551 N N . TYR B 1 77 ? 3.168 8.922 8.781 1 98.38 77 TYR B N 1
ATOM 3552 C CA . TYR B 1 77 ? 4.07 9.203 9.898 1 98.38 77 TYR B CA 1
ATOM 3553 C C . TYR B 1 77 ? 3.387 10.07 10.945 1 98.38 77 TYR B C 1
ATOM 3555 O O . TYR B 1 77 ? 2.539 10.898 10.617 1 98.38 77 TYR B O 1
ATOM 3563 N N . ALA B 1 78 ? 3.713 9.867 12.164 1 98.5 78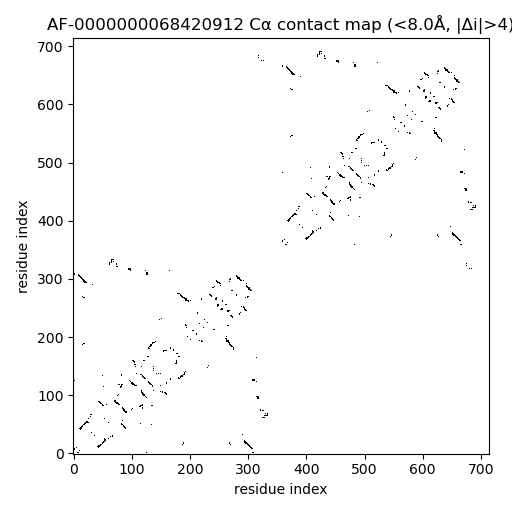 ALA B N 1
ATOM 3564 C CA . ALA B 1 78 ? 3.311 10.711 13.281 1 98.5 78 ALA B CA 1
ATOM 3565 C C . ALA B 1 78 ? 4.449 10.883 14.281 1 98.5 78 ALA B C 1
ATOM 3567 O O . ALA B 1 78 ? 5.211 9.945 14.531 1 98.5 78 ALA B O 1
ATOM 3568 N N . ALA B 1 79 ? 4.527 12.062 14.75 1 97.56 79 ALA B N 1
ATOM 3569 C CA . ALA B 1 79 ? 5.57 12.359 15.734 1 97.56 79 ALA B CA 1
ATOM 3570 C C . ALA B 1 79 ? 5.055 13.297 16.812 1 97.56 79 ALA B C 1
ATOM 3572 O O . ALA B 1 79 ? 4.055 13.992 16.625 1 97.56 79 ALA B O 1
ATOM 3573 N N . ALA B 1 80 ? 5.773 13.211 17.938 1 96.88 80 ALA B N 1
ATOM 3574 C CA . ALA B 1 80 ? 5.422 14.086 19.062 1 96.88 80 ALA B CA 1
ATOM 3575 C C . ALA B 1 80 ? 6.672 14.57 19.797 1 96.88 80 ALA B C 1
ATOM 3577 O O . ALA B 1 80 ? 7.691 13.875 19.828 1 96.88 80 ALA B O 1
ATOM 3578 N N . HIS B 1 81 ? 6.59 15.688 20.281 1 94.94 81 HIS B N 1
ATOM 3579 C CA . HIS B 1 81 ? 7.52 16.297 21.219 1 94.94 81 HIS B CA 1
ATOM 3580 C C . HIS B 1 81 ? 6.777 16.984 22.359 1 94.94 81 HIS B C 1
ATOM 3582 O O . HIS B 1 81 ? 6.398 18.156 22.25 1 94.94 81 HIS B O 1
ATOM 3588 N N . GLY B 1 82 ? 6.625 16.172 23.547 1 92.94 82 GLY B N 1
ATOM 3589 C CA . GLY B 1 82 ? 5.688 16.641 24.547 1 92.94 82 GLY B CA 1
ATOM 3590 C C . GLY B 1 82 ? 4.258 16.703 24.047 1 92.94 82 GLY B C 1
ATOM 3591 O O . GLY B 1 82 ? 3.693 15.695 23.625 1 92.94 82 GLY B O 1
ATOM 3592 N N . VAL B 1 83 ? 3.756 18 24.062 1 95.25 83 VAL B N 1
ATOM 3593 C CA . VAL B 1 83 ? 2.371 18.172 23.641 1 95.25 83 VAL B CA 1
ATOM 3594 C C . VAL B 1 83 ? 2.334 18.797 22.234 1 95.25 83 VAL B C 1
ATOM 3596 O O . VAL B 1 83 ? 1.313 19.344 21.828 1 95.25 83 VAL B O 1
ATOM 3599 N N . LEU B 1 84 ? 3.475 18.781 21.594 1 96.81 84 LEU B N 1
ATOM 3600 C CA . LEU B 1 84 ? 3.564 19.109 20.188 1 96.81 84 LEU B CA 1
ATOM 3601 C C . LEU B 1 84 ? 3.43 17.859 19.328 1 96.81 84 LEU B C 1
ATOM 3603 O O . LEU B 1 84 ? 4.227 16.922 19.453 1 96.81 84 LEU B O 1
ATOM 3607 N N . TYR B 1 85 ? 2.365 17.812 18.516 1 98.31 85 TYR B N 1
ATOM 3608 C CA . TYR B 1 85 ? 2.115 16.656 17.656 1 98.31 85 TYR B CA 1
ATOM 3609 C C . TYR B 1 85 ? 2.201 17.031 16.188 1 98.31 85 TYR B C 1
ATOM 3611 O O . TYR B 1 85 ? 1.873 18.156 15.812 1 98.31 85 TYR B O 1
ATOM 3619 N N . LEU B 1 86 ? 2.664 16.156 15.367 1 98.75 86 LEU B N 1
ATOM 3620 C CA . LEU B 1 86 ? 2.637 16.281 13.922 1 98.75 86 LEU B CA 1
ATOM 3621 C C . LEU B 1 86 ? 2.178 14.992 13.258 1 98.75 86 LEU B C 1
ATOM 3623 O O . LEU B 1 86 ? 2.705 13.914 13.562 1 98.75 86 LEU B O 1
ATOM 3627 N N . SER B 1 87 ? 1.119 15.062 12.453 1 98.88 87 SER B N 1
ATOM 3628 C CA . SER B 1 87 ? 0.601 13.922 11.703 1 98.88 87 SER B CA 1
ATOM 3629 C C . SER B 1 87 ? 0.729 14.141 10.203 1 98.88 87 SER B C 1
ATOM 3631 O O . SER B 1 87 ? 0.356 15.203 9.688 1 98.88 87 SER B O 1
ATOM 3633 N N . PHE B 1 88 ? 1.258 13.148 9.539 1 98.88 88 PHE B N 1
ATOM 3634 C CA . PHE B 1 88 ? 1.421 13.18 8.094 1 98.88 88 PHE B CA 1
ATOM 3635 C C . PHE B 1 88 ? 0.593 12.078 7.438 1 98.88 88 PHE B C 1
ATOM 3637 O O . PHE B 1 88 ? 0.895 10.891 7.582 1 98.88 88 PHE B O 1
ATOM 3644 N N . PHE B 1 89 ? -0.498 12.5 6.715 1 98.81 89 PHE B N 1
ATOM 3645 C CA . PHE B 1 89 ? -1.335 11.594 5.941 1 98.81 89 PHE B CA 1
ATOM 3646 C C . PHE B 1 89 ? -1.044 11.727 4.449 1 98.81 89 PHE B C 1
ATOM 3648 O O . PHE B 1 89 ? -0.825 12.836 3.951 1 98.81 89 PHE B O 1
ATOM 3655 N N . LEU B 1 90 ? -1.094 10.68 3.809 1 98.19 90 LEU B N 1
ATOM 3656 C CA . LEU B 1 90 ? -0.832 10.578 2.377 1 98.19 90 LEU B CA 1
ATOM 3657 C C . LEU B 1 90 ? -1.918 9.766 1.682 1 98.19 90 LEU B C 1
ATOM 3659 O O . LEU B 1 90 ? -2.418 8.781 2.238 1 98.19 90 LEU B O 1
ATOM 3663 N N . ARG B 1 91 ? -2.322 10.25 0.498 1 97.19 91 ARG B N 1
ATOM 3664 C CA . ARG B 1 91 ? -3.162 9.375 -0.307 1 97.19 91 ARG B CA 1
ATOM 3665 C C . ARG B 1 91 ? -2.551 7.977 -0.413 1 97.19 91 ARG B C 1
ATOM 3667 O O . ARG B 1 91 ? -1.345 7.84 -0.63 1 97.19 91 ARG B O 1
ATOM 3674 N N . ARG B 1 92 ? -3.328 6.977 -0.297 1 95.75 92 ARG B N 1
ATOM 3675 C CA . ARG B 1 92 ? -2.824 5.625 -0.071 1 95.75 92 ARG B CA 1
ATOM 3676 C C . ARG B 1 92 ? -2.096 5.102 -1.304 1 95.75 92 ARG B C 1
ATOM 3678 O O . ARG B 1 92 ? -1.163 4.301 -1.187 1 95.75 92 ARG B O 1
ATOM 3685 N N . ASP B 1 93 ? -2.48 5.496 -2.521 1 93.62 93 ASP B N 1
ATOM 3686 C CA . ASP B 1 93 ? -1.827 4.988 -3.725 1 93.62 93 ASP B CA 1
ATOM 3687 C C . ASP B 1 93 ? -0.472 5.66 -3.938 1 93.62 93 ASP B C 1
ATOM 3689 O O . ASP B 1 93 ? 0.3 5.246 -4.809 1 93.62 93 ASP B O 1
ATOM 3693 N N . LEU B 1 94 ? -0.122 6.617 -3.094 1 96.06 94 LEU B N 1
ATOM 3694 C CA . LEU B 1 94 ? 1.117 7.363 -3.273 1 96.06 94 LEU B CA 1
ATOM 3695 C C . LEU B 1 94 ? 2.191 6.879 -2.307 1 96.06 94 LEU B C 1
ATOM 3697 O O . LEU B 1 94 ? 3.33 7.355 -2.346 1 96.06 94 LEU B O 1
ATOM 3701 N N . ILE B 1 95 ? 1.905 5.922 -1.49 1 95.56 95 ILE B N 1
ATOM 3702 C CA . ILE B 1 95 ? 2.809 5.523 -0.417 1 95.56 95 ILE B CA 1
ATOM 3703 C C . ILE B 1 95 ? 4.055 4.871 -1.009 1 95.56 95 ILE B C 1
ATOM 3705 O O . ILE B 1 95 ? 5.055 4.68 -0.312 1 95.56 95 ILE B O 1
ATOM 3709 N N . TRP B 1 96 ? 4.035 4.562 -2.287 1 93.75 96 TRP B N 1
ATOM 3710 C CA . TRP B 1 96 ? 5.141 3.875 -2.947 1 93.75 96 TRP B CA 1
ATOM 3711 C C . TRP B 1 96 ? 6.199 4.871 -3.416 1 93.75 96 TRP B C 1
ATOM 3713 O O . TRP B 1 96 ? 7.305 4.477 -3.785 1 93.75 96 TRP B O 1
ATOM 3723 N N . PHE B 1 97 ? 5.887 6.195 -3.357 1 94 97 PHE B N 1
ATOM 3724 C CA . PHE B 1 97 ? 6.742 7.184 -4.008 1 94 97 PHE B CA 1
ATOM 3725 C C . PHE B 1 97 ? 7.371 8.109 -2.977 1 94 97 PHE B C 1
ATOM 3727 O O . PHE B 1 97 ? 7.969 9.133 -3.332 1 94 97 PHE B O 1
ATOM 3734 N N . CYS B 1 98 ? 7.191 7.797 -1.729 1 94.25 98 CYS B N 1
ATOM 3735 C CA . CYS B 1 98 ? 7.727 8.594 -0.631 1 94.25 98 CYS B CA 1
ATOM 3736 C C . CYS B 1 98 ? 8.914 7.895 0.022 1 94.25 98 CYS B C 1
ATOM 3738 O O . CYS B 1 98 ? 8.891 6.68 0.227 1 94.25 98 CYS B O 1
ATOM 3740 N N . SER B 1 99 ? 9.93 8.617 0.305 1 94 99 SER B N 1
ATOM 3741 C CA . SER B 1 99 ? 11.031 8.07 1.091 1 94 99 SER B CA 1
ATOM 3742 C C . SER B 1 99 ? 10.609 7.836 2.539 1 94 99 SER B C 1
ATOM 3744 O O . SER B 1 99 ? 9.492 8.188 2.934 1 94 99 SER B O 1
ATOM 3746 N N . GLU B 1 100 ? 11.516 7.238 3.225 1 93.44 100 GLU B N 1
ATOM 3747 C CA . GLU B 1 100 ? 11.297 7.184 4.668 1 93.44 100 GLU B CA 1
ATOM 3748 C C . GLU B 1 100 ? 11.219 8.586 5.266 1 93.44 100 GLU B C 1
ATOM 3750 O O . GLU B 1 100 ? 11.938 9.492 4.844 1 93.44 100 GLU B O 1
ATOM 3755 N N . VAL B 1 101 ? 10.352 8.734 6.258 1 97.12 101 VAL B N 1
ATOM 3756 C CA . VAL B 1 101 ? 10.195 10.023 6.926 1 97.12 101 VAL B CA 1
ATOM 3757 C C . VAL B 1 101 ? 11.164 10.117 8.102 1 97.12 101 VAL B C 1
ATOM 3759 O O . VAL B 1 101 ? 11.328 9.148 8.852 1 97.12 101 VAL B O 1
ATOM 3762 N N . GLU B 1 102 ? 11.82 11.188 8.117 1 97.19 102 GLU B N 1
ATOM 3763 C CA . GLU B 1 102 ? 12.703 11.453 9.25 1 97.19 102 GLU B CA 1
ATOM 3764 C C . GLU B 1 102 ? 12.133 12.555 10.141 1 97.19 102 GLU B C 1
ATOM 3766 O O . GLU B 1 102 ? 11.383 13.414 9.672 1 97.19 102 GLU B O 1
ATOM 3771 N N . CYS B 1 103 ? 12.445 12.508 11.398 1 97.75 103 CYS B N 1
ATOM 3772 C CA . CYS B 1 103 ? 11.914 13.461 12.367 1 97.75 103 CYS B CA 1
ATOM 3773 C C . CYS B 1 103 ? 13.016 13.977 13.289 1 97.75 103 CYS B C 1
ATOM 3775 O O . CYS B 1 103 ? 14.008 13.281 13.516 1 97.75 103 CYS B O 1
ATOM 3777 N N . ALA B 1 104 ? 12.898 15.164 13.672 1 97.5 104 ALA B N 1
ATOM 3778 C CA . ALA B 1 104 ? 13.758 15.781 14.68 1 97.5 104 ALA B CA 1
ATOM 3779 C C . ALA B 1 104 ? 12.969 16.75 15.547 1 97.5 104 ALA B C 1
ATOM 3781 O O . ALA B 1 104 ? 11.906 17.234 15.141 1 97.5 104 ALA B O 1
ATOM 3782 N N . THR B 1 105 ? 13.461 17 16.781 1 95.88 105 THR B N 1
ATOM 3783 C CA . THR B 1 105 ? 12.766 17.891 17.719 1 95.88 105 THR B CA 1
ATOM 3784 C C . THR B 1 105 ? 13.742 18.875 18.344 1 95.88 105 THR B C 1
ATOM 3786 O O . THR B 1 105 ? 14.945 18.625 18.406 1 95.88 105 THR B O 1
ATOM 3789 N N . VAL B 1 106 ? 13.227 20 18.75 1 94.31 106 VAL B N 1
ATOM 3790 C CA . VAL B 1 106 ? 13.977 21.047 19.438 1 94.31 106 VAL B CA 1
ATOM 3791 C C . VAL B 1 106 ? 13.172 21.547 20.641 1 94.31 106 VAL B C 1
ATOM 3793 O O . VAL B 1 106 ? 11.992 21.875 20.516 1 94.31 106 VAL B O 1
ATOM 3796 N N . THR B 1 107 ? 13.805 21.531 21.781 1 91.06 107 THR B N 1
ATOM 3797 C CA . THR B 1 107 ? 13.242 22.188 22.969 1 91.06 107 THR B CA 1
ATOM 3798 C C . THR B 1 107 ? 13.82 23.594 23.125 1 91.06 107 THR B C 1
ATOM 3800 O O . THR B 1 107 ? 15.039 23.766 23.172 1 91.06 107 THR B O 1
ATOM 3803 N N . THR B 1 108 ? 13.102 24.578 23.141 1 85.38 108 THR B N 1
ATOM 3804 C CA . THR B 1 108 ? 13.609 25.938 23.172 1 85.38 108 THR B CA 1
ATOM 3805 C C . THR B 1 108 ? 13.547 26.5 24.594 1 85.38 108 THR B C 1
ATOM 3807 O O . THR B 1 108 ? 14.188 27.516 24.891 1 85.38 108 THR B O 1
ATOM 3810 N N . ARG B 1 109 ? 12.758 26.141 25.438 1 72.12 109 ARG B N 1
ATOM 3811 C CA . ARG B 1 109 ? 12.727 26.641 26.797 1 72.12 109 ARG B CA 1
ATOM 3812 C C . ARG B 1 109 ? 13.266 25.594 27.781 1 72.12 109 ARG B C 1
ATOM 3814 O O . ARG B 1 109 ? 13.242 24.406 27.484 1 72.12 109 ARG B O 1
ATOM 3821 N N . ILE B 1 110 ? 13.906 26.203 29 1 56.53 110 ILE B N 1
ATOM 3822 C CA . ILE B 1 110 ? 14.594 25.516 30.094 1 56.53 110 ILE B CA 1
ATOM 3823 C C . ILE B 1 110 ? 13.688 24.453 30.688 1 56.53 110 ILE B C 1
ATOM 3825 O O . ILE B 1 110 ? 12.461 24.594 30.688 1 56.53 110 ILE B O 1
ATOM 3829 N N . VAL B 1 111 ? 14.219 23.172 31.219 1 53.03 111 VAL B N 1
ATOM 3830 C CA . VAL B 1 111 ? 13.766 21.875 31.703 1 53.03 111 VAL B CA 1
ATOM 3831 C C . VAL B 1 111 ? 12.602 22.078 32.688 1 53.03 111 VAL B C 1
ATOM 3833 O O . VAL B 1 111 ? 11.766 21.188 32.844 1 53.03 111 VAL B O 1
ATOM 3836 N N . SER B 1 112 ? 12.695 22.969 33.594 1 45.31 112 SER B N 1
ATOM 3837 C CA . SER B 1 112 ? 11.664 22.906 34.625 1 45.31 112 SER B CA 1
ATOM 3838 C C . SER B 1 112 ? 10.273 23.031 34 1 45.31 112 SER B C 1
ATOM 3840 O O . SER B 1 112 ? 9.273 22.719 34.656 1 45.31 112 SER B O 1
ATOM 3842 N N . GLN B 1 113 ? 10.055 23.984 33.062 1 49.5 113 GLN B N 1
ATOM 3843 C CA . GLN B 1 113 ? 8.734 24.219 32.5 1 49.5 113 GLN B CA 1
ATOM 3844 C C . GLN B 1 113 ? 8.398 23.203 31.422 1 49.5 113 GLN B C 1
ATOM 3846 O O . GLN B 1 113 ? 9.211 22.953 30.531 1 49.5 113 GLN B O 1
ATOM 3851 N N . PHE B 1 114 ? 7.691 22.234 31.688 1 50.34 114 PHE B N 1
ATOM 3852 C CA . PHE B 1 114 ? 7.141 21.125 30.922 1 50.34 114 PHE B CA 1
ATOM 3853 C C . PHE B 1 114 ? 7.191 21.422 29.438 1 50.34 114 PHE B C 1
ATOM 3855 O O . PHE B 1 114 ? 7.145 22.594 29.016 1 50.34 114 PHE B O 1
ATOM 3862 N N . LYS B 1 115 ? 7.648 20.484 28.453 1 61.16 115 LYS B N 1
ATOM 3863 C CA . LYS B 1 115 ? 7.84 20.156 27.047 1 61.16 115 LYS B CA 1
ATOM 3864 C C . LYS B 1 115 ? 6.68 20.688 26.203 1 61.16 115 LYS B C 1
ATOM 3866 O O . LYS B 1 115 ? 6.059 19.938 25.453 1 61.16 115 LYS B O 1
ATOM 3871 N N . THR B 1 116 ? 6.473 22.094 26.453 1 76.69 116 THR B N 1
ATOM 3872 C CA . THR B 1 116 ? 5.348 22.672 25.719 1 76.69 116 THR B CA 1
ATOM 3873 C C . THR B 1 116 ? 5.836 23.531 24.562 1 76.69 116 THR B C 1
ATOM 3875 O O . THR B 1 116 ? 5.188 23.594 23.516 1 76.69 116 THR B O 1
ATOM 3878 N N . LYS B 1 117 ? 7.012 24.297 24.797 1 91.25 117 LYS B N 1
ATOM 3879 C CA . LYS B 1 117 ? 7.52 25.156 23.734 1 91.25 117 LYS B CA 1
ATOM 3880 C C . LYS B 1 117 ? 8.664 24.484 22.984 1 91.25 117 LYS B C 1
ATOM 3882 O O . LYS B 1 117 ? 9.539 23.875 23.594 1 91.25 117 LYS B O 1
ATOM 3887 N N . GLY B 1 118 ? 8.633 24.594 21.719 1 94.69 118 GLY B N 1
ATOM 3888 C CA . GLY B 1 118 ? 9.625 23.953 20.875 1 94.69 118 GLY B CA 1
ATOM 3889 C C . GLY B 1 118 ? 9.172 23.781 19.438 1 94.69 118 GLY B C 1
ATOM 3890 O O . GLY B 1 118 ? 8.359 24.562 18.938 1 94.69 118 GLY B O 1
ATOM 3891 N N . ALA B 1 119 ? 9.875 22.906 18.812 1 97.25 119 ALA B N 1
ATOM 3892 C CA . ALA B 1 119 ? 9.578 22.641 17.406 1 97.25 119 ALA B CA 1
ATOM 3893 C C . ALA B 1 119 ? 9.758 21.172 17.078 1 97.25 119 ALA B C 1
ATOM 3895 O O . ALA B 1 119 ? 10.5 20.453 17.766 1 97.25 119 ALA B O 1
ATOM 3896 N N . LEU B 1 120 ? 9.016 20.734 16.219 1 97.5 120 LEU B N 1
ATOM 3897 C CA . LEU B 1 120 ? 9.047 19.375 15.664 1 97.5 120 LEU B CA 1
ATOM 3898 C C . LEU B 1 120 ? 9.086 19.422 14.141 1 97.5 120 LEU B C 1
ATOM 3900 O O . LEU B 1 120 ? 8.258 20.078 13.508 1 97.5 120 LEU B O 1
ATOM 3904 N N . GLY B 1 121 ? 10.086 18.734 13.539 1 98.25 121 GLY B N 1
ATOM 3905 C CA . GLY B 1 121 ? 10.227 18.719 12.094 1 98.25 121 GLY B CA 1
ATOM 3906 C C . GLY B 1 121 ? 10.219 17.312 11.516 1 98.25 121 GLY B C 1
ATOM 3907 O O . GLY B 1 121 ? 10.773 16.391 12.109 1 98.25 121 GLY B O 1
ATOM 3908 N N . ILE B 1 122 ? 9.531 17.156 10.367 1 98.56 122 ILE B N 1
ATOM 3909 C CA . ILE B 1 122 ? 9.656 15.93 9.594 1 98.56 122 ILE B CA 1
ATOM 3910 C C . ILE B 1 122 ? 10.109 16.25 8.172 1 98.56 122 ILE B C 1
ATOM 3912 O O . ILE B 1 122 ? 9.812 17.328 7.652 1 98.56 122 ILE B O 1
ATOM 3916 N N . CYS B 1 123 ? 10.828 15.344 7.566 1 97.5 123 CYS B N 1
ATOM 3917 C CA . CYS B 1 123 ? 11.258 15.547 6.191 1 97.5 123 CYS B CA 1
ATOM 3918 C C . CYS B 1 123 ? 11.203 14.25 5.398 1 97.5 123 CYS B C 1
ATOM 3920 O O . CYS B 1 123 ? 11.266 13.164 5.98 1 97.5 123 CYS B O 1
ATOM 3922 N N . PHE B 1 124 ? 11.016 14.359 4.18 1 96.69 124 PHE B N 1
ATOM 3923 C CA . PHE B 1 124 ? 11.031 13.234 3.244 1 96.69 124 PHE B CA 1
ATOM 3924 C C . PHE B 1 124 ? 11.195 13.734 1.812 1 96.69 124 PHE B C 1
ATOM 3926 O O . PHE B 1 124 ? 11.156 14.938 1.557 1 96.69 124 PHE B O 1
ATOM 3933 N N . THR B 1 125 ? 11.508 12.828 0.979 1 95.38 125 THR B N 1
ATOM 3934 C CA . THR B 1 125 ? 11.523 13.078 -0.457 1 95.38 125 THR B CA 1
ATOM 3935 C C . THR B 1 125 ? 10.344 12.391 -1.139 1 95.38 125 THR B C 1
ATOM 3937 O O . THR B 1 125 ? 10.047 11.227 -0.848 1 95.38 125 THR B O 1
ATOM 3940 N N . PHE B 1 126 ? 9.609 13.047 -1.895 1 95.81 126 PHE B N 1
ATOM 3941 C CA . PHE B 1 126 ? 8.516 12.547 -2.713 1 95.81 126 PHE B CA 1
ATOM 3942 C C . PHE B 1 126 ? 8.828 12.711 -4.195 1 95.81 126 PHE B C 1
ATOM 3944 O O . PHE B 1 126 ? 8.969 13.828 -4.688 1 95.81 126 PHE B O 1
ATOM 3951 N N . PHE B 1 127 ? 8.875 11.547 -4.859 1 93.06 127 PHE B N 1
ATOM 3952 C CA . PHE B 1 127 ? 9.523 11.523 -6.168 1 93.06 127 PHE B CA 1
ATOM 3953 C C . PHE B 1 127 ? 10.906 12.156 -6.102 1 93.06 127 PHE B C 1
ATOM 3955 O O . PHE B 1 127 ? 11.766 11.695 -5.355 1 93.06 127 PHE B O 1
ATOM 3962 N N . GLY B 1 128 ? 11.156 13.211 -6.684 1 91.88 128 GLY B N 1
ATOM 3963 C CA . GLY B 1 128 ? 12.461 13.852 -6.668 1 91.88 128 GLY B CA 1
ATOM 3964 C C . GLY B 1 128 ? 12.469 15.172 -5.922 1 91.88 128 GLY B C 1
ATOM 3965 O O . GLY B 1 128 ? 13.445 15.93 -5.988 1 91.88 128 GLY B O 1
ATOM 3966 N N . THR B 1 129 ? 11.453 15.477 -5.16 1 94.94 129 THR B N 1
ATOM 3967 C CA . THR B 1 129 ? 11.312 16.75 -4.465 1 94.94 129 THR B CA 1
ATOM 3968 C C . THR B 1 129 ? 11.391 16.562 -2.955 1 94.94 129 THR B C 1
ATOM 3970 O O . THR B 1 129 ? 10.656 15.742 -2.393 1 94.94 129 THR B O 1
ATOM 3973 N N . SER B 1 130 ? 12.281 17.297 -2.311 1 95.25 130 SER B N 1
ATOM 3974 C CA . SER B 1 130 ? 12.453 17.172 -0.866 1 95.25 130 SER B CA 1
ATOM 3975 C C . SER B 1 130 ? 11.547 18.156 -0.12 1 95.25 130 SER B C 1
ATOM 3977 O O . SER B 1 130 ? 11.352 19.281 -0.558 1 95.25 130 SER B O 1
ATOM 3979 N N . PHE B 1 131 ? 10.992 17.703 0.967 1 97.5 131 PHE B N 1
ATOM 3980 C CA . PHE B 1 131 ? 10.078 18.484 1.791 1 97.5 131 PHE B CA 1
ATOM 3981 C C . PHE B 1 131 ? 10.562 18.531 3.236 1 97.5 131 PHE B C 1
ATOM 3983 O O . PHE B 1 131 ? 11.062 17.531 3.762 1 97.5 131 PHE B O 1
ATOM 3990 N N . LEU B 1 132 ? 10.383 19.656 3.838 1 98.19 132 LEU B N 1
ATOM 3991 C CA . LEU B 1 132 ? 10.516 19.828 5.281 1 98.19 132 LEU B CA 1
ATOM 3992 C C . LEU B 1 132 ? 9.266 20.5 5.859 1 98.19 132 LEU B C 1
ATOM 3994 O O . LEU B 1 132 ? 8.836 21.547 5.379 1 98.19 132 LEU B O 1
ATOM 3998 N N . PHE B 1 133 ? 8.648 19.875 6.812 1 98.94 133 PHE B N 1
ATOM 3999 C CA . PHE B 1 133 ? 7.535 20.438 7.562 1 98.94 133 PHE B CA 1
ATOM 4000 C C . PHE B 1 133 ? 7.926 20.672 9.016 1 98.94 133 PHE B C 1
ATOM 4002 O O . PHE B 1 133 ? 8.43 19.766 9.688 1 98.94 133 PHE B O 1
ATOM 4009 N N . ILE B 1 134 ? 7.715 21.859 9.461 1 98.81 134 ILE B N 1
ATOM 4010 C CA . ILE B 1 134 ? 8.047 22.203 10.836 1 98.81 134 ILE B CA 1
ATOM 4011 C C . ILE B 1 134 ? 6.809 22.734 11.555 1 98.81 134 ILE B C 1
ATOM 4013 O O . ILE B 1 134 ? 6.176 23.688 11.094 1 98.81 134 ILE B O 1
ATOM 4017 N N . THR B 1 135 ? 6.453 22.125 12.625 1 98.75 135 THR B N 1
ATOM 4018 C CA . THR B 1 135 ? 5.469 22.719 13.523 1 98.75 135 THR B CA 1
ATOM 4019 C C . THR B 1 135 ? 6.137 23.219 14.805 1 98.75 135 THR B C 1
ATOM 4021 O O . THR B 1 135 ? 7.066 22.578 15.312 1 98.75 135 THR B O 1
ATOM 4024 N N . SER B 1 136 ? 5.703 24.406 15.258 1 98.19 136 SER B N 1
ATOM 4025 C CA . SER B 1 136 ? 6.367 24.953 16.438 1 98.19 136 SER B CA 1
ATOM 4026 C C . SER B 1 136 ? 5.367 25.656 17.344 1 98.19 136 SER B C 1
ATOM 4028 O O . SER B 1 136 ? 4.25 25.984 16.922 1 98.19 136 SER B O 1
ATOM 4030 N N . HIS B 1 137 ? 5.719 25.719 18.531 1 97.62 137 HIS B N 1
ATOM 4031 C CA . HIS B 1 137 ? 5.074 26.516 19.578 1 97.62 137 HIS B CA 1
ATOM 4032 C C . HIS B 1 137 ? 6.062 27.469 20.234 1 97.62 137 HIS B C 1
ATOM 4034 O O . HIS B 1 137 ? 6.793 27.078 21.156 1 97.62 137 HIS B O 1
ATOM 4040 N N . PHE B 1 138 ? 6.035 28.734 19.781 1 97.06 138 PHE B N 1
ATOM 4041 C CA . PHE B 1 138 ? 7.016 29.703 20.266 1 97.06 138 PHE B CA 1
ATOM 4042 C C . PHE B 1 138 ? 6.605 30.266 21.625 1 97.06 138 PHE B C 1
ATOM 4044 O O . PHE B 1 138 ? 5.473 30.062 22.062 1 97.06 138 PHE B O 1
ATOM 4051 N N . THR B 1 139 ? 7.543 30.922 22.219 1 95.31 139 THR B N 1
ATOM 4052 C CA . THR B 1 139 ? 7.367 31.547 23.531 1 95.31 139 THR B CA 1
ATOM 4053 C C . THR B 1 139 ? 6.113 32.406 23.547 1 95.31 139 THR B C 1
ATOM 4055 O O . THR B 1 139 ? 5.855 33.156 22.609 1 95.31 139 THR B O 1
ATOM 4058 N N . SER B 1 140 ? 5.309 32.25 24.578 1 93.38 140 SER B N 1
ATOM 4059 C CA . SER B 1 140 ? 4.098 33.062 24.75 1 93.38 140 SER B CA 1
ATOM 4060 C C . SER B 1 140 ? 4.348 34.281 25.625 1 93.38 140 SER B C 1
ATOM 4062 O O . SER B 1 140 ? 5.391 34.375 26.281 1 93.38 140 SER B O 1
ATOM 4064 N N . GLY B 1 141 ? 3.342 35.156 25.578 1 90.75 141 GLY B N 1
ATOM 4065 C CA . GLY B 1 141 ? 3.422 36.312 26.438 1 90.75 141 GLY B CA 1
ATOM 4066 C C . GLY B 1 141 ? 3.529 37.625 25.656 1 90.75 141 GLY B C 1
ATOM 4067 O O . GLY B 1 141 ? 4.043 37.625 24.531 1 90.75 141 GLY B O 1
ATOM 4068 N N . ASP B 1 142 ? 3.135 38.656 26.328 1 88.81 142 ASP B N 1
ATOM 4069 C CA . ASP B 1 142 ? 3.189 39.969 25.719 1 88.81 142 ASP B CA 1
ATOM 4070 C C . ASP B 1 142 ? 4.617 40.531 25.703 1 88.81 142 ASP B C 1
ATOM 4072 O O . ASP B 1 142 ? 5.359 40.344 26.672 1 88.81 142 ASP B O 1
ATOM 4076 N N . GLY B 1 143 ? 5.055 41.094 24.719 1 90.44 143 GLY B N 1
ATOM 4077 C CA . GLY B 1 143 ? 6.344 41.781 24.641 1 90.44 143 GLY B CA 1
ATOM 4078 C C . GLY B 1 143 ? 7.504 40.812 24.453 1 90.44 143 GLY B C 1
ATOM 4079 O O . GLY B 1 143 ? 8.656 41.188 24.688 1 90.44 143 GLY B O 1
ATOM 4080 N N . LYS B 1 144 ? 7.23 39.625 24.109 1 94.88 144 LYS B N 1
ATOM 4081 C CA . LYS B 1 144 ? 8.281 38.625 24.031 1 94.88 144 LYS B CA 1
ATOM 4082 C C . LYS B 1 144 ? 8.688 38.344 22.594 1 94.88 144 LYS B C 1
ATOM 4084 O O . LYS B 1 144 ? 8.922 37.219 22.203 1 94.88 144 LYS B O 1
ATOM 4089 N N . VAL B 1 145 ? 8.719 39.375 21.766 1 97.25 145 VAL B N 1
ATOM 4090 C CA . VAL B 1 145 ? 9.055 39.25 20.359 1 97.25 145 VAL B CA 1
ATOM 4091 C C . VAL B 1 145 ? 10.484 38.719 20.203 1 97.25 145 VAL B C 1
ATOM 4093 O O . VAL B 1 145 ? 10.758 37.844 19.406 1 97.25 145 VAL B O 1
ATOM 4096 N N . SER B 1 146 ? 11.414 39.281 21.016 1 96.75 146 SER B N 1
ATOM 4097 C CA . SER B 1 146 ? 12.82 38.906 20.938 1 96.75 146 SER B CA 1
ATOM 4098 C C . SER B 1 146 ? 12.992 37.406 21.281 1 96.75 146 SER B C 1
ATOM 4100 O O . SER B 1 146 ? 13.797 36.719 20.641 1 96.75 146 SER B O 1
ATOM 4102 N N . GLU B 1 147 ? 12.312 36.938 22.266 1 95.75 147 GLU B N 1
ATOM 4103 C CA . GLU B 1 147 ? 12.375 35.531 22.641 1 95.75 147 GLU B CA 1
ATOM 4104 C C . GLU B 1 147 ? 11.844 34.625 21.516 1 95.75 147 GLU B C 1
ATOM 4106 O O . GLU B 1 147 ? 12.375 33.562 21.266 1 95.75 147 GLU B O 1
ATOM 4111 N N . ARG B 1 148 ? 10.828 35.094 20.859 1 97.06 148 ARG B N 1
ATOM 4112 C CA . ARG B 1 148 ? 10.25 34.344 19.75 1 97.06 148 ARG B CA 1
ATOM 4113 C C . ARG B 1 148 ? 11.211 34.281 18.562 1 97.06 148 ARG B C 1
ATOM 4115 O O . ARG B 1 148 ? 11.312 33.25 17.906 1 97.06 148 ARG B O 1
ATOM 4122 N N . VAL B 1 149 ? 11.883 35.375 18.312 1 97.69 149 VAL B N 1
ATOM 4123 C CA . VAL B 1 149 ? 12.898 35.375 17.266 1 97.69 149 VAL B CA 1
ATOM 4124 C C . VAL B 1 149 ? 14.023 34.406 17.625 1 97.69 149 VAL B C 1
ATOM 4126 O O . VAL B 1 149 ? 14.555 33.719 16.766 1 97.69 149 VAL B O 1
ATOM 4129 N N . LEU B 1 150 ? 14.367 34.375 18.891 1 96.44 150 LEU B N 1
ATOM 4130 C CA . LEU B 1 150 ? 15.383 33.438 19.344 1 96.44 150 LEU B CA 1
ATOM 4131 C C . LEU B 1 150 ? 14.922 32 19.156 1 96.44 150 LEU B C 1
ATOM 4133 O O . LEU B 1 150 ? 15.719 31.125 18.812 1 96.44 150 LEU B O 1
ATOM 4137 N N . ASP B 1 151 ? 13.68 31.719 19.469 1 96.62 151 ASP B N 1
ATOM 4138 C CA . ASP B 1 151 ? 13.117 30.391 19.234 1 96.62 151 ASP B CA 1
ATOM 4139 C C . ASP B 1 151 ? 13.289 29.969 17.781 1 96.62 151 ASP B C 1
ATOM 4141 O O . ASP B 1 151 ? 13.641 28.812 17.5 1 96.62 151 ASP B O 1
ATOM 4145 N N . TYR B 1 152 ? 13.039 30.891 16.891 1 97.38 152 TYR B N 1
ATOM 4146 C CA . TYR B 1 152 ? 13.203 30.656 15.469 1 97.38 152 TYR B CA 1
ATOM 4147 C C . TYR B 1 152 ? 14.641 30.266 15.133 1 97.38 152 TYR B C 1
ATOM 4149 O O . TYR B 1 152 ? 14.891 29.25 14.492 1 97.38 152 TYR B O 1
ATOM 4157 N N . HIS B 1 153 ? 15.547 31 15.625 1 97.06 153 HIS B N 1
ATOM 4158 C CA . HIS B 1 153 ? 16.953 30.766 15.305 1 97.06 153 HIS B CA 1
ATOM 4159 C C . HIS B 1 153 ? 17.438 29.453 15.914 1 97.06 153 HIS B C 1
ATOM 4161 O O . HIS B 1 153 ? 18.203 28.719 15.273 1 97.06 153 HIS B O 1
ATOM 4167 N N . LYS B 1 154 ? 17.016 29.203 17.078 1 95.69 154 LYS B N 1
ATOM 4168 C CA . LYS B 1 154 ? 17.359 27.938 17.703 1 95.69 154 LYS B CA 1
ATOM 4169 C C . LYS B 1 154 ? 16.844 26.75 16.875 1 95.69 154 LYS B C 1
ATOM 4171 O O . LYS B 1 154 ? 17.531 25.75 16.734 1 95.69 154 LYS B O 1
ATOM 4176 N N . THR B 1 155 ? 15.664 26.875 16.375 1 97.06 155 THR B N 1
ATOM 4177 C CA . THR B 1 155 ? 15.023 25.797 15.625 1 97.06 155 THR B CA 1
ATOM 4178 C C . THR B 1 155 ? 15.789 25.516 14.336 1 97.06 155 THR B C 1
ATOM 4180 O O . THR B 1 155 ? 16.125 24.359 14.047 1 97.06 155 THR B O 1
ATOM 4183 N N . ILE B 1 156 ? 16.109 26.531 13.539 1 97.06 156 ILE B N 1
ATOM 4184 C CA . ILE B 1 156 ? 16.719 26.297 12.234 1 97.06 156 ILE B CA 1
ATOM 4185 C C . ILE B 1 156 ? 18.156 25.828 12.414 1 97.06 156 ILE B C 1
ATOM 4187 O O . ILE B 1 156 ? 18.734 25.203 11.516 1 97.06 156 ILE B O 1
ATOM 4191 N N . GLN B 1 157 ? 18.75 26.047 13.562 1 95.62 157 GLN B N 1
ATOM 4192 C CA . GLN B 1 157 ? 20.109 25.625 13.82 1 95.62 157 GLN B CA 1
ATOM 4193 C C . GLN B 1 157 ? 20.156 24.203 14.383 1 95.62 157 GLN B C 1
ATOM 4195 O O . GLN B 1 157 ? 21.109 23.453 14.117 1 95.62 157 GLN B O 1
ATOM 4200 N N . ALA B 1 158 ? 19.094 23.891 15.062 1 94.62 158 ALA B N 1
ATOM 4201 C CA . ALA B 1 158 ? 19.188 22.688 15.875 1 94.62 158 ALA B CA 1
ATOM 4202 C C . ALA B 1 158 ? 18.516 21.5 15.195 1 94.62 158 ALA B C 1
ATOM 4204 O O . ALA B 1 158 ? 18.812 20.344 15.5 1 94.62 158 ALA B O 1
ATOM 4205 N N . LEU B 1 159 ? 17.562 21.766 14.352 1 95.06 159 LEU B N 1
ATOM 4206 C CA . LEU B 1 159 ? 16.891 20.641 13.68 1 95.06 159 LEU B CA 1
ATOM 4207 C C . LEU B 1 159 ? 17.859 19.922 12.75 1 95.06 159 LEU B C 1
ATOM 4209 O O . LEU B 1 159 ? 18.188 20.422 11.672 1 95.06 159 LEU B O 1
ATOM 4213 N N . SER B 1 160 ? 18.234 18.781 13.094 1 92.19 160 SER B N 1
ATOM 4214 C CA . SER B 1 160 ? 19.25 18.016 12.359 1 92.19 160 SER B CA 1
ATOM 4215 C C . SER B 1 160 ? 18.594 17.109 11.312 1 92.19 160 SER B C 1
ATOM 4217 O O . SER B 1 160 ? 18.562 15.891 11.461 1 92.19 160 SER B O 1
ATOM 4219 N N . LEU B 1 161 ? 18.172 17.797 10.258 1 94.56 161 LEU B N 1
ATOM 4220 C CA . LEU B 1 161 ? 17.531 17.094 9.148 1 94.56 161 LEU B CA 1
ATOM 4221 C C . LEU B 1 161 ? 18.141 17.531 7.816 1 94.56 161 LEU B C 1
ATOM 4223 O O . LEU B 1 161 ? 18.578 18.672 7.672 1 94.56 161 LEU B O 1
ATOM 4227 N N . PRO B 1 162 ? 18.156 16.703 6.824 1 92.31 162 PRO B N 1
ATOM 4228 C CA . PRO B 1 162 ? 17.938 15.266 6.887 1 92.31 162 PRO B CA 1
ATOM 4229 C C . PRO B 1 162 ? 19.109 14.5 7.492 1 92.31 162 PRO B C 1
ATOM 4231 O O . PRO B 1 162 ? 20.219 15.039 7.59 1 92.31 162 PRO B O 1
ATOM 4234 N N . ARG B 1 163 ? 18.938 13.312 7.93 1 93.06 163 ARG B N 1
ATOM 4235 C CA . ARG B 1 163 ? 20 12.469 8.492 1 93.06 163 ARG B CA 1
ATOM 4236 C C . ARG B 1 163 ? 20.484 11.453 7.465 1 93.06 163 ARG B C 1
ATOM 4238 O O . ARG B 1 163 ? 21.703 11.344 7.234 1 93.06 163 ARG B O 1
ATOM 4245 N N . ASN B 1 164 ? 19.5 10.703 6.777 1 87.31 164 ASN B N 1
ATOM 4246 C CA . ASN B 1 164 ? 19.844 9.609 5.875 1 87.31 164 ASN B CA 1
ATOM 4247 C C . ASN B 1 164 ? 19.422 9.906 4.441 1 87.31 164 ASN B C 1
ATOM 4249 O O . ASN B 1 164 ? 19.984 9.367 3.494 1 87.31 164 ASN B O 1
ATOM 4253 N N . ILE B 1 165 ? 18.422 10.633 4.305 1 86 165 ILE B N 1
ATOM 4254 C CA . ILE B 1 165 ? 17.922 10.984 2.979 1 86 165 ILE B CA 1
ATOM 4255 C C . ILE B 1 165 ? 18.922 11.93 2.299 1 86 165 ILE B C 1
ATOM 4257 O O . ILE B 1 165 ? 19.375 12.906 2.906 1 86 165 ILE B O 1
ATOM 4261 N N . PRO B 1 166 ? 19.203 11.602 1.141 1 79.62 166 PRO B N 1
ATOM 4262 C CA . PRO B 1 166 ? 20.188 12.445 0.458 1 79.62 166 PRO B CA 1
ATOM 4263 C C . PRO B 1 166 ? 19.688 13.859 0.212 1 79.62 166 PRO B C 1
ATOM 4265 O O . PRO B 1 166 ? 18.5 14.062 -0.072 1 79.62 166 PRO B O 1
ATOM 4268 N N . ASP B 1 167 ? 20.625 14.695 0.299 1 75.12 167 ASP B N 1
ATOM 4269 C CA . ASP B 1 167 ? 20.344 16.094 -0.001 1 75.12 167 ASP B CA 1
ATOM 4270 C C . ASP B 1 167 ? 20.062 16.281 -1.489 1 75.12 167 ASP B C 1
ATOM 4272 O O . ASP B 1 167 ? 20.828 15.828 -2.336 1 75.12 167 ASP B O 1
ATOM 4276 N N . THR B 1 168 ? 19.016 16.828 -1.734 1 74.56 168 THR B N 1
ATOM 4277 C CA . THR B 1 168 ? 18.641 17.062 -3.127 1 74.56 168 THR B CA 1
ATOM 4278 C C . THR B 1 168 ? 19.359 18.281 -3.691 1 74.56 168 THR B C 1
ATOM 4280 O O . THR B 1 168 ? 19.328 18.516 -4.902 1 74.56 168 THR B O 1
ATOM 4283 N N . ASN B 1 169 ? 19.984 19.047 -2.758 1 73.56 169 ASN B N 1
ATOM 4284 C CA . ASN B 1 169 ? 20.688 20.234 -3.207 1 73.56 169 ASN B CA 1
ATOM 4285 C C . ASN B 1 169 ? 21.938 20.484 -2.365 1 73.56 169 ASN B C 1
ATOM 4287 O O . ASN B 1 169 ? 22 21.469 -1.629 1 73.56 169 ASN B O 1
ATOM 4291 N N . PRO B 1 170 ? 22.953 19.891 -2.637 1 69.88 170 PRO B N 1
ATOM 4292 C CA . PRO B 1 170 ? 24.094 20.016 -1.729 1 69.88 170 PRO B CA 1
ATOM 4293 C C . PRO B 1 170 ? 24.844 21.328 -1.889 1 69.88 170 PRO B C 1
ATOM 4295 O O . PRO B 1 170 ? 25.5 21.797 -0.952 1 69.88 170 PRO B O 1
ATOM 4298 N N . TYR B 1 171 ? 24.578 22.016 -2.926 1 75.31 171 TYR B N 1
ATOM 4299 C CA . TYR B 1 171 ? 25.406 23.203 -3.17 1 75.31 171 TYR B CA 1
ATOM 4300 C C . TYR B 1 171 ? 24.766 24.438 -2.58 1 75.31 171 TYR B C 1
ATOM 4302 O O . TYR B 1 171 ? 25.422 25.469 -2.426 1 75.31 171 TYR B O 1
ATOM 4310 N N . ARG B 1 172 ? 23.578 24.422 -2.203 1 77.81 172 ARG B N 1
ATOM 4311 C CA . ARG B 1 172 ? 22.906 25.625 -1.713 1 77.81 172 ARG B CA 1
ATOM 4312 C C . ARG B 1 172 ? 22.484 25.453 -0.256 1 77.81 172 ARG B C 1
ATOM 4314 O O . ARG B 1 172 ? 21.797 26.312 0.303 1 77.81 172 ARG B O 1
ATOM 4321 N N . SER B 1 173 ? 22.953 24.453 0.327 1 81.25 173 SER B N 1
ATOM 4322 C CA . SER B 1 173 ? 22.547 24.172 1.7 1 81.25 173 SER B CA 1
ATOM 4323 C C . SER B 1 173 ? 23.484 24.844 2.701 1 81.25 173 SER B C 1
ATOM 4325 O O . SER B 1 173 ? 24.672 25.031 2.418 1 81.25 173 SER B O 1
ATOM 4327 N N . SER B 1 174 ? 22.844 25.391 3.707 1 84.69 174 SER B N 1
ATOM 4328 C CA . SER B 1 174 ? 23.594 25.984 4.816 1 84.69 174 SER B CA 1
ATOM 4329 C C . SER B 1 174 ? 23.562 25.078 6.039 1 84.69 174 SER B C 1
ATOM 4331 O O . SER B 1 174 ? 22.531 24.484 6.363 1 84.69 174 SER B O 1
ATOM 4333 N N . SER B 1 175 ? 24.656 25.016 6.711 1 84.81 175 SER B N 1
ATOM 4334 C CA . SER B 1 175 ? 24.734 24.203 7.918 1 84.81 175 SER B CA 1
ATOM 4335 C C . SER B 1 175 ? 24 24.859 9.078 1 84.81 175 SER B C 1
ATOM 4337 O O . SER B 1 175 ? 23.594 24.188 10.031 1 84.81 175 SER B O 1
ATOM 4339 N N . SER B 1 176 ? 23.797 26.141 8.969 1 90.81 176 SER B N 1
ATOM 4340 C CA . SER B 1 176 ? 23.203 26.859 10.094 1 90.81 176 SER B CA 1
ATOM 4341 C C . SER B 1 176 ? 21.703 27.031 9.906 1 90.81 176 SER B C 1
ATOM 4343 O O . SER B 1 176 ? 21.016 27.578 10.773 1 90.81 176 SER B O 1
ATOM 4345 N N . ASP B 1 177 ? 21.234 26.609 8.812 1 94.12 177 ASP B N 1
ATOM 4346 C CA . ASP B 1 177 ? 19.812 26.781 8.523 1 94.12 177 ASP B CA 1
ATOM 4347 C C . ASP B 1 177 ? 19.219 25.531 7.875 1 94.12 177 ASP B C 1
ATOM 4349 O O . ASP B 1 177 ? 19.312 25.344 6.656 1 94.12 177 ASP B O 1
ATOM 4353 N N . VAL B 1 178 ? 18.562 24.797 8.578 1 95.19 178 VAL B N 1
ATOM 4354 C CA . VAL B 1 178 ? 18.031 23.516 8.125 1 95.19 178 VAL B CA 1
ATOM 4355 C C . VAL B 1 178 ? 17.078 23.75 6.949 1 95.19 178 VAL B C 1
ATOM 4357 O O . VAL B 1 178 ? 16.984 22.922 6.043 1 95.19 178 VAL B O 1
ATOM 4360 N N . THR B 1 179 ? 16.375 24.875 6.926 1 95.62 179 THR B N 1
ATOM 4361 C CA . THR B 1 179 ? 15.344 25.109 5.922 1 95.62 179 THR B CA 1
ATOM 4362 C C . THR B 1 179 ? 15.977 25.312 4.543 1 95.62 179 THR B C 1
ATOM 4364 O O . THR B 1 179 ? 15.289 25.219 3.523 1 95.62 179 THR B O 1
ATOM 4367 N N . SER B 1 180 ? 17.25 25.531 4.445 1 93.56 180 SER B N 1
ATOM 4368 C CA . SER B 1 180 ? 17.953 25.734 3.178 1 93.56 180 SER B CA 1
ATOM 4369 C C . SER B 1 180 ? 18.234 24.391 2.49 1 93.56 180 SER B C 1
ATOM 4371 O O . SER B 1 180 ? 18.609 24.375 1.317 1 93.56 180 SER B O 1
ATOM 4373 N N . ARG B 1 181 ? 18 23.344 3.16 1 93.75 181 ARG B N 1
ATOM 4374 C CA . ARG B 1 181 ? 18.453 22.047 2.68 1 93.75 181 ARG B CA 1
ATOM 4375 C C . ARG B 1 181 ? 17.359 21.359 1.871 1 93.75 181 ARG B C 1
ATOM 4377 O O . ARG B 1 181 ? 17.578 20.266 1.331 1 93.75 181 ARG B O 1
ATOM 4384 N N . PHE B 1 182 ? 16.203 22 1.721 1 95.5 182 PHE B N 1
ATOM 4385 C CA . PHE B 1 182 ? 15.07 21.328 1.111 1 95.5 182 PHE B CA 1
ATOM 4386 C C . PHE B 1 182 ? 14.477 22.172 -0.01 1 95.5 182 PHE B C 1
ATOM 4388 O O . PHE B 1 182 ? 14.641 23.391 -0.022 1 95.5 182 PHE B O 1
ATOM 4395 N N . ASP B 1 183 ? 13.797 21.5 -0.932 1 95.31 183 ASP B N 1
ATOM 4396 C CA . ASP B 1 183 ? 13.133 22.188 -2.037 1 95.31 183 ASP B CA 1
ATOM 4397 C C . ASP B 1 183 ? 11.945 23.016 -1.537 1 95.31 183 ASP B C 1
ATOM 4399 O O . ASP B 1 183 ? 11.766 24.156 -1.955 1 95.31 183 ASP B O 1
ATOM 4403 N N . HIS B 1 184 ? 11.133 22.406 -0.769 1 97.56 184 HIS B N 1
ATOM 4404 C CA . HIS B 1 184 ? 9.953 23.062 -0.216 1 97.56 184 HIS B CA 1
ATOM 4405 C C . HIS B 1 184 ? 9.914 22.938 1.303 1 97.56 184 HIS B C 1
ATOM 4407 O O . HIS B 1 184 ? 10.141 21.844 1.845 1 97.56 184 HIS B O 1
ATOM 4413 N N . VAL B 1 185 ? 9.656 24.031 1.969 1 98.19 185 VAL B N 1
ATOM 4414 C CA . VAL B 1 185 ? 9.555 24.062 3.424 1 98.19 185 VAL B CA 1
ATOM 4415 C C . VAL B 1 185 ? 8.227 24.688 3.84 1 98.19 185 VAL B C 1
ATOM 4417 O O . VAL B 1 185 ? 7.852 25.75 3.344 1 98.19 185 VAL B O 1
ATOM 4420 N N . PHE B 1 186 ? 7.523 24.031 4.648 1 98.94 186 PHE B N 1
ATOM 4421 C CA . PHE B 1 186 ? 6.348 24.578 5.312 1 98.94 186 PHE B CA 1
ATOM 4422 C C . PHE B 1 186 ? 6.59 24.719 6.812 1 98.94 186 PHE B C 1
ATOM 4424 O O . PHE B 1 186 ? 7.062 23.781 7.461 1 98.94 186 PHE B O 1
ATOM 4431 N N . TRP B 1 187 ? 6.336 25.844 7.32 1 98.94 187 TRP B N 1
ATOM 4432 C CA . TRP B 1 187 ? 6.422 26.125 8.75 1 98.94 187 TRP B C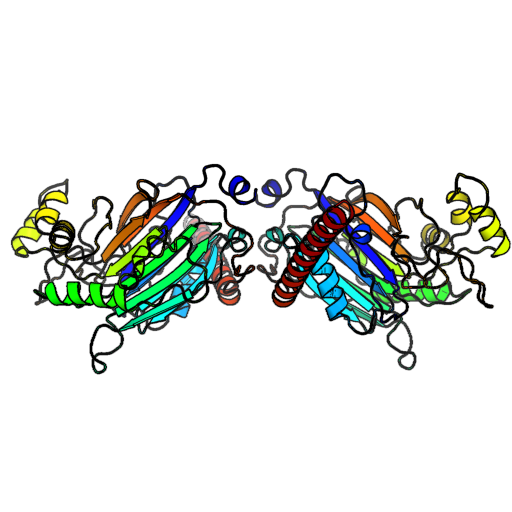A 1
ATOM 4433 C C . TRP B 1 187 ? 5.082 26.609 9.289 1 98.94 187 TRP B C 1
ATOM 4435 O O . TRP B 1 187 ? 4.496 27.562 8.758 1 98.94 187 TRP B O 1
ATOM 4445 N N . PHE B 1 188 ? 4.582 25.938 10.258 1 98.94 188 PHE B N 1
ATOM 4446 C CA . PHE B 1 188 ? 3.256 26.234 10.781 1 98.94 188 PHE B CA 1
ATOM 4447 C C . PHE B 1 188 ? 3.199 25.969 12.281 1 98.94 188 PHE B C 1
ATOM 4449 O O . PHE B 1 188 ? 3.984 25.188 12.812 1 98.94 188 PHE B O 1
ATOM 4456 N N . GLY B 1 189 ? 2.346 26.703 12.945 1 98.81 189 GLY B N 1
ATOM 4457 C CA . GLY B 1 189 ? 2.205 26.531 14.383 1 98.81 189 GLY B CA 1
ATOM 4458 C C . GLY B 1 189 ? 1.668 27.781 15.078 1 98.81 189 GLY B C 1
ATOM 4459 O O . GLY B 1 189 ? 1.187 28.703 14.414 1 98.81 189 GLY B O 1
ATOM 4460 N N . ASP B 1 190 ? 1.613 27.688 16.391 1 98.56 190 ASP B N 1
ATOM 4461 C CA . ASP B 1 190 ? 1.364 28.859 17.234 1 98.56 190 ASP B CA 1
ATOM 4462 C C . ASP B 1 190 ? 2.645 29.656 17.438 1 98.56 190 ASP B C 1
ATOM 4464 O O . ASP B 1 190 ? 3.391 29.406 18.391 1 98.56 190 ASP B O 1
ATOM 4468 N N . PHE B 1 191 ? 2.756 30.688 16.594 1 98.56 191 PHE B N 1
ATOM 4469 C CA . PHE B 1 191 ? 3.977 31.484 16.656 1 98.56 191 PHE B CA 1
ATOM 4470 C C . PHE B 1 191 ? 3.883 32.531 17.766 1 98.56 191 PHE B C 1
ATOM 4472 O O . PHE B 1 191 ? 4.895 33.125 18.156 1 98.56 191 PHE B O 1
ATOM 4479 N N . ASN B 1 192 ? 2.746 32.812 18.281 1 97.62 192 ASN B N 1
ATOM 4480 C CA . ASN B 1 192 ? 2.461 33.656 19.438 1 97.62 192 ASN B CA 1
ATOM 4481 C C . ASN B 1 192 ? 2.795 35.094 19.156 1 97.62 192 ASN B C 1
ATOM 4483 O O . ASN B 1 192 ? 2.92 35.906 20.094 1 97.62 192 ASN B O 1
ATOM 4487 N N . PHE B 1 193 ? 2.998 35.5 17.922 1 98.31 193 PHE B N 1
ATOM 4488 C CA . PHE B 1 193 ? 3.094 36.906 17.609 1 98.31 193 PHE B CA 1
ATOM 4489 C C . PHE B 1 193 ? 1.729 37.562 17.719 1 98.31 193 PHE B C 1
ATOM 4491 O O . PHE B 1 193 ? 0.712 37 17.344 1 98.31 193 PHE B O 1
ATOM 4498 N N . ARG B 1 194 ? 1.759 38.812 18.141 1 97.62 194 ARG B N 1
ATOM 4499 C CA . ARG B 1 194 ? 0.513 39.5 18.453 1 97.62 194 ARG B CA 1
ATOM 4500 C C . ARG B 1 194 ? 0.337 40.75 17.594 1 97.62 194 ARG B C 1
ATOM 4502 O O . ARG B 1 194 ? 1.236 41.125 16.828 1 97.62 194 ARG B O 1
ATOM 4509 N N . LEU B 1 195 ? -0.902 41.25 17.609 1 97.31 195 LEU B N 1
ATOM 4510 C CA . LEU B 1 195 ? -1.088 42.594 17.125 1 97.31 195 LEU B CA 1
ATOM 4511 C C . LEU B 1 195 ? -0.571 43.625 18.141 1 97.31 195 LEU B C 1
ATOM 4513 O O . LEU B 1 195 ? -0.961 43.594 19.312 1 97.31 195 LEU B O 1
ATOM 4517 N N . ASN B 1 196 ? 0.373 44.344 17.656 1 95.38 196 ASN B N 1
ATOM 4518 C CA . ASN B 1 196 ? 0.944 45.375 18.516 1 95.38 196 ASN B CA 1
ATOM 4519 C C . ASN B 1 196 ? 0.062 46.625 18.562 1 95.38 196 ASN B C 1
ATOM 4521 O O . ASN B 1 196 ? 0.456 47.688 18.078 1 95.38 196 ASN B O 1
ATOM 4525 N N . GLU B 1 197 ? -1.063 46.594 19.141 1 94.56 197 GLU B N 1
ATOM 4526 C CA . GLU B 1 197 ? -2.059 47.656 19.266 1 94.56 197 GLU B CA 1
ATOM 4527 C C . GLU B 1 197 ? -2.941 47.438 20.5 1 94.56 197 GLU B C 1
ATOM 4529 O O . GLU B 1 197 ? -3.049 46.312 20.984 1 94.56 197 GLU B O 1
ATOM 4534 N N . ASN B 1 198 ? -3.488 48.531 21.016 1 93.81 198 ASN B N 1
ATOM 4535 C CA . ASN B 1 198 ? -4.402 48.438 22.141 1 93.81 198 ASN B CA 1
ATOM 4536 C C . ASN B 1 198 ? -5.637 47.594 21.781 1 93.81 198 ASN B C 1
ATOM 4538 O O . ASN B 1 198 ? -6.164 47.719 20.688 1 93.81 198 ASN B O 1
ATOM 4542 N N . ARG B 1 199 ? -6.004 46.812 22.719 1 95.06 199 ARG B N 1
ATOM 4543 C CA . ARG B 1 199 ? -7.133 45.906 22.516 1 95.06 199 ARG B CA 1
ATOM 4544 C C . ARG B 1 199 ? -8.367 46.688 22.047 1 95.06 199 ARG B C 1
ATOM 4546 O O . ARG B 1 199 ? -9.102 46.219 21.172 1 95.06 199 ARG B O 1
ATOM 4553 N N . GLU B 1 200 ? -8.617 47.812 22.641 1 93.62 200 GLU B N 1
ATOM 4554 C CA . GLU B 1 200 ? -9.797 48.594 22.312 1 93.62 200 GLU B CA 1
ATOM 4555 C C . GLU B 1 200 ? -9.805 48.969 20.844 1 93.62 200 GLU B C 1
ATOM 4557 O O . GLU B 1 200 ? -10.859 48.938 20.188 1 93.62 200 GLU B O 1
ATOM 4562 N N . VAL B 1 201 ? -8.734 49.344 20.344 1 93.81 201 VAL B N 1
ATOM 4563 C CA . VAL B 1 201 ? -8.609 49.719 18.938 1 93.81 201 VAL B CA 1
ATOM 4564 C C . VAL B 1 201 ? -8.844 48.531 18.047 1 93.81 201 VAL B C 1
ATOM 4566 O O . VAL B 1 201 ? -9.547 48.625 17.031 1 93.81 201 VAL B O 1
ATOM 4569 N N . VAL B 1 202 ? -8.234 47.406 18.375 1 95 202 VAL B N 1
ATOM 4570 C CA . VAL B 1 202 ? -8.391 46.156 17.609 1 95 202 VAL B CA 1
ATOM 4571 C C . VAL B 1 202 ? -9.867 45.75 17.562 1 95 202 VAL B C 1
ATOM 4573 O O . VAL B 1 202 ? -10.391 45.406 16.516 1 95 202 VAL B O 1
ATOM 4576 N N . GLU B 1 203 ? -10.5 45.875 18.703 1 92.69 203 GLU B N 1
ATOM 4577 C CA . GLU B 1 203 ? -11.914 45.531 18.797 1 92.69 203 GLU B CA 1
ATOM 4578 C C . GLU B 1 203 ? -12.773 46.438 17.922 1 92.69 203 GLU B C 1
ATOM 4580 O O . GLU B 1 203 ? -13.773 46 17.359 1 92.69 203 GLU B O 1
ATOM 4585 N N . GLU B 1 204 ? -12.43 47.625 17.938 1 91.75 204 GLU B N 1
ATOM 4586 C CA . GLU B 1 204 ? -13.156 48.594 17.094 1 91.75 204 GLU B CA 1
ATOM 4587 C C . GLU B 1 204 ? -13.047 48.219 15.617 1 91.75 204 GLU B C 1
ATOM 4589 O O . GLU B 1 204 ? -14.023 48.312 14.875 1 91.75 204 GLU B O 1
ATOM 4594 N N . ILE B 1 205 ? -11.852 47.906 15.258 1 92.31 205 ILE B N 1
ATOM 4595 C CA . ILE B 1 205 ? -11.633 47.531 13.867 1 92.31 205 ILE B CA 1
ATOM 4596 C C . ILE B 1 205 ? -12.422 46.25 13.562 1 92.31 205 ILE B C 1
ATOM 4598 O O . ILE B 1 205 ? -13.039 46.125 12.5 1 92.31 205 ILE B O 1
ATOM 4602 N N . LEU B 1 206 ? -12.422 45.312 14.453 1 93.06 206 LEU B N 1
ATOM 4603 C CA . LEU B 1 206 ? -13.094 44.031 14.266 1 93.06 206 LEU B CA 1
ATOM 4604 C C . LEU B 1 206 ? -14.609 44.219 14.195 1 93.06 206 LEU B C 1
ATOM 4606 O O . LEU B 1 206 ? -15.297 43.438 13.516 1 93.06 206 LEU B O 1
ATOM 4610 N N . ASN B 1 207 ? -15.078 45.188 14.859 1 87.62 207 ASN B N 1
ATOM 4611 C CA . ASN B 1 207 ? -16.516 45.375 14.953 1 87.62 207 ASN B CA 1
ATOM 4612 C C . ASN B 1 207 ? -17 46.406 13.93 1 87.62 207 ASN B C 1
ATOM 4614 O O . ASN B 1 207 ? -18.188 46.688 13.844 1 87.62 207 ASN B O 1
ATOM 4618 N N . HIS B 1 208 ? -15.969 47 13.297 1 77.31 208 HIS B N 1
ATOM 4619 C CA . HIS B 1 208 ? -16.328 48.062 12.375 1 77.31 208 HIS B CA 1
ATOM 4620 C C . HIS B 1 208 ? -17.062 47.531 11.156 1 77.31 208 HIS B C 1
ATOM 4622 O O . HIS B 1 208 ? -16.453 46.875 10.305 1 77.31 208 HIS B O 1
ATOM 4628 N N . GLY B 1 209 ? -18.328 47.5 11.055 1 61.84 209 GLY B N 1
ATOM 4629 C CA . GLY B 1 209 ? -19.234 47.312 9.938 1 61.84 209 GLY B CA 1
ATOM 4630 C C . GLY B 1 209 ? -19.125 45.938 9.32 1 61.84 209 GLY B C 1
ATOM 4631 O O . GLY B 1 209 ? -18.406 45.062 9.836 1 61.84 209 GLY B O 1
ATOM 4632 N N . ARG B 1 210 ? -19.875 45.625 8.188 1 60.16 210 ARG B N 1
ATOM 4633 C CA . ARG B 1 210 ? -20.156 44.375 7.5 1 60.16 210 ARG B CA 1
ATOM 4634 C C . ARG B 1 210 ? -18.891 43.781 6.898 1 60.16 210 ARG B C 1
ATOM 4636 O O . ARG B 1 210 ? -18.719 42.562 6.859 1 60.16 210 ARG B O 1
ATOM 4643 N N . ASP B 1 211 ? -17.938 44.75 6.559 1 71.06 211 ASP B N 1
ATOM 4644 C CA . ASP B 1 211 ? -16.812 44.156 5.828 1 71.06 211 ASP B CA 1
ATOM 4645 C C . ASP B 1 211 ? -15.508 44.312 6.609 1 71.06 211 ASP B C 1
ATOM 4647 O O . ASP B 1 211 ? -14.961 45.406 6.695 1 71.06 211 ASP B O 1
ATOM 4651 N N . LEU B 1 212 ? -15.188 43.219 7.383 1 79.19 212 LEU B N 1
ATOM 4652 C CA . LEU B 1 212 ? -13.93 43.219 8.125 1 79.19 212 LEU B CA 1
ATOM 4653 C C . LEU B 1 212 ? -12.758 43.531 7.203 1 79.19 212 LEU B C 1
ATOM 4655 O O . LEU B 1 212 ? -12.586 42.906 6.16 1 79.19 212 LEU B O 1
ATOM 4659 N N . ASP B 1 213 ? -12.07 44.688 7.543 1 86.12 213 ASP B N 1
ATOM 4660 C CA . ASP B 1 213 ? -10.836 45.031 6.836 1 86.12 213 ASP B CA 1
ATOM 4661 C C . ASP B 1 213 ? -9.617 44.469 7.562 1 86.12 213 ASP B C 1
ATOM 4663 O O . ASP B 1 213 ? -9 45.156 8.375 1 86.12 213 ASP B O 1
ATOM 4667 N N . VAL B 1 214 ? -9.203 43.312 7.234 1 92.94 214 VAL B N 1
ATOM 4668 C CA . VAL B 1 214 ? -8.109 42.562 7.852 1 92.94 214 VAL B CA 1
ATOM 4669 C C . VAL B 1 214 ? -6.801 43.344 7.656 1 92.94 214 VAL B C 1
ATOM 4671 O O . VAL B 1 214 ? -5.902 43.281 8.5 1 92.94 214 VAL B O 1
ATOM 4674 N N . SER B 1 215 ? -6.734 44.125 6.578 1 93.12 215 SER B N 1
ATOM 4675 C CA . SER B 1 215 ? -5.512 44.844 6.266 1 93.12 215 SER B CA 1
ATOM 4676 C C . SER B 1 215 ? -5.184 45.875 7.355 1 93.12 215 SER B C 1
ATOM 4678 O O . SER B 1 215 ? -4.012 46.125 7.633 1 93.12 215 SER B O 1
ATOM 4680 N N . LEU B 1 216 ? -6.184 46.469 7.926 1 94.19 216 LEU B N 1
ATOM 4681 C CA . LEU B 1 216 ? -5.973 47.406 9 1 94.19 216 LEU B CA 1
ATOM 4682 C C . LEU B 1 216 ? -5.371 46.75 10.227 1 94.19 216 LEU B C 1
ATOM 4684 O O . LEU B 1 216 ? -4.52 47.312 10.906 1 94.19 216 LEU B O 1
ATOM 4688 N N . LEU B 1 217 ? -5.863 45.594 10.484 1 96.06 217 LEU B N 1
ATOM 4689 C CA . LEU B 1 217 ? -5.316 44.812 11.602 1 96.06 217 LEU B CA 1
ATOM 4690 C C . LEU B 1 217 ? -3.861 44.438 11.344 1 96.06 217 LEU B C 1
ATOM 4692 O O . LEU B 1 217 ? -3.018 44.562 12.234 1 96.06 217 LEU B O 1
ATOM 4696 N N . LEU B 1 218 ? -3.58 44.031 10.125 1 97.12 218 LEU B N 1
ATOM 4697 C CA . LEU B 1 218 ? -2.277 43.5 9.781 1 97.12 218 LEU B CA 1
ATOM 4698 C C . LEU B 1 218 ? -1.203 44.562 9.797 1 97.12 218 LEU B C 1
ATOM 4700 O O . LEU B 1 218 ? -0.008 44.281 9.828 1 97.12 218 LEU B O 1
ATOM 4704 N N . GLN B 1 219 ? -1.595 45.781 9.758 1 96.38 219 GLN B N 1
ATOM 4705 C CA . GLN B 1 219 ? -0.636 46.875 9.922 1 96.38 219 GLN B CA 1
ATOM 4706 C C . GLN B 1 219 ? 0.046 46.812 11.281 1 96.38 219 GLN B C 1
ATOM 4708 O O . GLN B 1 219 ? 1.145 47.344 11.461 1 96.38 219 GLN B O 1
ATOM 4713 N N . HIS B 1 220 ? -0.574 46.156 12.211 1 96.69 220 HIS B N 1
ATOM 4714 C CA . HIS B 1 220 ? -0.057 46.094 13.578 1 96.69 220 HIS B CA 1
ATOM 4715 C C . HIS B 1 220 ? 0.48 44.688 13.898 1 96.69 220 HIS B C 1
ATOM 4717 O O . HIS B 1 220 ? 0.761 44.406 15.055 1 96.69 220 HIS B O 1
ATOM 4723 N N . ASP B 1 221 ? 0.605 43.938 12.93 1 97.75 221 ASP B N 1
ATOM 4724 C CA . ASP B 1 221 ? 1.027 42.562 13.133 1 97.75 221 ASP B CA 1
ATOM 4725 C C . ASP B 1 221 ? 2.533 42.5 13.383 1 97.75 221 ASP B C 1
ATOM 4727 O O . ASP B 1 221 ? 3.328 42.875 12.523 1 97.75 221 ASP B O 1
ATOM 4731 N N . GLN B 1 222 ? 2.887 41.969 14.508 1 98 222 GLN B N 1
ATOM 4732 C CA . GLN B 1 222 ? 4.285 41.875 14.914 1 98 222 GLN B CA 1
ATOM 4733 C C . GLN B 1 222 ? 5.074 40.969 13.953 1 98 222 GLN B C 1
ATOM 4735 O O . GLN B 1 222 ? 6.227 41.281 13.633 1 98 222 GLN B O 1
ATOM 4740 N N . LEU B 1 223 ? 4.508 39.812 13.562 1 98.38 223 LEU B N 1
ATOM 4741 C CA . LEU B 1 223 ? 5.242 38.875 12.734 1 98.38 223 LEU B CA 1
ATOM 4742 C C . LEU B 1 223 ? 5.562 39.469 11.367 1 98.38 223 LEU B C 1
ATOM 4744 O O . LEU B 1 223 ? 6.68 39.344 10.867 1 98.38 223 LEU B O 1
ATOM 4748 N N . LEU B 1 224 ? 4.551 40.031 10.766 1 97.62 224 LEU B N 1
ATOM 4749 C CA . LEU B 1 224 ? 4.77 40.656 9.461 1 97.62 224 LEU B CA 1
ATOM 4750 C C . LEU B 1 224 ? 5.906 41.688 9.531 1 97.62 224 LEU B C 1
ATOM 4752 O O . LEU B 1 224 ? 6.73 41.75 8.617 1 97.62 224 LEU B O 1
ATOM 4756 N N . LYS B 1 225 ? 5.898 42.438 10.555 1 96.81 225 LYS B N 1
ATOM 4757 C CA . LYS B 1 225 ? 6.957 43.438 10.75 1 96.81 225 LYS B CA 1
ATOM 4758 C C . LYS B 1 225 ? 8.32 42.75 10.859 1 96.81 225 LYS B C 1
ATOM 4760 O O . LYS B 1 225 ? 9.289 43.188 10.227 1 96.81 225 LYS B O 1
ATOM 4765 N N . GLU B 1 226 ? 8.406 41.75 11.695 1 97.56 226 GLU B N 1
ATOM 4766 C CA . GLU B 1 226 ? 9.672 41.031 11.883 1 97.56 226 GLU B CA 1
ATOM 4767 C C . GLU B 1 226 ? 10.125 40.344 10.586 1 97.56 226 GLU B C 1
ATOM 4769 O O . GLU B 1 226 ? 11.32 40.312 10.289 1 97.56 226 GLU B O 1
ATOM 4774 N N . MET B 1 227 ? 9.219 39.781 9.797 1 97.69 227 MET B N 1
ATOM 4775 C CA . MET B 1 227 ? 9.555 39.125 8.523 1 97.69 227 MET B CA 1
ATOM 4776 C C . MET B 1 227 ? 10.086 40.156 7.531 1 97.69 227 MET B C 1
ATOM 4778 O O . MET B 1 227 ? 11.047 39.906 6.809 1 97.69 227 MET B O 1
ATOM 4782 N N . GLN B 1 228 ? 9.453 41.312 7.488 1 96 228 GLN B N 1
ATOM 4783 C CA . GLN B 1 228 ? 9.875 42.375 6.594 1 96 228 GLN B CA 1
ATOM 4784 C C . GLN B 1 228 ? 11.281 42.875 6.941 1 96 228 GLN B C 1
ATOM 4786 O O . GLN B 1 228 ? 12.055 43.219 6.055 1 96 228 GLN B O 1
ATOM 4791 N N . SER B 1 229 ? 11.586 42.875 8.203 1 95.69 229 SER B N 1
ATOM 4792 C CA . SER B 1 229 ? 12.898 43.312 8.648 1 95.69 229 SER B CA 1
ATOM 4793 C C . SER B 1 229 ? 13.961 42.25 8.375 1 95.69 229 SER B C 1
ATOM 4795 O O . SER B 1 229 ? 15.156 42.531 8.438 1 95.69 229 SER B O 1
ATOM 4797 N N . GLY B 1 230 ? 13.508 41 8.172 1 94.69 230 GLY B N 1
ATOM 4798 C CA . GLY B 1 230 ? 14.422 39.906 7.879 1 94.69 230 GLY B CA 1
ATOM 4799 C C . GLY B 1 230 ? 14.938 39.219 9.125 1 94.69 230 GLY B C 1
ATOM 4800 O O . GLY B 1 230 ? 15.836 38.375 9.047 1 94.69 230 GLY B O 1
ATOM 4801 N N . SER B 1 231 ? 14.43 39.5 10.227 1 95.88 231 SER B N 1
ATOM 4802 C CA . SER B 1 231 ? 14.906 38.938 11.484 1 95.88 231 SER B CA 1
ATOM 4803 C C . SER B 1 231 ? 14.422 37.5 11.664 1 95.88 231 SER B C 1
ATOM 4805 O O . SER B 1 231 ? 15.016 36.75 12.422 1 95.88 231 SER B O 1
ATOM 4807 N N . ILE B 1 232 ? 13.391 37.188 11.023 1 97.69 232 ILE B N 1
ATOM 4808 C CA . ILE B 1 232 ? 12.82 35.844 11.18 1 97.69 232 ILE B CA 1
ATOM 4809 C C . ILE B 1 232 ? 12.227 35.375 9.852 1 97.69 232 ILE B C 1
ATOM 4811 O O . ILE B 1 232 ? 11.859 36.188 9.008 1 97.69 232 ILE B O 1
ATOM 4815 N N . PHE B 1 233 ? 12.203 34.094 9.617 1 98.19 233 PHE B N 1
ATOM 4816 C CA . PHE B 1 233 ? 11.578 33.469 8.469 1 98.19 233 PHE B CA 1
ATOM 4817 C C . PHE B 1 233 ? 12.078 34.062 7.168 1 98.19 233 PHE B C 1
ATOM 4819 O O . PHE B 1 233 ? 11.281 34.438 6.301 1 98.19 233 PHE B O 1
ATOM 4826 N N . LYS B 1 234 ? 13.359 34.188 7.117 1 94.81 234 LYS B N 1
ATOM 4827 C CA . LYS B 1 234 ? 13.961 34.75 5.914 1 94.81 234 LYS B CA 1
ATOM 4828 C C . LYS B 1 234 ? 13.609 33.906 4.68 1 94.81 234 LYS B C 1
ATOM 4830 O O . LYS B 1 234 ? 13.836 32.719 4.652 1 94.81 234 LYS B O 1
ATOM 4835 N N . GLY B 1 235 ? 13.031 34.594 3.703 1 94.12 235 GLY B N 1
ATOM 4836 C CA . GLY B 1 235 ? 12.719 33.938 2.447 1 94.12 235 GLY B CA 1
ATOM 4837 C C . GLY B 1 235 ? 11.352 33.281 2.447 1 94.12 235 GLY B C 1
ATOM 4838 O O . GLY B 1 235 ? 10.883 32.812 1.41 1 94.12 235 GLY B O 1
ATOM 4839 N N . PHE B 1 236 ? 10.742 33.219 3.559 1 97.69 236 PHE B N 1
ATOM 4840 C CA . PHE B 1 236 ? 9.414 32.625 3.648 1 97.69 236 PHE B CA 1
ATOM 4841 C C . PHE B 1 236 ? 8.344 33.594 3.18 1 97.69 236 PHE B C 1
ATOM 4843 O O . PHE B 1 236 ? 8.547 34.812 3.207 1 97.69 236 PHE B O 1
ATOM 4850 N N . GLN B 1 237 ? 7.262 33 2.75 1 96.5 237 GLN B N 1
ATOM 4851 C CA . GLN B 1 237 ? 6.082 33.781 2.338 1 96.5 237 GLN B CA 1
ATOM 4852 C C . GLN B 1 237 ? 4.828 33.25 3.041 1 96.5 237 GLN B C 1
ATOM 4854 O O . GLN B 1 237 ? 4.754 32.094 3.416 1 96.5 237 GLN B O 1
ATOM 4859 N N . GLU B 1 238 ? 3.957 34.188 3.215 1 98 238 GLU B N 1
ATOM 4860 C CA . GLU B 1 238 ? 2.633 33.844 3.73 1 98 238 GLU B CA 1
ATOM 4861 C C . GLU B 1 238 ? 1.538 34.281 2.764 1 98 238 GLU B C 1
ATOM 4863 O O . GLU B 1 238 ? 1.64 35.344 2.146 1 98 238 GLU B O 1
ATOM 4868 N N . ALA B 1 239 ? 0.568 33.406 2.604 1 97.62 239 ALA B N 1
ATOM 4869 C CA . ALA B 1 239 ? -0.583 33.812 1.796 1 97.62 239 ALA B CA 1
ATOM 4870 C C . ALA B 1 239 ? -1.361 34.938 2.461 1 97.62 239 ALA B C 1
ATOM 4872 O O . ALA B 1 239 ? -1.312 35.094 3.682 1 97.62 239 ALA B O 1
ATOM 4873 N N . PRO B 1 240 ? -2.064 35.719 1.635 1 96.5 240 PRO B N 1
ATOM 4874 C CA . PRO B 1 240 ? -2.848 36.781 2.24 1 96.5 240 PRO B CA 1
ATOM 4875 C C . PRO B 1 240 ? -3.859 36.281 3.266 1 96.5 240 PRO B C 1
ATOM 4877 O O . PRO B 1 240 ? -4.523 35.281 3.033 1 96.5 240 PRO B O 1
ATOM 4880 N N . ILE B 1 241 ? -3.857 36.969 4.336 1 97.5 241 ILE B N 1
ATOM 4881 C CA . ILE B 1 241 ? -4.789 36.625 5.398 1 97.5 241 ILE B CA 1
ATOM 4882 C C . ILE B 1 241 ? -6.113 37.375 5.188 1 97.5 241 ILE B C 1
ATOM 4884 O O . ILE B 1 241 ? -6.137 38.594 5.09 1 97.5 241 ILE B O 1
ATOM 4888 N N . PHE B 1 242 ? -7.215 36.562 5.133 1 95 242 PHE B N 1
ATOM 4889 C CA . PHE B 1 242 ? -8.523 37.188 4.957 1 95 242 PHE B CA 1
ATOM 4890 C C . PHE B 1 242 ? -9.477 36.75 6.066 1 95 242 PHE B C 1
ATOM 4892 O O . PHE B 1 242 ? -10.68 37 5.992 1 95 242 PHE B O 1
ATOM 4899 N N . PHE B 1 243 ? -8.977 36.125 7.016 1 95.56 243 PHE B N 1
ATOM 4900 C CA . PHE B 1 243 ? -9.797 35.656 8.117 1 95.56 243 PHE B CA 1
ATOM 4901 C C . PHE B 1 243 ? -9.5 36.406 9.398 1 95.56 243 PHE B C 1
ATOM 4903 O O . PHE B 1 243 ? -8.484 37.125 9.484 1 95.56 243 PHE B O 1
ATOM 4910 N N . ARG B 1 244 ? -10.367 36.25 10.391 1 95.81 244 ARG B N 1
ATOM 4911 C CA . ARG B 1 244 ? -10.227 36.906 11.672 1 95.81 244 ARG B CA 1
ATOM 4912 C C . ARG B 1 244 ? -9.094 36.312 12.492 1 95.81 244 ARG B C 1
ATOM 4914 O O . ARG B 1 244 ? -8.648 35.188 12.211 1 95.81 244 ARG B O 1
ATOM 4921 N N . PRO B 1 245 ? -8.633 37.094 13.492 1 97.44 245 PRO B N 1
ATOM 4922 C CA . PRO B 1 245 ? -7.617 36.531 14.383 1 97.44 245 PRO B CA 1
ATOM 4923 C C . PRO B 1 245 ? -8.031 35.188 14.961 1 97.44 245 PRO B C 1
ATOM 4925 O O . PRO B 1 245 ? -9.195 35 15.312 1 97.44 245 PRO B O 1
ATOM 4928 N N . SER B 1 246 ? -7.074 34.312 15.047 1 97.94 246 SER B N 1
ATOM 4929 C CA . SER B 1 246 ? -7.344 32.969 15.5 1 97.94 246 SER B CA 1
ATOM 4930 C C . SER B 1 246 ? -7.297 32.875 17.031 1 97.94 246 SER B C 1
ATOM 4932 O O . SER B 1 246 ? -7.621 31.828 17.594 1 97.94 246 SER B O 1
ATOM 4934 N N . TYR B 1 247 ? -6.855 33.844 17.703 1 97.56 247 TYR B N 1
ATOM 4935 C CA . TYR B 1 247 ? -6.594 33.875 19.141 1 97.56 247 TYR B CA 1
ATOM 4936 C C . TYR B 1 247 ? -6.961 35.219 19.734 1 97.56 247 TYR B C 1
ATOM 4938 O O . TYR B 1 247 ? -6.793 36.25 19.078 1 97.56 247 TYR B O 1
ATOM 4946 N N . LYS B 1 248 ? -7.414 35.344 20.828 1 97.06 248 LYS B N 1
ATOM 4947 C CA . LYS B 1 248 ? -7.82 34.375 21.844 1 97.06 248 LYS B CA 1
ATOM 4948 C C . LYS B 1 248 ? -9.328 34.438 22.078 1 97.06 248 LYS B C 1
ATOM 4950 O O . LYS B 1 248 ? -9.898 35.5 22.297 1 97.06 248 LYS B O 1
ATOM 4955 N N . PHE B 1 249 ? -9.898 33.219 22.047 1 97.69 249 PHE B N 1
ATOM 4956 C CA . PHE B 1 249 ? -11.336 33.125 22.25 1 97.69 249 PHE B CA 1
ATOM 4957 C C . PHE B 1 249 ? -11.656 32.594 23.641 1 97.69 249 PHE B C 1
ATOM 4959 O O . PHE B 1 249 ? -10.82 31.938 24.266 1 97.69 249 PHE B O 1
ATOM 4966 N N . ASP B 1 250 ? -12.891 33.031 24.125 1 97.31 250 ASP B N 1
ATOM 4967 C CA . ASP B 1 250 ? -13.469 32.219 25.203 1 97.31 250 ASP B CA 1
ATOM 4968 C C . ASP B 1 250 ? -13.82 30.828 24.719 1 97.31 250 ASP B C 1
ATOM 4970 O O . ASP B 1 250 ? -14.484 30.672 23.688 1 97.31 250 ASP B O 1
ATOM 4974 N N . VAL B 1 251 ? -13.305 29.859 25.453 1 96.06 251 VAL B N 1
ATOM 4975 C CA . VAL B 1 251 ? -13.5 28.484 25.031 1 96.06 251 VAL B CA 1
ATOM 4976 C C . VAL B 1 251 ? -14.992 28.203 24.844 1 96.06 251 VAL B C 1
ATOM 4978 O O . VAL B 1 251 ? -15.812 28.578 25.703 1 96.06 251 VAL B O 1
ATOM 4981 N N . GLY B 1 252 ? -15.336 27.594 23.734 1 95.75 252 GLY B N 1
ATOM 4982 C CA . GLY B 1 252 ? -16.719 27.234 23.438 1 95.75 252 GLY B CA 1
ATOM 4983 C C . GLY B 1 252 ? -17.5 28.359 22.812 1 95.75 252 GLY B C 1
ATOM 4984 O O . GLY B 1 252 ? -18.656 28.188 22.422 1 95.75 252 GLY B O 1
ATOM 4985 N N . GLN B 1 253 ? -16.875 29.578 22.656 1 96.44 253 GLN B N 1
ATOM 4986 C CA . GLN B 1 253 ? -17.578 30.766 22.188 1 96.44 253 GLN B CA 1
ATOM 4987 C C . GLN B 1 253 ? -16.875 31.406 21 1 96.44 253 GLN B C 1
ATOM 4989 O O . GLN B 1 253 ? -15.758 31.016 20.656 1 96.44 253 GLN B O 1
ATOM 4994 N N . ASP B 1 254 ? -17.625 32.312 20.359 1 95.44 254 ASP B N 1
ATOM 4995 C CA . ASP B 1 254 ? -17.047 33.062 19.266 1 95.44 254 ASP B CA 1
ATOM 4996 C C . ASP B 1 254 ? -16.641 34.469 19.734 1 95.44 254 ASP B C 1
ATOM 4998 O O . ASP B 1 254 ? -16.266 35.312 18.922 1 95.44 254 ASP B O 1
ATOM 5002 N N . THR B 1 255 ? -16.703 34.656 21 1 95.62 255 THR B N 1
ATOM 5003 C CA . THR B 1 255 ? -16.297 35.906 21.594 1 95.62 255 THR B CA 1
ATOM 5004 C C . THR B 1 255 ? -14.836 35.875 22.016 1 95.62 255 THR B C 1
ATOM 5006 O O . THR B 1 255 ? -14.375 34.875 22.578 1 95.62 255 THR B O 1
ATOM 5009 N N . TYR B 1 256 ? -14.219 36.938 21.672 1 96.56 256 TYR B N 1
ATOM 5010 C CA . TYR B 1 256 ? -12.828 37.031 22.109 1 96.56 256 TYR B CA 1
ATOM 5011 C C . TYR B 1 256 ? -12.734 37.188 23.625 1 96.56 256 TYR B C 1
ATOM 5013 O O . TYR B 1 256 ? -13.727 37.5 24.281 1 96.56 256 TYR B O 1
ATOM 5021 N N . ASP B 1 257 ? -11.609 37.031 24.188 1 96.69 257 ASP B N 1
ATOM 5022 C CA . ASP B 1 257 ? -11.258 36.875 25.609 1 96.69 257 ASP B CA 1
ATOM 5023 C C . ASP B 1 257 ? -11.992 37.875 26.469 1 96.69 257 ASP B C 1
ATOM 5025 O O . ASP B 1 257 ? -11.742 39.094 26.359 1 96.69 257 ASP B O 1
ATOM 5029 N N . THR B 1 258 ? -12.844 37.406 27.359 1 95.25 258 THR B N 1
ATOM 5030 C CA . THR B 1 258 ? -13.57 38.312 28.266 1 95.25 258 THR B CA 1
ATOM 5031 C C . THR B 1 258 ? -13.055 38.156 29.688 1 95.25 258 THR B C 1
ATOM 5033 O O . THR B 1 258 ? -13.656 38.688 30.641 1 95.25 258 THR B O 1
ATOM 5036 N N . THR B 1 259 ? -12.125 37.375 29.828 1 93.5 259 THR B N 1
ATOM 5037 C CA . THR B 1 259 ? -11.531 37.25 31.156 1 93.5 259 THR B CA 1
ATOM 5038 C C . THR B 1 259 ? -10.883 38.562 31.578 1 93.5 259 THR B C 1
ATOM 5040 O O . THR B 1 259 ? -10.867 39.531 30.812 1 93.5 259 THR B O 1
ATOM 5043 N N . SER B 1 260 ? -10.32 38.531 32.75 1 93 260 SER B N 1
ATOM 5044 C CA . SER B 1 260 ? -9.688 39.719 33.25 1 93 260 SER B CA 1
ATOM 5045 C C . SER B 1 260 ? -8.438 40.094 32.469 1 93 260 SER B C 1
ATOM 5047 O O . SER B 1 260 ? -8.047 41.25 32.406 1 93 260 SER B O 1
ATOM 5049 N N . LYS B 1 261 ? -7.879 39.156 31.828 1 89.5 261 LYS B N 1
ATOM 5050 C CA . LYS B 1 261 ? -6.664 39.375 31.047 1 89.5 261 LYS B CA 1
ATOM 5051 C C . LYS B 1 261 ? -6.973 40.156 29.766 1 89.5 261 LYS B C 1
ATOM 5053 O O . LYS B 1 261 ? -6.184 41.031 29.359 1 89.5 261 LYS B O 1
ATOM 5058 N N . GLN B 1 262 ? -8.086 39.844 29.188 1 93.12 262 GLN B N 1
ATOM 5059 C CA . GLN B 1 262 ? -8.555 40.562 28 1 93.12 262 GLN B CA 1
ATOM 5060 C C . GLN B 1 262 ? -7.445 40.656 26.953 1 93.12 262 GLN B C 1
ATOM 5062 O O . GLN B 1 262 ? -7.125 41.75 26.484 1 93.12 262 GLN B O 1
ATOM 5067 N N . ARG B 1 263 ? -6.941 39.5 26.594 1 95.06 263 ARG B N 1
ATOM 5068 C CA . ARG B 1 263 ? -5.863 39.438 25.609 1 95.06 263 ARG B CA 1
ATOM 5069 C C . ARG B 1 263 ? -6.312 40.031 24.281 1 95.06 263 ARG B C 1
ATOM 5071 O O . ARG B 1 263 ? -7.453 39.844 23.859 1 95.06 263 ARG B O 1
ATOM 5078 N N . THR B 1 264 ? -5.457 40.812 23.656 1 96.31 264 THR B N 1
ATOM 5079 C CA . THR B 1 264 ? -5.742 41.375 22.344 1 96.31 264 THR B CA 1
ATOM 5080 C C . THR B 1 264 ? -5.871 40.281 21.281 1 96.31 264 THR B C 1
ATOM 5082 O O . THR B 1 264 ? -4.961 39.469 21.125 1 96.31 264 THR B O 1
ATOM 5085 N N . PRO B 1 265 ? -7.031 40.219 20.594 1 96.88 265 PRO B N 1
ATOM 5086 C CA . PRO B 1 265 ? -7.133 39.25 19.5 1 96.88 265 PRO B CA 1
ATOM 5087 C C . PRO B 1 265 ? -5.984 39.375 18.5 1 96.88 265 PRO B C 1
ATOM 5089 O O . PRO B 1 265 ? -5.633 40.469 18.094 1 96.88 265 PRO B O 1
ATOM 5092 N N . SER B 1 266 ? -5.312 38.219 18.125 1 98.19 266 SER B N 1
ATOM 5093 C CA . SER B 1 266 ? -4.121 38.25 17.281 1 98.19 266 SER B CA 1
ATOM 5094 C C . SER B 1 266 ? -4.047 37.031 16.391 1 98.19 266 SER B C 1
ATOM 5096 O O . SER B 1 266 ? -4.77 36.062 16.609 1 98.19 266 SER B O 1
ATOM 5098 N N . TYR B 1 267 ? -3.221 37.125 15.391 1 98.25 267 TYR B N 1
ATOM 5099 C CA . TYR B 1 267 ? -2.959 36.031 14.461 1 98.25 267 TYR B CA 1
ATOM 5100 C C . TYR B 1 267 ? -1.768 35.188 14.922 1 98.25 267 TYR B C 1
ATOM 5102 O O . TYR B 1 267 ? -0.701 35.219 14.305 1 98.25 267 TYR B O 1
ATOM 5110 N N . THR B 1 268 ? -2.014 34.344 15.945 1 98.38 268 THR B N 1
ATOM 5111 C CA . THR B 1 268 ? -0.895 33.625 16.531 1 98.38 268 THR B CA 1
ATOM 5112 C C . THR B 1 268 ? -0.606 32.344 15.758 1 98.38 268 THR B C 1
ATOM 5114 O O . THR B 1 268 ? 0.54 31.906 15.695 1 98.38 268 THR B O 1
ATOM 5117 N N . ASP B 1 269 ? -1.594 31.656 15.219 1 98.69 269 ASP B N 1
ATOM 5118 C CA . ASP B 1 269 ? -1.461 30.453 14.414 1 98.69 269 ASP B CA 1
ATOM 5119 C C . ASP B 1 269 ? -1.271 30.797 12.938 1 98.69 269 ASP B C 1
ATOM 5121 O O . ASP B 1 269 ? -2.123 31.438 12.328 1 98.69 269 ASP B O 1
ATOM 5125 N N . ARG B 1 270 ? -0.158 30.406 12.414 1 98.62 270 ARG B N 1
ATOM 5126 C CA . ARG B 1 270 ? 0.174 30.797 11.047 1 98.62 270 ARG B CA 1
ATOM 5127 C C . ARG B 1 270 ? 0.747 29.625 10.266 1 98.62 270 ARG B C 1
ATOM 5129 O O . ARG B 1 270 ? 1.308 28.688 10.852 1 98.62 270 ARG B O 1
ATOM 5136 N N . VAL B 1 271 ? 0.548 29.594 8.953 1 98.88 271 VAL B N 1
ATOM 5137 C CA . VAL B 1 271 ? 1.191 28.688 7.996 1 98.88 271 VAL B CA 1
ATOM 5138 C C . VAL B 1 271 ? 1.995 29.5 6.984 1 98.88 271 VAL B C 1
ATOM 5140 O O . VAL B 1 271 ? 1.44 30.344 6.27 1 98.88 271 VAL B O 1
ATOM 5143 N N . ILE B 1 272 ? 3.26 29.266 6.934 1 98.75 272 ILE B N 1
ATOM 5144 C CA . ILE B 1 272 ? 4.105 29.953 5.969 1 98.75 272 ILE B CA 1
ATOM 5145 C C . ILE B 1 272 ? 4.938 28.938 5.191 1 98.75 272 ILE B C 1
ATOM 5147 O O . ILE B 1 272 ? 5.016 27.766 5.574 1 98.75 272 ILE B O 1
ATOM 5151 N N . HIS B 1 273 ? 5.438 29.344 4.047 1 98.69 273 HIS B N 1
ATOM 5152 C CA . HIS B 1 273 ? 6.152 28.391 3.203 1 98.69 273 HIS B CA 1
ATOM 5153 C C . HIS B 1 273 ? 7.301 29.078 2.463 1 98.69 273 HIS B C 1
ATOM 5155 O O . HIS B 1 273 ? 7.34 30.297 2.355 1 98.69 273 HIS B O 1
ATOM 5161 N N . ARG B 1 274 ? 8.211 28.281 2.105 1 97.25 274 ARG B N 1
ATOM 5162 C CA . ARG B 1 274 ? 9.359 28.703 1.306 1 97.25 274 ARG B CA 1
ATOM 5163 C C . ARG B 1 274 ? 9.727 27.641 0.275 1 97.25 274 ARG B C 1
ATOM 5165 O O . ARG B 1 274 ? 9.695 26.453 0.568 1 97.25 274 ARG B O 1
ATOM 5172 N N . SER B 1 275 ? 9.977 28.078 -0.893 1 96.06 275 SER B N 1
ATOM 5173 C CA . SER B 1 275 ? 10.453 27.203 -1.955 1 96.06 275 SER B CA 1
ATOM 5174 C C . SER B 1 275 ? 11.828 27.625 -2.455 1 96.06 275 SER B C 1
ATOM 5176 O O . SER B 1 275 ? 12.133 28.828 -2.5 1 96.06 275 SER B O 1
ATOM 5178 N N . ARG B 1 276 ? 12.562 26.656 -2.799 1 91.69 276 ARG B N 1
ATOM 5179 C CA . ARG B 1 276 ? 13.875 26.953 -3.355 1 91.69 276 ARG B CA 1
ATOM 5180 C C . ARG B 1 276 ? 13.758 27.766 -4.641 1 91.69 276 ARG B C 1
ATOM 5182 O O . ARG B 1 276 ? 14.508 28.734 -4.84 1 91.69 276 ARG B O 1
ATOM 5189 N N . HIS B 1 277 ? 12.766 27.344 -5.434 1 90.19 277 HIS B N 1
ATOM 5190 C CA . HIS B 1 277 ? 12.492 28.078 -6.664 1 90.19 277 HIS B CA 1
ATOM 5191 C C . HIS B 1 277 ? 11.18 28.844 -6.57 1 90.19 277 HIS B C 1
ATOM 5193 O O . HIS B 1 277 ? 10.211 28.375 -5.969 1 90.19 277 HIS B O 1
ATOM 5199 N N . GLN B 1 278 ? 11.211 29.922 -7.258 1 87.62 278 GLN B N 1
ATOM 5200 C CA . GLN B 1 278 ? 10.047 30.797 -7.168 1 87.62 278 GLN B CA 1
ATOM 5201 C C . GLN B 1 278 ? 8.836 30.156 -7.84 1 87.62 278 GLN B C 1
ATOM 5203 O O . GLN B 1 278 ? 8.969 29.453 -8.844 1 87.62 278 GLN B O 1
ATOM 5208 N N . ASN B 1 279 ? 7.711 30.344 -7.328 1 89.94 279 ASN B N 1
ATOM 5209 C CA . ASN B 1 279 ? 6.402 30.031 -7.895 1 89.94 279 ASN B CA 1
ATOM 5210 C C . ASN B 1 279 ? 6.172 28.531 -7.98 1 89.94 279 ASN B C 1
ATOM 5212 O O . ASN B 1 279 ? 5.539 28.047 -8.922 1 89.94 279 ASN B O 1
ATOM 5216 N N . GLU B 1 280 ? 6.789 27.844 -7.059 1 96.88 280 GLU B N 1
ATOM 5217 C CA . GLU B 1 280 ? 6.574 26.391 -7.055 1 96.88 280 GLU B CA 1
ATOM 5218 C C . GLU B 1 280 ? 5.562 26 -5.984 1 96.88 280 GLU B C 1
ATOM 5220 O O . GLU B 1 280 ? 5.137 24.844 -5.93 1 96.88 280 GLU B O 1
ATOM 5225 N N . ILE B 1 281 ? 5.25 26.906 -5.148 1 98.06 281 ILE B N 1
ATOM 5226 C CA . ILE B 1 281 ? 4.176 26.719 -4.176 1 98.06 281 ILE B CA 1
ATOM 5227 C C . ILE B 1 281 ? 3.109 27.781 -4.379 1 98.06 281 ILE B C 1
ATOM 5229 O O . ILE B 1 281 ? 3.412 28.984 -4.355 1 98.06 281 ILE B O 1
ATOM 5233 N N . GLN B 1 282 ? 1.962 27.359 -4.66 1 96.38 282 GLN B N 1
ATOM 5234 C CA . GLN B 1 282 ? 0.833 28.281 -4.793 1 96.38 282 GLN B CA 1
ATOM 5235 C C . GLN B 1 282 ? -0.208 28.031 -3.705 1 96.38 282 GLN B C 1
ATOM 5237 O O . GLN B 1 282 ? -0.72 26.922 -3.572 1 96.38 282 GLN B O 1
ATOM 5242 N N . ALA B 1 283 ? -0.48 29.062 -2.9 1 95.81 283 ALA B N 1
ATOM 5243 C CA . ALA B 1 283 ? -1.558 28.969 -1.92 1 95.81 283 ALA B CA 1
ATOM 5244 C C . ALA B 1 283 ? -2.922 29.125 -2.584 1 95.81 283 ALA B C 1
ATOM 5246 O O . ALA B 1 283 ? -3.23 30.188 -3.129 1 95.81 283 ALA B O 1
ATOM 5247 N N . VAL B 1 284 ? -3.707 28.109 -2.543 1 94.88 284 VAL B N 1
ATOM 5248 C CA . VAL B 1 284 ? -5.035 28.125 -3.148 1 94.88 284 VAL B CA 1
ATOM 5249 C C . VAL B 1 284 ? -6.051 28.688 -2.154 1 94.88 284 VAL B C 1
ATOM 5251 O O . VAL B 1 284 ? -7.008 29.359 -2.549 1 94.88 284 VAL B O 1
ATOM 5254 N N . LYS B 1 285 ? -5.816 28.359 -0.963 1 95.62 285 LYS B N 1
ATOM 5255 C CA . LYS B 1 285 ? -6.668 28.828 0.127 1 95.62 285 LYS B CA 1
ATOM 5256 C C . LYS B 1 285 ? -5.875 28.969 1.424 1 95.62 285 LYS B C 1
ATOM 5258 O O . LYS B 1 285 ? -4.977 28.156 1.695 1 95.62 285 LYS B O 1
ATOM 5263 N N . TYR B 1 286 ? -6.152 29.953 2.123 1 97 286 TYR B N 1
ATOM 5264 C CA . TYR B 1 286 ? -5.609 30.219 3.451 1 97 286 TYR B CA 1
ATOM 5265 C C . TYR B 1 286 ? -6.68 30.766 4.383 1 97 286 TYR B C 1
ATOM 5267 O O . TYR B 1 286 ? -7.246 31.828 4.129 1 97 286 TYR B O 1
ATOM 5275 N N . SER B 1 287 ? -6.988 29.938 5.438 1 96.62 287 SER B N 1
ATOM 5276 C CA . SER B 1 287 ? -8.125 30.328 6.258 1 96.62 287 SER B CA 1
ATOM 5277 C C . SER B 1 287 ? -8.055 29.688 7.645 1 96.62 287 SER B C 1
ATOM 5279 O O . SER B 1 287 ? -7.047 29.078 7.996 1 96.62 287 SER B O 1
ATOM 5281 N N . ALA B 1 288 ? -9.078 30.031 8.422 1 96.94 288 ALA B N 1
ATOM 5282 C CA . ALA B 1 288 ? -9.258 29.438 9.742 1 96.94 288 ALA B CA 1
ATOM 5283 C C . ALA B 1 288 ? -10.594 28.703 9.836 1 96.94 288 ALA B C 1
ATOM 5285 O O . ALA B 1 288 ? -11.516 28.984 9.07 1 96.94 288 ALA B O 1
ATOM 5286 N N . CYS B 1 289 ? -10.609 27.734 10.68 1 96.06 289 CYS B N 1
ATOM 5287 C CA . CYS B 1 289 ? -11.836 26.969 10.891 1 96.06 289 CYS B CA 1
ATOM 5288 C C . CYS B 1 289 ? -12.562 27.438 12.148 1 96.06 289 CYS B C 1
ATOM 5290 O O . CYS B 1 289 ? -12.336 26.906 13.234 1 96.06 289 CYS B O 1
ATOM 5292 N N . PHE B 1 290 ? -13.547 28.219 11.984 1 94.5 290 PHE B N 1
ATOM 5293 C CA . PHE B 1 290 ? -14.195 28.859 13.117 1 94.5 290 PHE B CA 1
ATOM 5294 C C . PHE B 1 290 ? -15.305 27.969 13.68 1 94.5 290 PHE B C 1
ATOM 5296 O O . PHE B 1 290 ? -15.844 28.25 14.75 1 94.5 290 PHE B O 1
ATOM 5303 N N . GLY B 1 291 ? -15.492 26.828 13.023 1 93.06 291 GLY B N 1
ATOM 5304 C CA . GLY B 1 291 ? -16.469 25.891 13.539 1 93.06 291 GLY B CA 1
ATOM 5305 C C . GLY B 1 291 ? -15.961 25.094 14.727 1 93.06 291 GLY B C 1
ATOM 5306 O O . GLY B 1 291 ? -16.75 24.531 15.484 1 93.06 291 GLY B O 1
ATOM 5307 N N . ILE B 1 292 ? -14.719 25.062 14.891 1 95.75 292 ILE B N 1
ATOM 5308 C CA . ILE B 1 292 ? -14.133 24.359 16.031 1 95.75 292 ILE B CA 1
ATOM 5309 C C . ILE B 1 292 ? -13.914 25.328 17.188 1 95.75 292 ILE B C 1
AT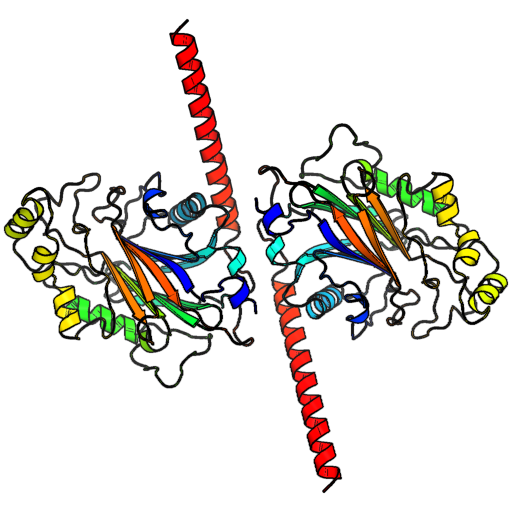OM 5311 O O . ILE B 1 292 ? -13.148 26.297 17.062 1 95.75 292 ILE B O 1
ATOM 5315 N N . ARG B 1 293 ? -14.547 25.047 18.375 1 96.56 293 ARG B N 1
ATOM 5316 C CA . ARG B 1 293 ? -14.539 26 19.484 1 96.56 293 ARG B CA 1
ATOM 5317 C C . ARG B 1 293 ? -13.992 25.359 20.75 1 96.56 293 ARG B C 1
ATOM 5319 O O . ARG B 1 293 ? -14.188 25.875 21.859 1 96.56 293 ARG B O 1
ATOM 5326 N N . THR B 1 294 ? -13.297 24.219 20.609 1 97.12 294 THR B N 1
ATOM 5327 C CA . THR B 1 294 ? -12.93 23.438 21.781 1 97.12 294 THR B CA 1
ATOM 5328 C C . THR B 1 294 ? -11.656 23.984 22.422 1 97.12 294 THR B C 1
ATOM 5330 O O . THR B 1 294 ? -11.203 23.469 23.453 1 97.12 294 THR B O 1
ATOM 5333 N N . SER B 1 295 ? -11.047 24.969 21.906 1 97.25 295 SER B N 1
ATOM 5334 C CA . SER B 1 295 ? -9.883 25.641 22.469 1 97.25 295 SER B CA 1
ATOM 5335 C C . SER B 1 295 ? -10 27.156 22.344 1 97.25 295 SER B C 1
ATOM 5337 O O . SER B 1 295 ? -10.945 27.656 21.734 1 97.25 295 SER B O 1
ATOM 5339 N N . ASP B 1 296 ? -9.094 27.859 22.984 1 97.69 296 ASP B N 1
ATOM 5340 C CA . ASP B 1 296 ? -9.102 29.312 22.875 1 97.69 296 ASP B CA 1
ATOM 5341 C C . ASP B 1 296 ? -8.43 29.766 21.594 1 97.69 296 ASP B C 1
ATOM 5343 O O . ASP B 1 296 ? -8.305 30.969 21.344 1 97.69 296 ASP B O 1
ATOM 5347 N N . HIS B 1 297 ? -7.969 28.859 20.812 1 98.38 297 HIS B N 1
ATOM 5348 C CA . HIS B 1 297 ? -7.465 29.109 19.453 1 98.38 297 HIS B CA 1
ATOM 5349 C C . HIS B 1 297 ? -8.383 28.5 18.406 1 98.38 297 HIS B C 1
ATOM 5351 O O . HIS B 1 297 ? -9.07 27.5 18.672 1 98.38 297 HIS B O 1
ATOM 5357 N N . ARG B 1 298 ? -8.461 29.094 17.266 1 98.31 298 ARG B N 1
ATOM 5358 C CA . ARG B 1 298 ? -9.062 28.484 16.078 1 98.31 298 ARG B CA 1
ATOM 5359 C C . ARG B 1 298 ? -7.996 27.875 15.18 1 98.31 298 ARG B C 1
ATOM 5361 O O . ARG B 1 298 ? -6.945 28.484 14.953 1 98.31 298 ARG B O 1
ATOM 5368 N N . PRO B 1 299 ? -8.281 26.641 14.711 1 98.38 299 PRO B N 1
ATOM 5369 C CA . PRO B 1 299 ? -7.309 26.078 13.773 1 98.38 299 PRO B CA 1
ATOM 5370 C C . PRO B 1 299 ? -7.141 26.906 12.516 1 98.38 299 PRO B C 1
ATOM 5372 O O . PRO B 1 299 ? -8.117 27.469 12 1 98.38 299 PRO B O 1
ATOM 5375 N N . VAL B 1 300 ? -5.945 27.031 12.016 1 98.75 300 VAL B N 1
ATOM 5376 C CA . VAL B 1 300 ? -5.625 27.719 10.773 1 98.75 300 VAL B CA 1
ATOM 5377 C C . VAL B 1 300 ? -5.074 26.719 9.758 1 98.75 300 VAL B C 1
ATOM 5379 O O . VAL B 1 300 ? -4.34 25.797 10.117 1 98.75 300 VAL B O 1
ATOM 5382 N N . TYR B 1 301 ? -5.473 26.859 8.492 1 97.88 301 TYR B N 1
ATOM 5383 C CA . TYR B 1 301 ? -5.012 25.922 7.48 1 97.88 301 TYR B CA 1
ATOM 5384 C C . TYR B 1 301 ? -4.742 26.625 6.156 1 97.88 301 TYR B C 1
ATOM 5386 O O . TYR B 1 301 ? -5.227 27.734 5.926 1 97.88 301 TYR B O 1
ATOM 5394 N N . GLY B 1 302 ? -3.891 26 5.395 1 97.38 302 GLY B N 1
ATOM 5395 C CA . GLY B 1 302 ? -3.65 26.375 4.012 1 97.38 302 GLY B CA 1
ATOM 5396 C C . GLY B 1 302 ? -3.746 25.219 3.041 1 97.38 302 GLY B C 1
ATOM 5397 O O . GLY B 1 302 ? -3.338 24.109 3.359 1 97.38 302 GLY B O 1
ATOM 5398 N N . LEU B 1 303 ? -4.375 25.484 1.884 1 97 303 LEU B N 1
ATOM 5399 C CA . LEU B 1 303 ? -4.355 24.578 0.737 1 97 303 LEU B CA 1
ATOM 5400 C C . LEU B 1 303 ? -3.342 25.047 -0.304 1 97 303 LEU B C 1
ATOM 5402 O O . LEU B 1 303 ? -3.395 26.188 -0.756 1 97 303 LEU B O 1
ATOM 5406 N N . PHE B 1 304 ? -2.482 24.125 -0.669 1 97.12 304 PHE B N 1
ATOM 5407 C CA . PHE B 1 304 ? -1.396 24.531 -1.55 1 97.12 304 PHE B CA 1
ATOM 5408 C C . PHE B 1 304 ? -1.305 23.609 -2.762 1 97.12 304 PHE B C 1
ATOM 5410 O O . PHE B 1 304 ? -1.567 22.406 -2.656 1 97.12 304 PHE B O 1
ATOM 5417 N N . ARG B 1 305 ? -0.973 24.156 -3.891 1 96.81 305 ARG B N 1
ATOM 5418 C CA . ARG B 1 305 ? -0.504 23.438 -5.066 1 96.81 305 ARG B CA 1
ATOM 5419 C C . ARG B 1 305 ? 1.012 23.531 -5.199 1 96.81 305 ARG B C 1
ATOM 5421 O O . ARG B 1 305 ? 1.569 24.625 -5.23 1 96.81 305 ARG B O 1
ATOM 5428 N N . VAL B 1 306 ? 1.634 22.375 -5.207 1 97.94 306 VAL B N 1
ATOM 5429 C CA . VAL B 1 306 ? 3.09 22.344 -5.109 1 97.94 306 VAL B CA 1
ATOM 5430 C C . VAL B 1 306 ? 3.672 21.547 -6.27 1 97.94 306 VAL B C 1
ATOM 5432 O O . VAL B 1 306 ? 3.215 20.438 -6.559 1 97.94 306 VAL B O 1
ATOM 5435 N N . LYS B 1 307 ? 4.668 22.062 -6.867 1 97.44 307 LYS B N 1
ATOM 5436 C CA . LYS B 1 307 ? 5.34 21.406 -7.977 1 97.44 307 LYS B CA 1
ATOM 5437 C C . LYS B 1 307 ? 6.254 20.281 -7.473 1 97.44 307 LYS B C 1
ATOM 5439 O O . LYS B 1 307 ? 6.938 20.453 -6.461 1 97.44 307 LYS B O 1
ATOM 5444 N N . VAL B 1 308 ? 6.219 19.141 -8.195 1 96.25 308 VAL B N 1
ATOM 5445 C CA . VAL B 1 308 ? 7.094 18.031 -7.871 1 96.25 308 VAL B CA 1
ATOM 5446 C C . VAL B 1 308 ? 7.879 17.609 -9.117 1 96.25 308 VAL B C 1
ATOM 5448 O O . VAL B 1 308 ? 7.387 17.734 -10.234 1 96.25 308 VAL B O 1
ATOM 5451 N N . ARG B 1 309 ? 9.062 17.094 -8.859 1 93.44 309 ARG B N 1
ATOM 5452 C CA . ARG B 1 309 ? 9.961 16.703 -9.938 1 93.44 309 ARG B CA 1
ATOM 5453 C C . ARG B 1 309 ? 10.242 15.203 -9.906 1 93.44 309 ARG B C 1
ATOM 5455 O O . ARG B 1 309 ? 10.023 14.547 -8.891 1 93.44 309 ARG B O 1
ATOM 5462 N N . PRO B 1 310 ? 10.672 14.648 -11.086 1 89.56 310 PRO B N 1
ATOM 5463 C CA . PRO B 1 310 ? 10.992 13.227 -11.109 1 89.56 310 PRO B CA 1
ATOM 5464 C C . PRO B 1 310 ? 12.164 12.875 -10.195 1 89.56 310 PRO B C 1
ATOM 5466 O O . PRO B 1 310 ? 13.078 13.68 -10.016 1 89.56 310 PRO B O 1
ATOM 5469 N N . GLY B 1 311 ? 12.055 11.75 -9.562 1 83.44 311 GLY B N 1
ATOM 5470 C CA . GLY B 1 311 ? 13.102 11.297 -8.656 1 83.44 311 GLY B CA 1
ATOM 5471 C C . GLY B 1 311 ? 14.039 10.289 -9.289 1 83.44 311 GLY B C 1
ATOM 5472 O O . GLY B 1 311 ? 13.859 9.891 -10.438 1 83.44 311 GLY B O 1
ATOM 5473 N N . ARG B 1 312 ? 15.133 10.102 -8.508 1 72.12 312 ARG B N 1
ATOM 5474 C CA . ARG B 1 312 ? 16.078 9.039 -8.867 1 72.12 312 ARG B CA 1
ATOM 5475 C C . ARG B 1 312 ? 15.75 7.75 -8.125 1 72.12 312 ARG B C 1
ATOM 5477 O O . ARG B 1 312 ? 15.047 7.77 -7.109 1 72.12 312 ARG B O 1
ATOM 5484 N N . ASP B 1 313 ? 16.203 6.668 -8.602 1 65.5 313 ASP B N 1
ATOM 5485 C CA . ASP B 1 313 ? 15.906 5.352 -8.047 1 65.5 313 ASP B CA 1
ATOM 5486 C C . ASP B 1 313 ? 16.703 5.105 -6.766 1 65.5 313 ASP B C 1
ATOM 5488 O O . ASP B 1 313 ? 16.438 4.145 -6.039 1 65.5 313 ASP B O 1
ATOM 5492 N N . ASN B 1 314 ? 17.516 5.988 -6.449 1 68.56 314 ASN B N 1
ATOM 5493 C CA . ASN B 1 314 ? 18.422 5.707 -5.34 1 68.56 314 ASN B CA 1
ATOM 5494 C C . ASN B 1 314 ? 17.891 6.27 -4.027 1 68.56 314 ASN B C 1
ATOM 5496 O O . ASN B 1 314 ? 18.609 6.324 -3.029 1 68.56 314 ASN B O 1
ATOM 5500 N N . ILE B 1 315 ? 16.766 6.652 -3.947 1 77.81 315 ILE B N 1
ATOM 5501 C CA . ILE B 1 315 ? 16.188 7.172 -2.711 1 77.81 315 ILE B CA 1
ATOM 5502 C C . ILE B 1 315 ? 15.609 6.023 -1.886 1 77.81 315 ILE B C 1
ATOM 5504 O O . ILE B 1 315 ? 15.008 5.102 -2.434 1 77.81 315 ILE B O 1
ATOM 5508 N N . PRO B 1 316 ? 16.016 6.023 -0.617 1 82.19 316 PRO B N 1
ATOM 5509 C CA . PRO B 1 316 ? 15.414 4.996 0.234 1 82.19 316 PRO B CA 1
ATOM 5510 C C . PRO B 1 316 ? 13.898 5.145 0.35 1 82.19 316 PRO B C 1
ATOM 5512 O O . PRO B 1 316 ? 13.414 5.973 1.126 1 82.19 316 PRO B O 1
ATOM 5515 N N . LEU B 1 317 ? 13.297 4.363 -0.289 1 87.12 317 LEU B N 1
ATOM 5516 C CA . LEU B 1 317 ? 11.836 4.434 -0.305 1 87.12 317 LEU B CA 1
ATOM 5517 C C . LEU B 1 317 ? 11.25 3.812 0.958 1 87.12 317 LEU B C 1
ATOM 5519 O O . LEU B 1 317 ? 11.812 2.865 1.509 1 87.12 317 LEU B O 1
ATOM 5523 N N . ALA B 1 318 ? 10.156 4.395 1.439 1 90.56 318 ALA B N 1
ATOM 5524 C CA . ALA B 1 318 ? 9.438 3.85 2.59 1 90.56 318 ALA B CA 1
ATOM 5525 C C . ALA B 1 318 ? 8.852 2.48 2.271 1 90.56 318 ALA B C 1
ATOM 5527 O O . ALA B 1 318 ? 8.57 1.689 3.176 1 90.56 318 ALA B O 1
ATOM 5528 N N . ALA B 1 319 ? 8.625 2.25 1.021 1 91.25 319 ALA B N 1
ATOM 5529 C CA . ALA B 1 319 ? 8.227 0.926 0.553 1 91.25 319 ALA B CA 1
ATOM 5530 C C . ALA B 1 319 ? 6.871 0.53 1.128 1 91.25 319 ALA B C 1
ATOM 5532 O O . ALA B 1 319 ? 6.727 -0.546 1.712 1 91.25 319 ALA B O 1
ATOM 5533 N N . GLY B 1 320 ? 5.93 1.465 1.034 1 92.81 320 GLY B N 1
ATOM 5534 C CA . GLY B 1 320 ? 4.551 1.153 1.377 1 92.81 320 GLY B CA 1
ATOM 5535 C C . GLY B 1 320 ? 4.281 1.201 2.869 1 92.81 320 GLY B C 1
ATOM 5536 O O . GLY B 1 320 ? 3.273 0.668 3.34 1 92.81 320 GLY B O 1
ATOM 5537 N N . LEU B 1 321 ? 5.113 1.811 3.604 1 94.19 321 LEU B N 1
ATOM 5538 C CA . LEU B 1 321 ? 4.973 1.862 5.055 1 94.19 321 LEU B CA 1
ATOM 5539 C C . LEU B 1 321 ? 3.906 2.873 5.465 1 94.19 321 LEU B C 1
ATOM 5541 O O . LEU B 1 321 ? 3.848 3.975 4.914 1 94.19 321 LEU B O 1
ATOM 5545 N N . PHE B 1 322 ? 2.961 2.473 6.352 1 97.19 322 PHE B N 1
ATOM 5546 C CA . PHE B 1 322 ? 1.984 3.344 6.996 1 97.19 322 PHE B CA 1
ATOM 5547 C C . PHE B 1 322 ? 1.46 2.711 8.281 1 97.19 322 PHE B C 1
ATOM 5549 O O . PHE B 1 322 ? 1.802 1.571 8.602 1 97.19 322 PHE B O 1
ATOM 5556 N N . ASP B 1 323 ? 0.742 3.441 9.078 1 97.56 323 ASP B N 1
ATOM 5557 C CA . ASP B 1 323 ? 0.148 2.922 10.312 1 97.56 323 ASP B CA 1
ATOM 5558 C C . ASP B 1 323 ? -1.136 2.148 10.016 1 97.56 323 ASP B C 1
ATOM 5560 O O . ASP B 1 323 ? -2.236 2.686 10.156 1 97.56 323 ASP B O 1
ATOM 5564 N N . ARG B 1 324 ? -1.019 0.87 9.734 1 96.44 324 ARG B N 1
ATOM 5565 C CA . ARG B 1 324 ? -2.141 0.031 9.328 1 96.44 324 ARG B CA 1
ATOM 5566 C C . ARG B 1 324 ? -3.154 -0.114 10.461 1 96.44 324 ARG B C 1
ATOM 5568 O O . ARG B 1 324 ? -4.359 -0.174 10.211 1 96.44 324 ARG B O 1
ATOM 5575 N N . GLU B 1 325 ? -2.646 -0.22 11.648 1 97.12 325 GLU B N 1
ATOM 5576 C CA . GLU B 1 325 ? -3.553 -0.351 12.789 1 97.12 325 GLU B CA 1
ATOM 5577 C C . GLU B 1 325 ? -4.461 0.869 12.914 1 97.12 325 GLU B C 1
ATOM 5579 O O . GLU B 1 325 ? -5.668 0.731 13.125 1 97.12 325 GLU B O 1
ATOM 5584 N N . LEU B 1 326 ? -3.861 2.016 12.789 1 98.38 326 LEU B N 1
ATOM 5585 C CA . LEU B 1 326 ? -4.66 3.236 12.836 1 98.38 326 LEU B CA 1
ATOM 5586 C C . LEU B 1 326 ? -5.695 3.248 11.711 1 98.38 326 LEU B C 1
ATOM 5588 O O . LEU B 1 326 ? -6.836 3.66 11.922 1 98.38 326 LEU B O 1
ATOM 5592 N N . TYR B 1 327 ? -5.258 2.863 10.547 1 97.94 327 TYR B N 1
ATOM 5593 C CA . TYR B 1 327 ? -6.129 2.82 9.383 1 97.94 327 TYR B CA 1
ATOM 5594 C C . TYR B 1 327 ? -7.355 1.955 9.641 1 97.94 327 TYR B C 1
ATOM 5596 O O . TYR B 1 327 ? -8.484 2.381 9.406 1 97.94 327 TYR B O 1
ATOM 5604 N N . LEU B 1 328 ? -7.133 0.781 10.188 1 95.94 328 LEU B N 1
ATOM 5605 C CA . LEU B 1 328 ? -8.219 -0.163 10.438 1 95.94 328 LEU B CA 1
ATOM 5606 C C . LEU B 1 328 ? -9.188 0.383 11.484 1 95.94 328 LEU B C 1
ATOM 5608 O O . LEU B 1 328 ? -10.406 0.303 11.305 1 95.94 328 LEU B O 1
ATOM 5612 N N . ILE B 1 329 ? -8.656 0.952 12.492 1 97.25 329 ILE B N 1
ATOM 5613 C CA . ILE B 1 329 ? -9.484 1.503 13.562 1 97.25 329 ILE B CA 1
ATOM 5614 C C . ILE B 1 329 ? -10.297 2.684 13.023 1 97.25 329 ILE B C 1
ATOM 5616 O O . ILE B 1 329 ? -11.492 2.805 13.312 1 97.25 329 ILE B O 1
ATOM 5620 N N . GLY B 1 330 ? -9.602 3.578 12.297 1 97.19 330 GLY B N 1
ATOM 5621 C CA . GLY B 1 330 ? -10.273 4.738 11.734 1 97.19 330 GLY B CA 1
ATOM 5622 C C . GLY B 1 330 ? -11.398 4.371 10.781 1 97.19 330 GLY B C 1
ATOM 5623 O O . GLY B 1 330 ? -12.484 4.949 10.844 1 97.19 330 GLY B O 1
ATOM 5624 N N . ILE B 1 331 ? -11.188 3.414 9.938 1 94.38 331 ILE B N 1
ATOM 5625 C CA . ILE B 1 331 ? -12.188 3.014 8.961 1 94.38 331 ILE B CA 1
ATOM 5626 C C . ILE B 1 331 ? -13.359 2.346 9.664 1 94.38 331 ILE B C 1
ATOM 5628 O O . ILE B 1 331 ? -14.523 2.572 9.305 1 94.38 331 ILE B O 1
ATOM 5632 N N . LYS B 1 332 ? -13.102 1.499 10.633 1 93.81 332 LYS B N 1
ATOM 5633 C CA . LYS B 1 332 ? -14.172 0.891 11.43 1 93.81 332 LYS B CA 1
ATOM 5634 C C . LYS B 1 332 ? -15.047 1.955 12.086 1 93.81 332 LYS B C 1
ATOM 5636 O O . LYS B 1 332 ? -16.266 1.848 12.078 1 93.81 332 LYS B O 1
ATOM 5641 N N . ARG B 1 333 ? -14.43 2.902 12.664 1 95.38 333 ARG B N 1
ATOM 5642 C CA . ARG B 1 333 ? -15.156 3.994 13.305 1 95.38 333 ARG B CA 1
ATOM 5643 C C . ARG B 1 333 ? -16 4.75 12.289 1 95.38 333 ARG B C 1
ATOM 5645 O O . ARG B 1 333 ? -17.141 5.133 12.578 1 95.38 333 ARG B O 1
ATOM 5652 N N . ARG B 1 334 ? -15.445 5.02 11.195 1 94 334 ARG B N 1
ATOM 5653 C CA . ARG B 1 334 ? -16.172 5.715 10.133 1 94 334 ARG B CA 1
ATOM 5654 C C . ARG B 1 334 ? -17.438 4.945 9.734 1 94 334 ARG B C 1
ATOM 5656 O O . ARG B 1 334 ? -18.516 5.527 9.609 1 94 334 ARG B O 1
ATOM 5663 N N . ILE B 1 335 ? -17.328 3.639 9.562 1 91.12 335 ILE B N 1
ATOM 5664 C CA . ILE B 1 335 ? -18.438 2.785 9.156 1 91.12 335 ILE B CA 1
ATOM 5665 C C . ILE B 1 335 ? -19.516 2.781 10.242 1 91.12 335 ILE B C 1
ATOM 5667 O O . ILE B 1 335 ? -20.703 2.898 9.945 1 91.12 335 ILE B O 1
ATOM 5671 N N . THR B 1 336 ? -19.078 2.635 11.43 1 92.19 336 THR B N 1
ATOM 5672 C CA . THR B 1 336 ? -20 2.623 12.555 1 92.19 336 THR B CA 1
ATOM 5673 C C . THR B 1 336 ? -20.781 3.93 12.625 1 92.19 336 THR B C 1
ATOM 5675 O O . THR B 1 336 ? -21.984 3.92 12.859 1 92.19 336 THR B O 1
ATOM 5678 N N . ARG B 1 337 ? -20.109 4.992 12.445 1 91.75 337 ARG B N 1
ATOM 5679 C CA . ARG B 1 337 ? -20.766 6.301 12.477 1 91.75 337 ARG B CA 1
ATOM 5680 C C . ARG B 1 337 ? -21.797 6.43 11.359 1 91.75 337 ARG B C 1
ATOM 5682 O O . ARG B 1 337 ? -22.859 6.996 11.562 1 91.75 337 ARG B O 1
ATOM 5689 N N . GLN B 1 338 ? -21.438 5.969 10.242 1 89.56 338 GLN B N 1
ATOM 5690 C CA . GLN B 1 338 ? -22.344 6.043 9.102 1 89.56 338 GLN B CA 1
ATOM 5691 C C . GLN B 1 338 ? -23.578 5.184 9.32 1 89.56 338 GLN B C 1
ATOM 5693 O O . GLN B 1 338 ? -24.688 5.578 8.953 1 89.56 338 GLN B O 1
ATOM 5698 N N . LEU B 1 339 ? -23.391 4.031 9.891 1 89.44 339 LEU B N 1
ATOM 5699 C CA . LEU B 1 339 ? -24.5 3.137 10.18 1 89.44 339 LEU B CA 1
ATOM 5700 C C . LEU B 1 339 ? -25.422 3.744 11.227 1 89.44 339 LEU B C 1
ATOM 5702 O O . LEU B 1 339 ? -26.656 3.641 11.117 1 89.44 339 LEU B O 1
ATOM 5706 N N . GLN B 1 340 ? -24.797 4.281 12.18 1 90.62 340 GLN B N 1
ATOM 5707 C CA . GLN B 1 340 ? -25.578 4.934 13.227 1 90.62 340 GLN B CA 1
ATOM 5708 C C . GLN B 1 340 ? -26.391 6.105 12.664 1 90.62 340 GLN B C 1
ATOM 5710 O O . GLN B 1 340 ? -27.531 6.316 13.062 1 90.62 340 GLN B O 1
ATOM 5715 N N . LYS B 1 341 ? -25.844 6.848 11.836 1 89.31 341 LYS B N 1
ATOM 5716 C CA . LYS B 1 341 ? -26.531 7.969 11.211 1 89.31 341 LYS B CA 1
ATOM 5717 C C . LYS B 1 341 ? -27.703 7.48 10.359 1 89.31 341 LYS B C 1
ATOM 5719 O O . LYS B 1 341 ? -28.781 8.094 10.367 1 89.31 341 LYS B O 1
ATOM 5724 N N . LYS B 1 342 ? -27.5 6.402 9.648 1 88.69 342 LYS B N 1
ATOM 5725 C CA . LYS B 1 342 ? -28.547 5.832 8.82 1 88.69 342 LYS B CA 1
ATOM 5726 C C . LYS B 1 342 ? -29.703 5.316 9.688 1 88.69 342 LYS B C 1
ATOM 5728 O O . LYS B 1 342 ? -30.875 5.492 9.336 1 88.69 342 LYS B O 1
ATOM 5733 N N . GLN B 1 343 ? -29.312 4.672 10.711 1 88.94 343 GLN B N 1
ATOM 5734 C CA . GLN B 1 343 ? -30.328 4.16 11.625 1 88.94 343 GLN B CA 1
ATOM 5735 C C . GLN B 1 343 ? -31.109 5.301 12.273 1 88.94 343 GLN B C 1
ATOM 5737 O O . GLN B 1 343 ? -32.312 5.199 12.453 1 88.94 343 GLN B O 1
ATOM 5742 N N . ALA B 1 344 ? -30.438 6.293 12.625 1 88.56 344 ALA B N 1
ATOM 5743 C CA . ALA B 1 344 ? -31.094 7.453 13.227 1 88.56 344 ALA B CA 1
ATOM 5744 C C . ALA B 1 344 ? -32.062 8.109 12.234 1 88.56 344 ALA B C 1
ATOM 5746 O O . ALA B 1 344 ? -33.156 8.539 12.617 1 88.56 344 ALA B O 1
ATOM 5747 N N . LEU B 1 345 ? -31.656 8.203 11.094 1 86.81 345 LEU B N 1
ATOM 5748 C CA . LEU B 1 345 ? -32.5 8.773 10.055 1 86.81 345 LEU B CA 1
ATOM 5749 C C . LEU B 1 345 ? -33.719 7.895 9.82 1 86.81 345 LEU B C 1
ATOM 5751 O O . LEU B 1 345 ? -34.844 8.398 9.609 1 86.81 345 LEU B O 1
ATOM 5755 N N . LYS B 1 346 ? -33.562 6.59 9.883 1 86.31 346 LYS B N 1
ATOM 5756 C CA . LYS B 1 346 ? -34.656 5.652 9.727 1 86.31 346 LYS B CA 1
ATOM 5757 C C . LYS B 1 346 ? -35.656 5.766 10.883 1 86.31 346 LYS B C 1
ATOM 5759 O O . LYS B 1 346 ? -36.875 5.715 10.68 1 86.31 346 LYS B O 1
ATOM 5764 N N . ASN B 1 347 ? -35.094 5.863 11.984 1 86.94 347 ASN B N 1
ATOM 5765 C CA . ASN B 1 347 ? -35.906 6 13.18 1 86.94 347 ASN B CA 1
ATOM 5766 C C . ASN B 1 347 ? -36.688 7.312 13.172 1 86.94 347 ASN B C 1
ATOM 5768 O O . ASN B 1 347 ? -37.844 7.371 13.648 1 86.94 347 ASN B O 1
ATOM 5772 N N . GLN B 1 348 ? -36.125 8.32 12.805 1 79.38 348 GLN B N 1
ATOM 5773 C CA . GLN B 1 348 ? -36.812 9.609 12.719 1 79.38 348 GLN B CA 1
ATOM 5774 C C . GLN B 1 348 ? -37.938 9.555 11.695 1 79.38 348 GLN B C 1
ATOM 5776 O O . GLN B 1 348 ? -39 10.148 11.898 1 79.38 348 GLN B O 1
ATOM 5781 N N . LYS B 1 349 ? -37.75 8.781 10.672 1 79.44 349 LYS B N 1
ATOM 5782 C CA . LYS B 1 349 ? -38.781 8.641 9.648 1 79.44 349 LYS B CA 1
ATOM 5783 C C . LYS B 1 349 ? -39.938 7.762 10.141 1 79.44 349 LYS B C 1
ATOM 5785 O O . LYS B 1 349 ? -41.094 8.047 9.859 1 79.44 349 LYS B O 1
ATOM 5790 N N . SER B 1 350 ? -39.625 6.805 10.82 1 75.25 350 SER B N 1
ATOM 5791 C CA . SER B 1 350 ? -40.656 5.93 11.352 1 75.25 350 SER B CA 1
ATOM 5792 C C . SER B 1 350 ? -41.469 6.637 12.414 1 75.25 350 SER B C 1
ATOM 5794 O O . SER B 1 350 ? -42.688 6.438 12.492 1 75.25 350 SER B O 1
ATOM 5796 N N . SER B 1 351 ? -40.875 7.418 13.156 1 70.5 351 SER B N 1
ATOM 5797 C CA . SER B 1 351 ? -41.562 8.172 14.188 1 70.5 351 SER B CA 1
ATOM 5798 C C . SER B 1 351 ? -42.438 9.266 13.586 1 70.5 351 SER B C 1
ATOM 5800 O O . SER B 1 351 ? -43.531 9.547 14.086 1 70.5 351 SER B O 1
ATOM 5802 N N . ALA B 1 352 ? -42.031 9.844 12.719 1 63.41 352 ALA B N 1
ATOM 5803 C CA . ALA B 1 352 ? -42.812 10.875 12.047 1 63.41 352 ALA B CA 1
ATOM 5804 C C . ALA B 1 352 ? -44.031 10.266 11.359 1 63.41 352 ALA B C 1
ATOM 5806 O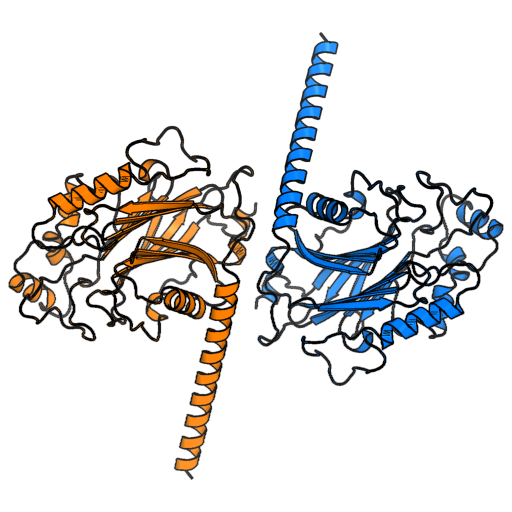 O . ALA B 1 352 ? -45.125 10.867 11.352 1 63.41 352 ALA B O 1
ATOM 5807 N N . VAL B 1 353 ? -44.031 9.008 10.836 1 68.44 353 VAL B N 1
ATOM 5808 C CA . VAL B 1 353 ? -45.156 8.305 10.203 1 68.44 353 VAL B CA 1
ATOM 5809 C C . VAL B 1 353 ? -46.156 7.891 11.266 1 68.44 353 VAL B C 1
ATOM 5811 O O . VAL B 1 353 ? -47.375 7.988 11.047 1 68.44 353 VAL B O 1
ATOM 5814 N N . CYS B 1 354 ? -45.656 7.602 12.383 1 62.72 354 CYS B N 1
ATOM 5815 C CA . CYS B 1 354 ? -46.594 7.246 13.461 1 62.72 354 CYS B CA 1
ATOM 5816 C C . CYS B 1 354 ? -47.312 8.477 14 1 62.72 354 CYS B C 1
ATOM 5818 O O . CYS B 1 354 ? -48.344 8.367 14.625 1 62.72 354 CYS B O 1
ATOM 5820 N N . SER B 1 355 ? -46.625 9.516 13.914 1 53.22 355 SER B N 1
ATOM 5821 C CA . SER B 1 355 ? -47.281 10.727 14.414 1 53.22 355 SER B CA 1
ATOM 5822 C C . SER B 1 355 ? -48.312 11.234 13.438 1 53.22 355 SER B C 1
ATOM 5824 O O . SER B 1 355 ? -49.156 12.07 13.789 1 53.22 355 SER B O 1
ATOM 5826 N N . VAL B 1 356 ? -48.188 10.875 12.367 1 63.41 356 VAL B N 1
ATOM 5827 C CA . VAL B 1 356 ? -49.188 11.32 11.398 1 63.41 356 VAL B CA 1
ATOM 5828 C C . VAL B 1 356 ? -50.312 10.32 11.352 1 63.41 356 VAL B C 1
ATOM 5830 O O . VAL B 1 356 ? -51.406 10.633 10.836 1 63.41 356 VAL B O 1
ATOM 5833 N N . SER B 1 357 ? -50.188 9.141 11.891 1 40.5 357 SER B N 1
ATOM 5834 C CA . SER B 1 357 ? -51.375 8.289 11.922 1 40.5 357 SER B CA 1
ATOM 5835 C C . SER B 1 357 ? -52.25 8.617 13.117 1 40.5 357 SER B C 1
ATOM 5837 O O . SER B 1 357 ? -51.75 8.906 14.203 1 40.5 357 SER B O 1
#

Secondary structure (DSSP, 8-state):
-HHHHH-TT-EEEEEEEEEE-TT-SPPPS--HHHHS-S--SS--SEEEEEEES--S-HHHHHHHHHHHH-TTEEEEEEEEETTEEEEEEEEGGGGGGBB--EEEEEE-S-TTS-TTSEEEEEEEEETTEEEEEEEEEPPPSTT-HHHHHHHHHHHHHH----SSSPPS-GGG-BTTBGGGGSSEEEEEEE----B-S-HHHHHHHHHSSSS--HHHHHTTBHHHHHHHHTSSSTT-B-PPP-S---B-B-TTSSSB--SSS-PPPB--EEEEEEESSTTSEEEEEEEE-TT--SSSB--EEEEEEEE--PPPTTS-B--S---HHHHHHHHHHHHHHHHHHHHHHHHHHHHHHHHH-/-HHHHH-TT-EEEEEEEEEE-TT-S---S--HHHHS-S--SS--SEEEEEEES--S-HHHHHHHHHHHH-TTEEEEEEEEETTEEEEEEEEGGGTTSBBPPEEEEEE-S-TTS-S-SEEEEEEEEETTEEEEEEEEEPPPSTT-HHHHHHHHHHHHHH----SSSPPS-TTT-BTTBGGGGSSEEEEEEE----B-S-HHHHHHHHHSSSS--HHHHHTTBHHHHHHHHTSSSTT-B-PPP-S---B-B-TTSSSB--SSS-PPPB--EEEEEEESSTTSEEEEEEEE-TT--SSSB--EEEEEEEE--PPPTTS-B--S---HHHHHHHHHHHHHHHHHHHHHHHHHHHHHHHHH-

Solvent-accessible surface area (backbone atoms only — not comparable to full-atom values): 37782 Å² total; per-residue (Å²): 110,67,58,52,70,78,26,73,83,33,53,44,31,36,35,41,35,20,32,45,33,70,48,29,77,67,70,76,91,70,56,55,67,66,78,54,53,87,70,74,89,62,78,64,44,31,38,39,41,25,31,29,38,33,39,83,58,55,66,60,53,51,30,51,50,38,26,67,67,31,85,60,40,35,44,56,46,73,50,70,52,76,29,28,36,40,40,35,33,32,32,54,86,51,34,67,46,25,31,49,76,45,76,38,66,39,74,67,61,70,81,88,59,71,57,58,42,28,37,41,35,40,34,36,34,43,53,46,32,34,37,34,41,34,30,35,24,39,52,70,62,86,88,37,61,68,58,28,44,47,41,51,54,50,43,33,49,55,39,72,56,72,82,79,64,76,68,84,42,76,86,67,42,45,87,66,29,33,72,46,43,34,45,33,32,39,43,29,16,40,52,43,36,41,43,71,61,59,44,68,59,53,50,48,50,67,63,42,67,94,66,68,57,49,66,69,56,54,74,30,26,44,52,62,52,38,41,75,72,50,72,35,68,69,81,47,46,64,68,76,72,79,55,75,60,34,25,39,31,33,66,70,46,94,45,59,35,76,56,93,76,45,58,54,62,13,61,22,50,47,66,34,35,34,52,71,50,84,86,37,64,42,74,77,42,52,45,62,34,79,86,51,31,66,18,35,33,31,35,27,38,36,34,30,41,32,62,54,44,82,45,70,88,82,58,63,53,37,63,59,55,52,47,53,68,51,44,53,54,6,45,52,51,37,52,51,51,52,51,51,51,51,50,50,54,50,50,54,52,54,50,53,56,56,66,70,99,109,67,60,53,70,77,26,74,85,32,54,43,31,36,36,40,36,21,33,46,33,71,48,30,76,67,70,77,91,72,57,56,67,66,79,55,55,88,72,73,91,62,80,62,43,32,38,39,41,24,30,29,38,34,38,83,59,54,65,58,53,52,31,51,50,38,26,65,69,30,84,59,41,34,43,57,46,73,50,72,53,74,29,28,36,39,40,34,33,31,32,53,88,50,35,67,46,26,30,50,75,45,76,38,65,42,74,66,62,71,81,86,59,70,58,56,41,29,36,41,35,39,34,37,33,43,55,46,31,35,39,35,42,34,30,36,24,39,53,70,62,87,88,36,60,67,56,29,42,48,42,52,53,51,42,33,48,56,39,73,57,74,81,80,63,77,67,84,41,76,86,67,43,46,87,66,29,32,71,47,44,33,44,35,33,39,43,28,17,39,51,44,36,41,41,71,59,58,46,68,59,54,49,48,51,66,64,42,67,94,66,68,57,48,67,69,55,55,73,31,27,44,52,61,54,38,40,73,73,51,72,35,67,70,80,48,46,64,70,75,74,77,54,76,59,34,24,36,31,33,66,71,44,94,45,61,34,76,55,92,76,45,57,53,63,13,62,21,51,47,68,35,35,32,52,71,51,85,86,38,64,41,73,78,41,53,45,60,33,79,85,52,31,67,19,36,33,33,35,28,37,35,35,30,42,31,62,52,44,82,46,70,88,82,57,64,54,37,65,58,54,51,47,53,67,51,45,53,53,7,45,52,51,38,51,51,50,52,50,50,51,51,50,50,53,50,52,54,51,54,50,54,55,56,67,70,98

InterPro domains:
  IPR000300 Inositol polyphosphate-related phosphatase [PF22669] (18-302)
  IPR000300 Inositol polyphosphate-related phosphatase [SM00128] (10-312)
  IPR036691 Endonuclease/exonuclease/phosphatase superfamily [G3DSA:3.60.10.10] (1-343)
  IPR036691 Endonuclease/exonuclease/phosphatase superfamily [SSF56219] (6-310)
  IPR042478 72kDa inositol polyphosphate 5-phosphatase [PTHR46625] (1-357)

Foldseek 3Di:
DVQCVVPVPQKFKEKEWEEELLQFQDDDPACQCVQPPPDDPDDGFKYKYKYANAHPCVLVVLLRVLLNSALQKFWQDWDDFFRIIITMIGGQVQQFQKFRKDKDWADLDDPVPGRRFTKIWIWIAGQLFIEIEMEGDFDADPPCLVRLLVRQQRRQQPGDPDDPWDQSDVPQDDNSGNQRRGQKYKYWYQSRWFQQDDQVVLVCQCPPDDARDVVVSCVRTPVVVCQVVVSHPPQKDFDDAREFAFDFPDAPDPHHDPDPVSDRRGNRTGMIMHGPDPPQKDWPDWYWDSVHRRHRGTMIMTMIIGGHDHHDPPGRRPRSHGDVVSNVSSNVVSVVVVVVVVVVVVVVVVVVVVVVD/DVQCVVPVVQKFKEKEWEEELLQFQDDDPACQCVQPPPDDPDDGFKYKYKYANAHPCVLVVLLRVLLNSALQKFWQDWDDFFRIIITMIGGQVQQFQKFRKDKDWADLDDPVPGRRFTKIWIWIAGFLFIEIEMEGDFDADPPCLVRLLVRQQRRQQPGDPDDPWDQSDVPQDDNSGNQRRGQKYKYWYQSRWFQQDDQVVLVCQCPPDDQRDVVVSCVRTPVVVCQVVVSHPPQKDFDDAREFQFDFPDAPDPHHDPPPVSDRRGNRTGMIMHGPDPPQKDWPDWYWDSVHRRHRGTMIMTMIIGGHDHHDPPGRRPRSHGDVVSNVSSNVVSVVVVVVVVVVVVVVVVVVVVVVD

pLDDT: mean 92.16, std 9.89, range [40.09, 98.94]

Sequence (714 aa):
EELNRYFPDRNIGIFVATWNMQGQKELPEVLDDFLFPSEPDYAQDMYVIGIQEGCPDRREWEIRLQATLGPQYVMSYAAAHGVLYLSFFLRRDLIWFCSEVECATVTTRIVSQFKTKGALGICFTFFGTSFLFITSHFTSGDGKVSERVLDYHKTIQALSLPRNIPDTNPYRSSSSDVTSRFDHVFWFGDFNFRLNENREVVEEILNHGRDLDVSLLLQHDQLLKEMQSGSIFKGFQEAPIFFRPSYKFDVGQDTYDTTSKQRTPSYTDRVIHRSRHQNEIQAVKYSACFGIRTSDHRPVYGLFRVKVRPGRDNIPLAAGLFDRELYLIGIKRRITRQLQKKQALKNQKSSAVCSVSEELNRYFPDRNIGIFVATWNMQGQKELPEVLDDFLFPSEPDYAQDMYVIGIQEGCPDRREWEIRLQATLGPQYVMSYAAAHGVLYLSFFLRRDLIWFCSEVECATVTTRIVSQFKTKGALGICFTFFGTSFLFITSHFTSGDGKVSERVLDYHKTIQALSLPRNIPDTNPYRSSSSDVTSRFDHVFWFGDFNFRLNENREVVEEILNHGRDLDVSLLLQHDQLLKEMQSGSIFKGFQEAPIFFRPSYKFDVGQDTYDTTSKQRTPSYTDRVIHRSRHQNEIQAVKYSACFGIRTSDHRPVYGLFRVKVRPGRDNIPLAAGLFDRELYLIGIKRRITRQLQKKQALKNQKSSAVCSVS